Protein 3D3U (pdb70)

Radius of gyration: 22.7 Å; Cα contacts (8 Å, |Δi|>4): 974; chains: 1; bounding box: 38×77×53 Å

Organism: Porphyromonas gingivalis (strain ATCC BAA-308 / W83) (NCBI:txid242619)

Nearest PDB structures (foldseek):
  3d3u-assembly1_A  TM=1.003E+00  e=1.581E-76  Porphyromonas gingivalis W83
  3eh7-assembly1_A-2  TM=9.135E-01  e=4.953E-48  Porphyromonas gingivalis
  3qdq-assembly1_A  TM=9.433E-01  e=1.625E-41  Clostridium aminobutyricum
  4n8j-assembly4_D  TM=9.491E-01  e=1.264E-38  Yersinia pestis
  4n8k-assembly2_B  TM=9.396E-01  e=3.103E-38  Yersinia pestis

Solvent-accessible surface area: 17238 Å² total; per-residue (Å²): 196,62,103,121,48,22,153,132,70,43,34,46,12,37,91,0,0,52,91,9,4,122,88,39,21,63,0,1,1,3,4,0,3,3,4,0,21,41,0,0,83,0,0,72,116,37,53,133,126,4,97,104,4,26,0,18,32,75,84,128,46,61,4,73,11,13,151,24,104,81,1,178,68,39,2,92,66,59,197,144,62,24,36,78,15,0,71,65,11,104,109,38,140,25,71,11,55,2,0,0,4,5,0,1,49,26,51,164,105,0,95,0,0,4,0,0,1,0,0,0,2,26,0,1,10,104,47,11,111,40,7,0,0,0,0,0,124,68,7,2,44,2,23,31,93,0,62,20,33,1,45,139,0,48,34,0,5,46,41,86,87,96,11,40,96,48,146,93,51,46,106,63,39,76,132,0,0,113,36,0,12,89,36,9,143,65,1,5,1,0,6,6,29,67,27,24,19,14,30,1,0,4,107,21,0,66,66,26,113,41,1,0,0,0,0,17,41,5,10,26,8,4,14,48,1,32,131,100,44,16,7,45,2,133,102,8,77,32,41,78,94,52,5,0,1,0,1,0,12,0,19,122,93,0,10,82,39,0,60,107,27,115,48,2,32,0,21,6,0,32,58,0,0,42,13,92,19,0,10,131,0,28,108,0,2,0,2,12,33,12,137,38,2,5,18,58,2,33,45,16,84,37,1,1,10,112,0,0,91,129,7,164,66,15,34,0,0,9,0,0,28,0,18,29,163,215,24,69,90,22,45,0,33,40,136,50,219,132,30,82,120,36,8,7,36,0,0,0,14,76,9,54,4,148,0,178,68,21,63,99,129,84,19,9,71,31,0,2,56,5,0,39,60,90,45,76,89,68,8,79,118,53,22,183,158,164,143

Secondary structure (DSSP, 8-state):
--HHHHHHHB--HHHHHHHH--TT-EEEE--BTT--HHHHHHHHHTTTT--SEEEE-S-BSS--TTSSGGGTTTEEEE---GGGHHHHHTTSSS--SEEEEEEE---TTSEEE-TTB-BTHHHHHHH-SEEEEEEESSS---EES-EEEGGG-SEEEEE-----------HHHHHHHHHHHTT--TT-EEEE-SSHHHHHHHHTTTT--SBEEE-S-B-HHHHHHHHHT-B--SS-SSSTTSEEESBB---HHHHHHHTT-TTEEE-BHHHHT-HHHHHHSSSEEEEE--S-EETTS---HHHHHHHHTTSTT-EEEEE--SEETTTTEESEESS----STT-SEEEETTEEEE-TT--HHHHHHHHHHHS-TTHHHHHHHHHHTT-

Foldseek 3Di:
DCVVVVVVFEDALLVVCVVQQPEPAEEEAFADLFGCQSNLVNCVVCQVPAAEYEYEDDHHDPNDRCVPVSNVRRYYYDDPLQLCLLVCLVPVVPQHAEYETEWEDADPQQKIFSAFAAANRVSSLVRYQAYEYEYEPQRFGAADPTIDGNVSHRHYHYDYDHRDADAAADDFLLLLLQQVLVLAAQQAAEEEDTHRNVLSVLVNCLVHAAYEAQYQEDEPSVVVCVVVHRYQQCNWPPLRRAHEHRGYHHDSVVRVVNHPDVRYHYDYSNQSLALVNLQSTANYEYEAEFQAEELFAATVVQSNLSSQVRHHNGFYEHEDEQAPPVRPGGSYYNDDVHGHVGHQWYTYSQHIAGRVPDDSLRSNVSVLSSHDVVCSVVSVVVSVVVD

CATH classification: 3.40.1080.10 (+2 more: 3.30.750.70, 3.40.1080.20)

Structure (mmCIF, N/CA/C/O backbone):
data_3D3U
#
_entry.id   3D3U
#
_cell.length_a   54.684
_cell.length_b   87.279
_cell.length_c   93.504
_cell.angle_alpha   90.00
_cell.angle_beta   90.00
_cell.angle_gamma   90.00
#
_symmetry.space_group_name_H-M   'P 21 21 21'
#
loop_
_entity.id
_entity.type
_entity.pdbx_description
1 polymer '4-hydroxybutyrate CoA-transferase'
2 water water
#
loop_
_atom_site.group_PDB
_atom_site.id
_atom_site.type_symbol
_atom_site.label_atom_id
_atom_site.label_alt_id
_atom_site.label_comp_id
_atom_site.label_asym_id
_atom_site.label_entity_id
_atom_site.label_seq_id
_atom_site.pdbx_PDB_ins_code
_atom_site.Cartn_x
_atom_site.Cartn_y
_atom_site.Cartn_z
_atom_site.occupancy
_atom_site.B_iso_or_equiv
_atom_site.auth_seq_id
_atom_site.auth_comp_id
_atom_site.auth_asym_id
_atom_site.auth_atom_id
_atom_site.pdbx_PDB_model_num
ATOM 1 N N . GLN A 1 2 ? 22.301 40.864 20.451 1.00 45.66 2 GLN A N 1
ATOM 2 C CA . GLN A 1 2 ? 20.920 40.443 20.090 1.00 45.49 2 GLN A CA 1
ATOM 3 C C . GLN A 1 2 ? 21.031 39.501 18.881 1.00 45.02 2 GLN A C 1
ATOM 4 O O . GLN A 1 2 ? 21.727 39.738 17.859 1.00 44.52 2 GLN A O 1
ATOM 10 N N . TRP A 1 3 ? 20.369 38.376 19.023 1.00 44.69 3 TRP A N 1
ATOM 11 C CA . TRP A 1 3 ? 20.378 37.380 17.946 1.00 44.23 3 TRP A CA 1
ATOM 12 C C . TRP A 1 3 ? 19.071 37.457 17.150 1.00 44.35 3 TRP A C 1
ATOM 13 O O . TRP A 1 3 ? 19.030 37.083 15.975 1.00 44.41 3 TRP A O 1
ATOM 24 N N . GLN A 1 4 ? 18.007 37.933 17.818 1.00 43.59 4 GLN A N 1
ATOM 25 C CA . GLN A 1 4 ? 16.729 38.267 17.159 1.00 42.20 4 GLN A CA 1
ATOM 26 C C . GLN A 1 4 ? 16.911 39.288 16.033 1.00 40.57 4 GLN A C 1
ATOM 27 O O . GLN A 1 4 ? 16.105 39.369 15.127 1.00 40.61 4 GLN A O 1
ATOM 33 N N . GLU A 1 5 ? 17.981 40.051 16.056 1.00 39.51 5 GLU A N 1
ATOM 34 C CA . GLU A 1 5 ? 18.176 40.924 14.951 1.00 39.47 5 GLU A CA 1
ATOM 35 C C . GLU A 1 5 ? 18.675 40.092 13.761 1.00 37.95 5 GLU A C 1
ATOM 36 O O . GLU A 1 5 ? 18.368 40.367 12.611 1.00 36.65 5 GLU A O 1
ATOM 42 N N . LEU A 1 6 ? 19.385 39.008 14.055 1.00 37.32 6 LEU A N 1
ATOM 43 C CA . LEU A 1 6 ? 19.644 37.958 13.054 1.00 35.46 6 LEU A CA 1
ATOM 44 C C . LEU A 1 6 ? 18.402 37.140 12.689 1.00 34.95 6 LEU A C 1
ATOM 45 O O . LEU A 1 6 ? 18.210 36.788 11.527 1.00 34.26 6 LEU A O 1
ATOM 50 N N . TYR A 1 7 ? 17.585 36.824 13.686 1.00 34.57 7 TYR A N 1
ATOM 51 C CA . TYR A 1 7 ? 16.383 36.095 13.435 1.00 35.06 7 TYR A CA 1
ATOM 52 C C . TYR A 1 7 ? 15.707 36.885 12.365 1.00 35.55 7 TYR A C 1
ATOM 53 O O . TYR A 1 7 ? 15.350 36.315 11.331 1.00 37.74 7 TYR A O 1
ATOM 62 N N . ARG A 1 8 ? 15.578 38.199 12.570 1.00 34.26 8 ARG A N 1
ATOM 63 C CA . ARG A 1 8 ? 14.849 39.002 11.639 1.00 33.10 8 ARG A CA 1
ATOM 64 C C . ARG A 1 8 ? 15.563 38.954 10.305 1.00 31.22 8 ARG A C 1
ATOM 65 O O . ARG A 1 8 ? 14.916 38.742 9.332 1.00 30.95 8 ARG A O 1
ATOM 73 N N . GLN A 1 9 ? 16.876 39.075 10.243 1.00 29.86 9 GLN A N 1
ATOM 74 C CA . GLN A 1 9 ? 17.528 39.242 8.935 1.00 29.54 9 GLN A CA 1
ATOM 75 C C . GLN A 1 9 ? 17.539 37.961 8.008 1.00 29.51 9 GLN A C 1
ATOM 76 O O . GLN A 1 9 ? 17.934 38.043 6.805 1.00 29.97 9 GLN A O 1
ATOM 82 N N . ARG A 1 10 ? 17.103 36.791 8.536 1.00 27.99 10 ARG A N 1
ATOM 83 C CA . ARG A 1 10 ? 17.257 35.479 7.837 1.00 25.47 10 ARG A CA 1
ATOM 84 C C . ARG A 1 10 ? 15.915 34.801 7.610 1.00 23.91 10 ARG A C 1
ATOM 85 O O . ARG A 1 10 ? 15.835 33.715 7.021 1.00 21.35 10 ARG A O 1
ATOM 93 N N . VAL A 1 11 ? 14.856 35.411 8.147 1.00 23.51 11 VAL A N 1
ATOM 94 C CA . VAL A 1 11 ? 13.468 34.939 7.856 1.00 24.18 11 VAL A CA 1
ATOM 95 C C . VAL A 1 11 ? 12.950 35.245 6.394 1.00 24.54 11 VAL A C 1
ATOM 96 O O . VAL A 1 11 ? 13.170 36.348 5.886 1.00 25.11 11 VAL A O 1
ATOM 100 N N . CYS A 1 12 ? 12.364 34.229 5.725 1.00 23.75 12 CYS A N 1
ATOM 101 C CA . CYS A 1 12 ? 11.746 34.327 4.406 1.00 23.05 12 CYS A CA 1
ATOM 102 C C . CYS A 1 12 ? 10.544 33.390 4.344 1.00 22.52 12 CYS A C 1
ATOM 103 O O . CYS A 1 12 ? 10.106 32.858 5.350 1.00 22.55 12 CYS A O 1
ATOM 106 N N . SER A 1 13 ? 9.984 33.237 3.157 1.00 22.63 13 SER A N 1
ATOM 107 C CA . SER A 1 13 ? 8.885 32.332 2.923 1.00 21.87 13 SER A CA 1
ATOM 108 C C . SER A 1 13 ? 9.543 31.066 2.564 1.00 20.56 13 SER A C 1
ATOM 109 O O . SER A 1 13 ? 10.679 31.034 2.134 1.00 19.95 13 SER A O 1
ATOM 112 N N . ALA A 1 14 ? 8.778 30.012 2.647 1.00 19.68 14 ALA A N 1
ATOM 113 C CA . ALA A 1 14 ? 9.261 28.772 2.182 1.00 18.20 14 ALA A CA 1
ATOM 114 C C . ALA A 1 14 ? 9.767 28.969 0.743 1.00 17.81 14 ALA A C 1
ATOM 115 O O . ALA A 1 14 ? 10.901 28.543 0.407 1.00 17.26 14 ALA A O 1
ATOM 117 N N . ASP A 1 15 ? 8.965 29.650 -0.075 1.00 17.40 15 ASP A N 1
ATOM 118 C CA . ASP A 1 15 ? 9.211 29.686 -1.539 1.00 17.58 15 ASP A CA 1
ATOM 119 C C . ASP A 1 15 ? 10.487 30.433 -1.836 1.00 17.51 15 ASP A C 1
ATOM 120 O O . ASP A 1 15 ? 11.311 30.009 -2.674 1.00 17.85 15 ASP A O 1
ATOM 125 N N . GLU A 1 16 ? 10.707 31.526 -1.100 1.00 17.22 16 GLU A N 1
ATOM 126 C CA . GLU A 1 16 ? 11.910 32.289 -1.307 1.00 15.21 16 GLU A CA 1
ATOM 127 C C . GLU A 1 16 ? 13.102 31.449 -0.897 1.00 13.71 16 GLU A C 1
ATOM 128 O O . GLU A 1 16 ? 14.168 31.458 -1.579 1.00 12.05 16 GLU A O 1
ATOM 134 N N . ALA A 1 17 ? 12.934 30.701 0.189 1.00 12.99 17 ALA A N 1
ATOM 135 C CA . ALA A 1 17 ? 14.004 29.727 0.575 1.00 13.65 17 ALA A CA 1
ATOM 136 C C . ALA A 1 17 ? 14.275 28.533 -0.412 1.00 13.45 17 ALA A C 1
ATOM 137 O O . ALA A 1 17 ? 15.406 28.291 -0.777 1.00 12.07 17 ALA A O 1
ATOM 139 N N . VAL A 1 18 ? 13.248 27.833 -0.865 1.00 14.16 18 VAL A N 1
ATOM 140 C CA . VAL A 1 18 ? 13.421 26.938 -2.017 1.00 16.22 18 VAL A CA 1
ATOM 141 C C . VAL A 1 18 ? 14.161 27.625 -3.160 1.00 16.91 18 VAL A C 1
ATOM 142 O O . VAL A 1 18 ? 15.203 27.158 -3.659 1.00 16.37 18 VAL A O 1
ATOM 146 N N . VAL A 1 19 ? 13.630 28.729 -3.615 1.00 18.11 19 VAL A N 1
ATOM 147 C CA . VAL A 1 19 ? 14.321 29.245 -4.759 1.00 21.42 19 VAL A CA 1
ATOM 148 C C . VAL A 1 19 ? 15.773 29.606 -4.525 1.00 23.57 19 VAL A C 1
ATOM 149 O O . VAL A 1 19 ? 16.554 29.291 -5.385 1.00 24.74 19 VAL A O 1
ATOM 153 N N . ASP A 1 20 ? 16.134 30.245 -3.402 1.00 25.89 20 ASP A N 1
ATOM 154 C CA . ASP A 1 20 ? 17.526 30.727 -3.203 1.00 28.38 20 ASP A CA 1
ATOM 155 C C . ASP A 1 20 ? 18.424 29.612 -2.765 1.00 28.06 20 ASP A C 1
ATOM 156 O O . ASP A 1 20 ? 19.595 29.604 -3.031 1.00 28.27 20 ASP A O 1
ATOM 161 N N . SER A 1 21 ? 17.878 28.628 -2.101 1.00 27.91 21 SER A N 1
ATOM 162 C CA . SER A 1 21 ? 18.755 27.626 -1.596 1.00 26.75 21 SER A CA 1
ATOM 163 C C . SER A 1 21 ? 18.865 26.472 -2.577 1.00 26.31 21 SER A C 1
ATOM 164 O O . SER A 1 21 ? 19.719 25.654 -2.375 1.00 27.08 21 SER A O 1
ATOM 167 N N . LEU A 1 22 ? 18.044 26.376 -3.621 1.00 24.68 22 LEU A N 1
ATOM 168 C CA . LEU A 1 22 ? 18.091 25.146 -4.364 1.00 23.84 22 LEU A CA 1
ATOM 169 C C . LEU A 1 22 ? 18.634 25.283 -5.715 1.00 24.93 22 LEU A C 1
ATOM 170 O O . LEU A 1 22 ? 17.903 25.130 -6.731 1.00 26.26 22 LEU A O 1
ATOM 175 N N . LYS A 1 23 ? 19.929 25.542 -5.766 1.00 25.02 23 LYS A N 1
ATOM 176 C CA . LYS A 1 23 ? 20.602 25.712 -7.053 1.00 24.74 23 LYS A CA 1
ATOM 177 C C . LYS A 1 23 ? 20.478 24.399 -7.888 1.00 24.03 23 LYS A C 1
ATOM 178 O O . LYS A 1 23 ? 20.452 23.302 -7.324 1.00 21.81 23 LYS A O 1
ATOM 184 N N . PRO A 1 24 ? 20.377 24.511 -9.222 1.00 24.19 24 PRO A N 1
ATOM 185 C CA . PRO A 1 24 ? 20.483 23.338 -10.101 1.00 23.91 24 PRO A CA 1
ATOM 186 C C . PRO A 1 24 ? 21.574 22.320 -9.658 1.00 24.25 24 PRO A C 1
ATOM 187 O O . PRO A 1 24 ? 22.636 22.659 -9.149 1.00 22.93 24 PRO A O 1
ATOM 191 N N . GLY A 1 25 ? 21.275 21.047 -9.843 1.00 24.91 25 GLY A N 1
ATOM 192 C CA . GLY A 1 25 ? 22.148 20.025 -9.339 1.00 22.99 25 GLY A CA 1
ATOM 193 C C . GLY A 1 25 ? 22.373 19.939 -7.830 1.00 21.94 25 GLY A C 1
ATOM 194 O O . GLY A 1 25 ? 23.206 19.174 -7.452 1.00 22.50 25 GLY A O 1
ATOM 195 N N . THR A 1 26 ? 21.700 20.674 -6.943 1.00 20.84 26 THR A N 1
ATOM 196 C CA . THR A 1 26 ? 21.987 20.496 -5.476 1.00 20.59 26 THR A CA 1
ATOM 197 C C . THR A 1 26 ? 21.419 19.186 -4.937 1.00 19.89 26 THR A C 1
ATOM 198 O O . THR A 1 26 ? 20.437 18.732 -5.457 1.00 21.69 26 THR A O 1
ATOM 202 N N . LYS A 1 27 ? 22.040 18.572 -3.930 1.00 18.30 27 LYS A N 1
ATOM 203 C CA . LYS A 1 27 ? 21.432 17.516 -3.152 1.00 16.74 27 LYS A CA 1
ATOM 204 C C . LYS A 1 27 ? 20.976 17.989 -1.786 1.00 16.46 27 LYS A C 1
ATOM 205 O O . LYS A 1 27 ? 21.687 18.729 -1.131 1.00 16.95 27 LYS A O 1
ATOM 211 N N . VAL A 1 28 ? 19.841 17.508 -1.290 1.00 15.30 28 VAL A N 1
ATOM 212 C CA . VAL A 1 28 ? 19.279 18.066 -0.095 1.00 13.17 28 VAL A CA 1
ATOM 213 C C . VAL A 1 28 ? 18.931 16.923 0.743 1.00 13.67 28 VAL A C 1
ATOM 214 O O . VAL A 1 28 ? 18.713 15.848 0.183 1.00 14.25 28 VAL A O 1
ATOM 218 N N . VAL A 1 29 ? 18.846 17.111 2.062 1.00 13.68 29 VAL A N 1
ATOM 219 C CA . VAL A 1 29 ? 18.433 16.035 2.988 1.00 13.42 29 VAL A CA 1
ATOM 220 C C . VAL A 1 29 ? 17.292 16.589 3.831 1.00 14.82 29 VAL A C 1
ATOM 221 O O . VAL A 1 29 ? 17.375 17.720 4.317 1.00 14.92 29 VAL A O 1
ATOM 225 N N . PHE A 1 30 ? 16.211 15.841 4.048 1.00 16.24 30 PHE A N 1
ATOM 226 C CA . PHE A 1 30 ? 15.112 16.383 4.929 1.00 15.93 30 PHE A CA 1
ATOM 227 C C . PHE A 1 30 ? 15.142 15.725 6.246 1.00 17.61 30 PHE A C 1
ATOM 228 O O . PHE A 1 30 ? 15.413 14.539 6.318 1.00 18.72 30 PHE A O 1
ATOM 236 N N . GLY A 1 31 ? 14.862 16.447 7.324 1.00 20.63 31 GLY A N 1
ATOM 237 C CA . GLY A 1 31 ? 14.907 15.849 8.729 1.00 23.62 31 GLY A CA 1
ATOM 238 C C . GLY A 1 31 ? 13.764 14.870 8.742 1.00 25.45 31 GLY A C 1
ATOM 239 O O . GLY A 1 31 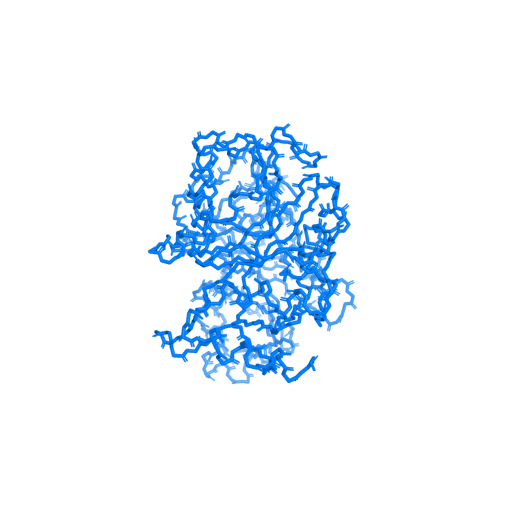? 12.886 14.924 7.814 1.00 25.70 31 GLY A O 1
ATOM 240 N N . HIS A 1 32 ? 13.717 13.921 9.681 1.00 27.22 32 HIS A N 1
ATOM 241 C CA . HIS A 1 32 ? 12.664 12.907 9.339 1.00 27.58 32 HIS A CA 1
ATOM 242 C C . HIS A 1 32 ? 11.594 12.665 10.317 1.00 24.69 32 HIS A C 1
ATOM 243 O O . HIS A 1 32 ? 11.641 13.260 11.315 1.00 23.64 32 HIS A O 1
ATOM 250 N N . ALA A 1 33 ? 10.600 11.851 9.922 1.00 23.60 33 ALA A N 1
ATOM 251 C CA . ALA A 1 33 ? 9.577 11.246 10.798 1.00 22.77 33 ALA A CA 1
ATOM 252 C C . ALA A 1 33 ? 8.559 12.357 10.980 1.00 22.68 33 ALA A C 1
ATOM 253 O O . ALA A 1 33 ? 7.988 12.811 9.974 1.00 24.97 33 ALA A O 1
ATOM 255 N N . ALA A 1 34 ? 8.327 12.826 12.213 1.00 21.17 34 ALA A N 1
ATOM 256 C CA . ALA A 1 34 ? 7.248 13.789 12.461 1.00 18.34 34 ALA A CA 1
ATOM 257 C C . ALA A 1 34 ? 7.829 15.166 12.415 1.00 17.88 34 ALA A C 1
ATOM 258 O O . ALA A 1 34 ? 7.059 16.105 12.626 1.00 19.36 34 ALA A O 1
ATOM 260 N N . ALA A 1 35 ? 9.123 15.287 12.054 1.00 15.79 35 ALA A N 1
ATOM 261 C CA . ALA A 1 35 ? 9.798 16.548 11.976 1.00 15.94 35 ALA A CA 1
ATOM 262 C C . ALA A 1 35 ? 10.119 16.850 10.567 1.00 17.19 35 ALA A C 1
ATOM 263 O O . ALA A 1 35 ? 10.953 17.725 10.322 1.00 18.60 35 ALA A O 1
ATOM 265 N N . ALA A 1 36 ? 9.494 16.108 9.656 1.00 18.19 36 ALA A N 1
ATOM 266 C CA . ALA A 1 36 ? 9.643 16.199 8.200 1.00 18.59 36 ALA A CA 1
ATOM 267 C C . ALA A 1 36 ? 9.093 17.570 7.723 1.00 19.68 36 ALA A C 1
ATOM 268 O O . ALA A 1 36 ? 8.035 17.993 8.199 1.00 20.43 36 ALA A O 1
ATOM 270 N N . PRO A 1 37 ? 9.807 18.291 6.856 1.00 19.40 37 PRO A N 1
ATOM 271 C CA . PRO A 1 37 ? 9.494 19.653 6.592 1.00 19.11 37 PRO A CA 1
ATOM 272 C C . PRO A 1 37 ? 8.652 19.746 5.328 1.00 19.82 37 PRO A C 1
ATOM 273 O O . PRO A 1 37 ? 9.069 20.090 4.211 1.00 19.21 37 PRO A O 1
ATOM 277 N N . VAL A 1 38 ? 7.402 19.462 5.573 1.00 21.02 38 VAL A N 1
ATOM 278 C CA . VAL A 1 38 ? 6.420 19.357 4.562 1.00 21.32 38 VAL A CA 1
ATOM 279 C C . VAL A 1 38 ? 6.151 20.724 3.945 1.00 21.37 38 VAL A C 1
ATOM 280 O O . VAL A 1 38 ? 5.880 20.781 2.742 1.00 22.79 38 VAL A O 1
ATOM 284 N N . ARG A 1 39 ? 6.251 21.828 4.695 1.00 21.58 39 ARG A N 1
ATOM 285 C CA . ARG A 1 39 ? 6.057 23.200 4.058 1.00 21.31 39 ARG A CA 1
ATOM 286 C C . ARG A 1 39 ? 6.993 23.492 2.937 1.00 20.54 39 ARG A C 1
ATOM 287 O O . ARG A 1 39 ? 6.626 24.009 1.881 1.00 20.63 39 ARG A O 1
ATOM 295 N N . PHE A 1 40 ? 8.233 23.154 3.218 1.00 20.34 40 PHE A N 1
ATOM 296 C CA . PHE A 1 40 ? 9.247 23.150 2.258 1.00 19.91 40 PHE A CA 1
ATOM 297 C C . PHE A 1 40 ? 8.970 22.162 1.149 1.00 21.28 40 PHE A C 1
ATOM 298 O O . PHE A 1 40 ? 9.204 22.510 -0.020 1.00 24.41 40 PHE A O 1
ATOM 306 N N . SER A 1 41 ? 8.474 20.950 1.419 1.00 21.03 41 SER A N 1
ATOM 307 C CA . SER A 1 41 ? 8.101 20.048 0.285 1.00 20.01 41 SER A CA 1
ATOM 308 C C . SER A 1 41 ? 7.008 20.685 -0.618 1.00 20.61 41 SER A C 1
ATOM 309 O O . SER A 1 41 ? 7.081 20.734 -1.879 1.00 18.08 41 SER A O 1
ATOM 312 N N . GLN A 1 42 ? 6.026 21.262 0.089 1.00 23.29 42 GLN A N 1
ATOM 313 C CA . GLN A 1 42 ? 4.854 22.015 -0.501 1.00 23.53 42 GLN A CA 1
ATOM 314 C C . GLN A 1 42 ? 5.526 23.094 -1.367 1.00 21.04 42 GLN A C 1
ATOM 315 O O . GLN A 1 42 ? 5.265 23.134 -2.564 1.00 21.64 42 GLN A O 1
ATOM 321 N N . ALA A 1 43 ? 6.451 23.901 -0.817 1.00 18.30 43 ALA A N 1
ATOM 322 C CA . ALA A 1 43 ? 7.058 24.957 -1.689 1.00 17.00 43 ALA A CA 1
ATOM 323 C C . ALA A 1 43 ? 7.867 24.463 -2.881 1.00 15.00 43 ALA A C 1
ATOM 324 O O . ALA A 1 43 ? 7.953 25.133 -3.863 1.00 11.84 43 ALA A O 1
ATOM 326 N N . MET A 1 44 ? 8.465 23.290 -2.765 1.00 14.50 44 MET A N 1
ATOM 327 C CA . MET A 1 44 ? 9.171 22.718 -3.905 1.00 15.39 44 MET A CA 1
ATOM 328 C C . MET A 1 44 ? 8.180 22.315 -4.982 1.00 12.22 44 MET A C 1
ATOM 329 O O . MET A 1 44 ? 8.453 22.459 -6.155 1.00 10.78 44 MET A O 1
ATOM 334 N N . TYR A 1 45 ? 7.032 21.785 -4.580 1.00 10.67 45 TYR A N 1
ATOM 335 C CA . TYR A 1 45 ? 5.946 21.600 -5.542 1.00 10.06 45 TYR A CA 1
ATOM 336 C C . TYR A 1 45 ? 5.572 22.889 -6.326 1.00 9.87 45 TYR A C 1
ATOM 337 O O . TYR A 1 45 ? 5.709 22.956 -7.562 1.00 8.45 45 TYR A O 1
ATOM 346 N N . ARG A 1 46 ? 5.079 23.900 -5.622 1.00 9.05 46 ARG A N 1
ATOM 347 C CA . ARG A 1 46 ? 4.776 25.139 -6.317 1.00 9.66 46 ARG A CA 1
ATOM 348 C C . ARG A 1 46 ? 5.910 25.661 -7.187 1.00 10.23 46 ARG A C 1
ATOM 349 O O . ARG A 1 46 ? 5.632 26.166 -8.245 1.00 12.26 46 ARG A O 1
ATOM 357 N N . GLN A 1 47 ? 7.170 25.585 -6.745 1.00 10.28 47 GLN A N 1
ATOM 358 C CA . GLN A 1 47 ? 8.277 26.169 -7.466 1.00 10.77 47 GLN A CA 1
ATOM 359 C C . GLN A 1 47 ? 8.893 25.199 -8.428 1.00 12.81 47 GLN A C 1
ATOM 360 O O . GLN A 1 47 ? 9.983 25.484 -8.888 1.00 13.62 47 GLN A O 1
ATOM 366 N N . ARG A 1 48 ? 8.234 24.070 -8.757 1.00 14.75 48 ARG A N 1
ATOM 367 C CA . ARG A 1 48 ? 8.882 23.003 -9.600 1.00 16.22 48 ARG A CA 1
ATOM 368 C C . ARG A 1 48 ? 9.508 23.394 -10.941 1.00 18.74 48 ARG A C 1
ATOM 369 O O . ARG A 1 48 ? 10.503 22.813 -11.415 1.00 19.44 48 ARG A O 1
ATOM 377 N N . GLU A 1 49 ? 8.945 24.443 -11.513 1.00 22.00 49 GLU A N 1
ATOM 378 C CA . GLU A 1 49 ? 9.142 24.778 -12.905 1.00 23.10 49 GLU A CA 1
ATOM 379 C C . GLU A 1 49 ? 10.486 25.462 -12.887 1.00 21.97 49 GLU A C 1
ATOM 380 O O . GLU A 1 49 ? 11.117 25.564 -13.918 1.00 21.76 49 GLU A O 1
ATOM 386 N N . LYS A 1 50 ? 10.952 25.876 -11.706 1.00 20.75 50 LYS A N 1
ATOM 387 C CA . LYS A 1 50 ? 12.289 26.415 -11.602 1.00 21.27 50 LYS A CA 1
ATOM 388 C C . LYS A 1 50 ? 13.357 25.454 -11.107 1.00 22.29 50 LYS A C 1
ATOM 389 O O . LYS A 1 50 ? 14.536 25.730 -11.349 1.00 22.17 50 LYS A O 1
ATOM 395 N N . LEU A 1 51 ? 13.021 24.400 -10.357 1.00 22.84 51 LEU A N 1
ATOM 396 C CA . LEU A 1 51 ? 14.108 23.538 -9.925 1.00 24.35 51 LEU A CA 1
ATOM 397 C C . LEU A 1 51 ? 14.666 22.590 -11.051 1.00 25.58 51 LEU A C 1
ATOM 398 O O . LEU A 1 51 ? 13.897 22.020 -11.885 1.00 24.86 51 LEU A O 1
ATOM 403 N N . GLU A 1 52 ? 15.991 22.427 -11.048 1.00 26.21 52 GLU A N 1
ATOM 404 C CA . GLU A 1 52 ? 16.666 21.582 -12.020 1.00 28.11 52 GLU A CA 1
ATOM 405 C C . GLU A 1 52 ? 17.112 20.258 -11.418 1.00 27.85 52 GLU A C 1
ATOM 406 O O . GLU A 1 52 ? 16.266 19.421 -11.280 1.00 29.19 52 GLU A O 1
ATOM 412 N N . ASN A 1 53 ? 18.362 19.994 -11.063 1.00 26.32 53 ASN A N 1
ATOM 413 C CA . ASN A 1 53 ? 18.627 18.552 -10.795 1.00 26.13 53 ASN A CA 1
ATOM 414 C C . ASN A 1 53 ? 18.692 18.238 -9.325 1.00 24.38 53 ASN A C 1
ATOM 415 O O . ASN A 1 53 ? 19.769 17.937 -8.795 1.00 24.90 53 ASN A O 1
ATOM 420 N N . ILE A 1 54 ? 17.566 18.308 -8.645 1.00 20.73 54 ILE A N 1
ATOM 421 C CA . ILE A 1 54 ? 17.685 18.294 -7.249 1.00 18.62 54 ILE A CA 1
ATOM 422 C C . ILE A 1 54 ? 17.515 16.861 -6.767 1.00 18.10 54 ILE A C 1
ATOM 423 O O . ILE A 1 54 ? 16.558 16.202 -7.136 1.00 18.14 54 ILE A O 1
ATOM 428 N N . THR A 1 55 ? 18.431 16.379 -5.946 1.00 16.66 55 THR A N 1
ATOM 429 C CA . THR A 1 55 ? 18.296 15.069 -5.355 1.00 17.48 55 THR A CA 1
ATOM 430 C C . THR A 1 55 ? 17.849 15.226 -3.939 1.00 17.26 55 THR A C 1
ATOM 431 O O . THR A 1 55 ? 18.475 15.999 -3.210 1.00 17.34 55 THR A O 1
ATOM 435 N N . VAL A 1 56 ? 16.828 14.485 -3.492 1.00 16.58 56 VAL A N 1
ATOM 436 C CA . VAL A 1 56 ? 16.601 14.516 -2.035 1.00 17.07 56 VAL A CA 1
ATOM 437 C C . VAL A 1 56 ? 16.821 13.213 -1.320 1.00 16.61 56 VAL A C 1
ATOM 438 O O . VAL A 1 56 ? 16.496 12.147 -1.837 1.00 14.95 56 VAL A O 1
ATOM 442 N N . PHE A 1 57 ? 17.468 13.294 -0.166 1.00 17.83 57 PHE A N 1
ATOM 443 C CA . PHE A 1 57 ? 17.566 12.104 0.653 1.00 20.29 57 PHE A CA 1
ATOM 444 C C . PHE A 1 57 ? 16.736 12.226 1.919 1.00 20.07 57 PHE A C 1
ATOM 445 O O . PHE A 1 57 ? 16.657 13.302 2.565 1.00 21.59 57 PHE A O 1
ATOM 453 N N . HIS A 1 58 ? 16.086 11.132 2.231 1.00 20.79 58 HIS A N 1
ATOM 454 C CA . HIS A 1 58 ? 15.356 10.977 3.520 1.00 23.07 58 HIS A CA 1
ATOM 455 C C . HIS A 1 58 ? 14.856 9.522 3.756 1.00 23.95 58 HIS A C 1
ATOM 456 O O . HIS A 1 58 ? 15.233 8.589 3.005 1.00 24.70 58 HIS A O 1
ATOM 463 N N . MET A 1 59 ? 14.047 9.349 4.804 1.00 24.79 59 MET A N 1
ATOM 464 C CA . MET A 1 59 ? 13.649 8.032 5.330 1.00 25.10 59 MET A CA 1
ATOM 465 C C . MET A 1 59 ? 12.198 8.141 5.652 1.00 25.33 59 MET A C 1
ATOM 466 O O . MET A 1 59 ? 11.461 8.248 4.747 1.00 27.43 59 MET A O 1
ATOM 471 N N . LEU A 1 60 ? 11.756 8.168 6.909 1.00 26.46 60 LEU A N 1
ATOM 472 C CA . LEU A 1 60 ? 10.329 8.393 7.228 1.00 26.02 60 LEU A CA 1
ATOM 473 C C . LEU A 1 60 ? 9.941 9.783 6.977 1.00 26.45 60 LEU A C 1
ATOM 474 O O . LEU A 1 60 ? 10.475 10.677 7.572 1.00 26.47 60 LEU A O 1
ATOM 479 N N . TYR A 1 61 ? 8.926 9.965 6.177 1.00 28.90 61 TYR A N 1
ATOM 480 C CA . TYR A 1 61 ? 8.262 11.269 6.102 1.00 30.96 61 TYR A CA 1
ATOM 481 C C . TYR A 1 61 ? 6.851 11.029 6.539 1.00 30.13 61 TYR A C 1
ATOM 482 O O . TYR A 1 61 ? 6.155 10.179 5.967 1.00 28.73 61 TYR A O 1
ATOM 491 N N . PHE A 1 62 ? 6.378 11.814 7.486 1.00 30.46 62 PHE A N 1
ATOM 492 C CA . PHE A 1 62 ? 4.942 11.940 7.685 1.00 30.51 62 PHE A CA 1
ATOM 493 C C . PHE A 1 62 ? 4.272 13.216 7.040 1.00 30.96 62 PHE A C 1
ATOM 494 O O . PHE A 1 62 ? 4.502 14.243 7.611 1.00 30.96 62 PHE A O 1
ATOM 502 N N . GLY A 1 63 ? 3.548 13.163 5.852 1.00 32.78 63 GLY A N 1
ATOM 503 C CA . GLY A 1 63 ? 2.657 14.280 5.178 1.00 32.09 63 GLY A CA 1
ATOM 504 C C . GLY A 1 63 ? 3.081 14.990 3.844 1.00 34.69 63 GLY A C 1
ATOM 505 O O . GLY A 1 63 ? 2.308 15.607 2.985 1.00 34.41 63 GLY A O 1
ATOM 506 N N . ASP A 1 64 ? 4.410 15.044 3.799 1.00 36.39 64 ASP A N 1
ATOM 507 C CA . ASP A 1 64 ? 5.309 15.294 2.680 1.00 35.00 64 ASP A CA 1
ATOM 508 C C . ASP A 1 64 ? 4.753 14.780 1.366 1.00 34.29 64 ASP A C 1
ATOM 509 O O . ASP A 1 64 ? 5.276 13.798 0.809 1.00 33.58 64 ASP A O 1
ATOM 514 N N . ALA A 1 65 ? 3.708 15.324 0.838 1.00 33.07 65 ALA A N 1
ATOM 515 C CA . ALA A 1 65 ? 3.454 14.680 -0.458 1.00 33.64 65 ALA A CA 1
ATOM 516 C C . ALA A 1 65 ? 4.514 15.087 -1.506 1.00 31.92 65 ALA A C 1
ATOM 517 O O . ALA A 1 65 ? 5.497 14.427 -1.735 1.00 29.97 65 ALA A O 1
ATOM 519 N N . PRO A 1 66 ? 4.329 16.237 -2.074 1.00 32.05 66 PRO A N 1
ATOM 520 C CA . PRO A 1 66 ? 5.006 16.623 -3.330 1.00 33.03 66 PRO A CA 1
ATOM 521 C C . PRO A 1 66 ? 6.521 16.253 -3.524 1.00 34.34 66 PRO A C 1
ATOM 522 O O . PRO A 1 66 ? 7.373 17.077 -3.280 1.00 33.74 66 PRO A O 1
ATOM 5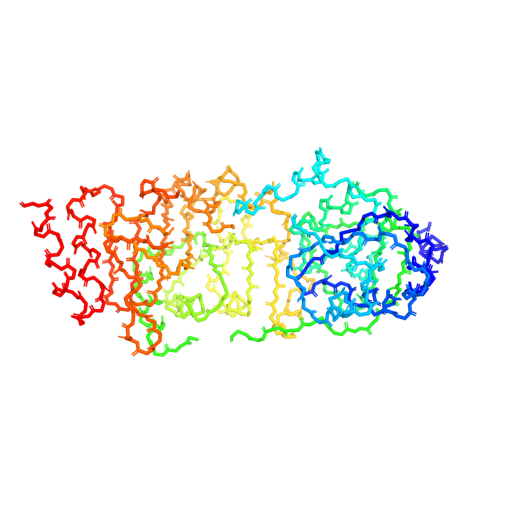26 N N . HIS A 1 67 ? 6.913 15.040 -3.887 1.00 36.42 67 HIS A N 1
ATOM 527 C CA . HIS A 1 67 ? 8.299 14.912 -4.441 1.00 37.64 67 HIS A CA 1
ATOM 528 C C . HIS A 1 67 ? 8.279 13.755 -5.342 1.00 38.84 67 HIS A C 1
ATOM 529 O O . HIS A 1 67 ? 9.163 13.665 -6.315 1.00 39.60 67 HIS A O 1
ATOM 536 N N . LEU A 1 68 ? 7.440 12.772 -4.891 1.00 37.72 68 LEU A N 1
ATOM 537 C CA . LEU A 1 68 ? 7.176 11.562 -5.710 1.00 36.10 68 LEU A CA 1
ATOM 538 C C . LEU A 1 68 ? 5.935 11.880 -6.488 1.00 33.90 68 LEU A C 1
ATOM 539 O O . LEU A 1 68 ? 5.398 10.980 -7.148 1.00 35.37 68 LEU A O 1
ATOM 544 N N . ALA A 1 69 ? 5.502 13.148 -6.458 1.00 29.05 69 ALA A N 1
ATOM 545 C CA . ALA A 1 69 ? 4.440 13.513 -7.345 1.00 25.67 69 ALA A CA 1
ATOM 546 C C . ALA A 1 69 ? 5.172 13.310 -8.628 1.00 22.99 69 ALA A C 1
ATOM 547 O O . ALA A 1 69 ? 6.304 13.731 -8.726 1.00 22.81 69 ALA A O 1
ATOM 549 N N . PRO A 1 70 ? 4.599 12.552 -9.552 1.00 20.49 70 PRO A N 1
ATOM 550 C CA . PRO A 1 70 ? 5.181 12.342 -10.869 1.00 18.83 70 PRO A CA 1
ATOM 551 C C . PRO A 1 70 ? 5.671 13.601 -11.568 1.00 17.75 70 PRO A C 1
ATOM 552 O O . PRO A 1 70 ? 6.665 13.526 -12.299 1.00 18.08 70 PRO A O 1
ATOM 556 N N . GLU A 1 71 ? 5.012 14.750 -11.363 1.00 16.84 71 GLU A N 1
ATOM 557 C CA . GLU A 1 71 ? 5.385 16.022 -12.066 1.00 14.77 71 GLU A CA 1
ATOM 558 C C . GLU A 1 71 ? 6.697 16.599 -11.560 1.00 15.46 71 GLU A C 1
ATOM 559 O O . GLU A 1 71 ? 7.327 17.440 -12.197 1.00 16.72 71 GLU A O 1
ATOM 565 N N . MET A 1 72 ? 7.163 16.102 -10.418 1.00 15.91 72 MET A N 1
ATOM 566 C CA . MET A 1 72 ? 8.532 16.369 -9.972 1.00 16.11 72 MET A CA 1
ATOM 567 C C . MET A 1 72 ? 9.590 15.773 -10.867 1.00 16.82 72 MET A C 1
ATOM 568 O O . MET A 1 72 ? 10.752 16.175 -10.777 1.00 16.32 72 MET A O 1
ATOM 573 N N . ARG A 1 73 ? 9.191 14.814 -11.710 1.00 17.47 73 ARG A N 1
ATOM 574 C CA . ARG A 1 73 ? 10.127 14.188 -12.649 1.00 18.49 73 ARG A CA 1
ATOM 575 C C . ARG A 1 73 ? 10.949 15.230 -13.405 1.00 18.37 73 ARG A C 1
ATOM 576 O O . ARG A 1 73 ? 10.418 16.093 -14.086 1.00 19.34 73 ARG A O 1
ATOM 584 N N . SER A 1 74 ? 12.260 15.086 -13.270 1.00 17.82 74 SER A N 1
ATOM 585 C CA . SER A 1 74 ? 13.283 15.968 -13.810 1.00 16.37 74 SER A CA 1
ATOM 586 C C . SER A 1 74 ? 13.431 17.168 -12.940 1.00 18.12 74 SER A C 1
ATOM 587 O O . SER A 1 74 ? 14.343 17.950 -13.187 1.00 20.81 74 SER A O 1
ATOM 590 N N . HIS A 1 75 ? 12.584 17.360 -11.923 1.00 17.54 75 HIS A N 1
ATOM 591 C CA . HIS A 1 75 ? 12.885 18.456 -10.991 1.00 16.10 75 HIS A CA 1
ATOM 592 C C . HIS A 1 75 ? 13.540 18.025 -9.744 1.00 15.04 75 HIS A C 1
ATOM 593 O O . HIS A 1 75 ? 14.547 18.556 -9.389 1.00 14.88 75 HIS A O 1
ATOM 600 N N . VAL A 1 76 ? 12.961 17.056 -9.063 1.00 15.89 76 VAL A N 1
ATOM 601 C CA . VAL A 1 76 ? 13.644 16.465 -7.915 1.00 16.03 76 VAL A CA 1
ATOM 602 C C . VAL A 1 76 ? 13.323 15.022 -7.738 1.00 17.34 76 VAL A C 1
ATOM 603 O O . VAL A 1 76 ? 12.152 14.646 -7.685 1.00 18.48 76 VAL A O 1
ATOM 607 N N . HIS A 1 77 ? 14.385 14.233 -7.630 1.00 18.66 77 HIS A N 1
ATOM 608 C CA . HIS A 1 77 ? 14.274 12.805 -7.416 1.00 20.88 77 HIS A CA 1
ATOM 609 C C . HIS A 1 77 ? 14.731 12.416 -6.057 1.00 22.14 77 HIS A C 1
ATOM 610 O O . HIS A 1 77 ? 15.667 13.046 -5.558 1.00 23.59 77 HIS A O 1
ATOM 617 N N . PRO A 1 78 ? 14.124 11.376 -5.456 1.00 23.06 78 PRO A N 1
ATOM 618 C CA . PRO A 1 78 ? 14.643 10.810 -4.176 1.00 23.97 78 PRO A CA 1
ATOM 619 C C . PRO A 1 78 ? 15.836 9.841 -4.370 1.00 24.35 78 PRO A C 1
ATOM 620 O O . PRO A 1 78 ? 15.902 9.146 -5.395 1.00 23.72 78 PRO A O 1
ATOM 624 N N . THR A 1 79 ? 16.758 9.811 -3.411 1.00 25.96 79 THR A N 1
ATOM 625 C CA . THR A 1 79 ? 17.809 8.792 -3.430 1.00 28.67 79 THR A CA 1
ATOM 626 C C . THR A 1 79 ? 17.750 8.104 -2.128 1.00 30.83 79 THR A C 1
ATOM 627 O O . THR A 1 79 ? 17.203 8.640 -1.108 1.00 31.90 79 THR A O 1
ATOM 631 N N . LEU A 1 80 ? 18.303 6.888 -2.203 1.00 32.55 80 LEU A N 1
ATOM 632 C CA . LEU A 1 80 ? 18.741 6.101 -1.031 1.00 33.52 80 LEU A CA 1
ATOM 633 C C . LEU A 1 80 ? 20.077 5.382 -1.384 1.00 33.06 80 LEU A C 1
ATOM 634 O O . LEU A 1 80 ? 20.637 5.591 -2.481 1.00 31.87 80 LEU A O 1
ATOM 639 N N . CYS A 1 101 ? 21.530 -0.841 6.743 1.00 45.50 101 CYS A N 1
ATOM 640 C CA . CYS A 1 101 ? 20.526 -1.334 7.693 1.00 45.54 101 CYS A CA 1
ATOM 641 C C . CYS A 1 101 ? 20.963 -1.287 9.222 1.00 45.98 101 CYS A C 1
ATOM 642 O O . CYS A 1 101 ? 20.126 -1.461 10.192 1.00 47.36 101 CYS A O 1
ATOM 645 N N . HIS A 1 102 ? 22.265 -1.101 9.476 1.00 45.20 102 HIS A N 1
ATOM 646 C CA . HIS A 1 102 ? 22.644 -0.627 10.825 1.00 43.68 102 HIS A CA 1
ATOM 647 C C . HIS A 1 102 ? 22.277 0.859 10.841 1.00 42.64 102 HIS A C 1
ATOM 648 O O . HIS A 1 102 ? 23.146 1.706 10.540 1.00 44.05 102 HIS A O 1
ATOM 655 N N . PHE A 1 103 ? 21.022 1.195 11.177 1.00 39.64 103 PHE A N 1
ATOM 656 C CA . PHE A 1 103 ? 20.691 2.585 11.422 1.00 36.08 103 PHE A CA 1
ATOM 657 C C . PHE A 1 103 ? 21.808 3.521 11.969 1.00 34.98 103 PHE A C 1
ATOM 658 O O . PHE A 1 103 ? 21.927 4.629 11.453 1.00 34.66 103 PHE A O 1
ATOM 666 N N . HIS A 1 104 ? 22.598 3.136 12.980 1.00 33.95 104 HIS A N 1
ATOM 667 C CA . HIS A 1 104 ? 23.627 4.090 13.515 1.00 34.71 104 HIS A CA 1
ATOM 668 C C . HIS A 1 104 ? 24.690 4.666 12.501 1.00 34.55 104 HIS A C 1
ATOM 669 O O . HIS A 1 104 ? 25.382 5.694 12.833 1.00 35.19 104 HIS A O 1
ATOM 676 N N . GLU A 1 105 ? 24.778 4.073 11.288 1.00 32.40 105 GLU A N 1
ATOM 677 C CA . GLU A 1 105 ? 25.748 4.484 10.276 1.00 30.25 105 GLU A CA 1
ATOM 678 C C . GLU A 1 105 ? 25.276 5.484 9.245 1.00 27.86 105 GLU A C 1
ATOM 679 O O . GLU A 1 105 ? 26.103 5.998 8.467 1.00 27.71 105 GLU A O 1
ATOM 685 N N . VAL A 1 106 ? 23.987 5.781 9.245 1.00 24.63 106 VAL A N 1
ATOM 686 C CA . VAL A 1 106 ? 23.439 6.831 8.393 1.00 24.31 106 VAL A CA 1
ATOM 687 C C . VAL A 1 106 ? 24.181 8.165 8.602 1.00 23.93 106 VAL A C 1
ATOM 688 O O . VAL A 1 106 ? 24.841 8.717 7.690 1.00 26.52 106 VAL A O 1
ATOM 692 N N . PRO A 1 107 ? 24.187 8.669 9.797 1.00 21.38 107 PRO A N 1
ATOM 693 C CA . PRO A 1 107 ? 24.981 9.825 10.038 1.00 19.87 107 PRO A CA 1
ATOM 694 C C . PRO A 1 107 ? 26.338 9.827 9.351 1.00 18.46 107 PRO A C 1
ATOM 695 O O . PRO A 1 107 ? 26.623 10.763 8.703 1.00 16.39 107 PRO A O 1
ATOM 699 N N . GLU A 1 108 ? 27.140 8.782 9.447 1.00 18.93 108 GLU A N 1
ATOM 700 C CA . GLU A 1 108 ? 28.395 8.687 8.631 1.00 20.48 108 GLU A CA 1
ATOM 701 C C . GLU A 1 108 ? 28.280 8.933 7.080 1.00 20.01 108 GLU A C 1
ATOM 702 O O . GLU A 1 108 ? 29.235 9.273 6.408 1.00 19.49 108 GLU A O 1
ATOM 708 N N . LEU A 1 109 ? 27.114 8.743 6.495 1.00 19.15 109 LEU A N 1
ATOM 709 C CA . LEU A 1 109 ? 27.001 9.063 5.095 1.00 18.15 109 LEU A CA 1
ATOM 710 C C . LEU A 1 109 ? 27.305 10.541 4.832 1.00 18.39 109 LEU A C 1
ATOM 711 O O . LEU A 1 109 ? 27.993 10.910 3.869 1.00 19.79 109 LEU A O 1
ATOM 716 N N . PHE A 1 110 ? 26.784 11.400 5.687 1.00 17.00 110 PHE A N 1
ATOM 717 C CA . PHE A 1 110 ? 27.187 12.800 5.691 1.00 15.01 110 PHE A CA 1
ATOM 718 C C . PHE A 1 110 ? 28.634 13.069 6.220 1.00 15.12 110 PHE A C 1
ATOM 719 O O . PHE A 1 110 ? 29.400 13.758 5.587 1.00 15.21 110 PHE A O 1
ATOM 727 N N . ARG A 1 111 ? 29.003 12.505 7.358 1.00 15.13 111 ARG A N 1
ATOM 728 C CA . ARG A 1 111 ? 30.144 12.914 8.062 1.00 15.28 111 ARG A CA 1
ATOM 729 C C . ARG A 1 111 ? 31.270 12.319 7.334 1.00 16.62 111 ARG A C 1
ATOM 730 O O . ARG A 1 111 ? 32.272 12.077 7.904 1.00 19.94 111 ARG A O 1
ATOM 738 N N . GLN A 1 112 ? 31.130 11.989 6.076 1.00 17.88 112 GLN A N 1
ATOM 739 C CA . GLN A 1 112 ? 32.186 11.184 5.373 1.00 17.82 112 GLN A CA 1
ATOM 740 C C . GLN A 1 112 ? 31.983 11.420 3.856 1.00 17.31 112 GLN A C 1
ATOM 741 O O . GLN A 1 112 ? 32.747 10.991 3.023 1.00 15.36 112 GLN A O 1
ATOM 747 N N . GLY A 1 113 ? 30.903 12.130 3.528 1.00 16.69 113 GLY A N 1
ATOM 748 C CA . GLY A 1 113 ? 30.715 12.469 2.210 1.00 18.47 113 GLY A CA 1
ATOM 749 C C . GLY A 1 113 ? 30.203 11.358 1.289 1.00 19.78 113 GLY A C 1
ATOM 750 O O . GLY A 1 113 ? 30.034 11.600 0.090 1.00 18.83 113 GLY A O 1
ATOM 751 N N . PHE A 1 114 ? 29.914 10.156 1.789 1.00 20.80 114 PHE A N 1
ATOM 752 C CA . PHE A 1 114 ? 29.070 9.234 0.972 1.00 21.04 114 PHE A CA 1
ATOM 753 C C . PHE A 1 114 ? 27.861 9.905 0.309 1.00 20.89 114 PHE A C 1
ATOM 754 O O . PHE A 1 114 ? 27.619 9.654 -0.876 1.00 21.49 114 PHE A O 1
ATOM 762 N N . PHE A 1 115 ? 27.146 10.786 1.030 1.00 20.88 115 PHE A N 1
ATOM 763 C CA . PHE A 1 115 ? 26.104 11.678 0.402 1.00 20.11 115 PHE A CA 1
ATOM 764 C C . PHE A 1 115 ? 26.458 13.165 0.639 1.00 19.79 115 PHE A C 1
ATOM 765 O O . PHE A 1 115 ? 26.158 13.701 1.704 1.00 18.54 115 PHE A O 1
ATOM 773 N N . PRO A 1 116 ? 27.156 13.783 -0.344 1.00 20.18 116 PRO A N 1
ATOM 774 C CA . PRO A 1 116 ? 27.699 15.137 -0.181 1.00 20.41 116 PRO A CA 1
ATOM 775 C C . PRO A 1 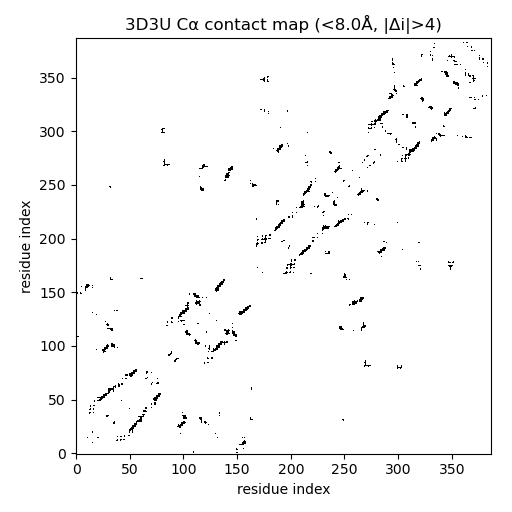116 ? 26.586 16.146 -0.091 1.00 21.00 116 PRO A C 1
ATOM 776 O O . PRO A 1 116 ? 26.413 16.892 -1.001 1.00 22.72 116 PRO A O 1
ATOM 780 N N . LEU A 1 117 ? 25.833 16.143 0.993 1.00 21.68 117 LEU A N 1
ATOM 781 C CA . LEU A 1 117 ? 24.728 17.062 1.226 1.00 21.87 117 LEU A CA 1
ATOM 782 C C . LEU A 1 117 ? 25.171 18.521 1.129 1.00 22.02 117 LEU A C 1
ATOM 783 O O . LEU A 1 117 ? 26.191 18.949 1.700 1.00 23.52 117 LEU A O 1
ATOM 788 N N . ASP A 1 118 ? 24.397 19.278 0.394 1.00 21.56 118 ASP A N 1
ATOM 789 C CA . ASP A 1 118 ? 24.654 20.659 0.241 1.00 22.59 118 ASP A CA 1
ATOM 790 C C . ASP A 1 118 ? 23.768 21.520 1.197 1.00 21.72 118 ASP A C 1
ATOM 791 O O . ASP A 1 118 ? 24.257 22.550 1.778 1.00 22.08 118 ASP A O 1
ATOM 796 N N . VAL A 1 119 ? 22.470 21.152 1.275 1.00 19.14 119 VAL A N 1
ATOM 797 C CA . VAL A 1 119 ? 21.493 21.824 2.128 1.00 17.20 119 VAL A CA 1
ATOM 798 C C . VAL A 1 119 ? 20.771 20.805 3.006 1.00 15.41 119 VAL A C 1
ATOM 799 O O . VAL A 1 119 ? 20.330 19.796 2.516 1.00 16.54 119 VAL A O 1
ATOM 803 N N . ALA A 1 120 ? 20.630 21.096 4.281 1.00 12.24 120 ALA A N 1
ATOM 804 C CA . ALA A 1 120 ? 19.855 20.289 5.176 1.00 10.62 120 ALA A CA 1
ATOM 805 C C . ALA A 1 120 ? 18.527 21.002 5.483 1.00 9.86 120 ALA A C 1
ATOM 806 O O . ALA A 1 120 ? 18.526 22.100 5.999 1.00 8.76 120 ALA A O 1
ATOM 808 N N . VAL A 1 121 ? 17.391 20.406 5.169 1.00 10.09 121 VAL A N 1
ATOM 809 C CA . VAL A 1 121 ? 16.119 21.058 5.473 1.00 11.02 121 VAL A CA 1
ATOM 810 C C . VAL A 1 121 ? 15.448 20.408 6.667 1.00 12.46 121 VAL A C 1
ATOM 811 O O . VAL A 1 121 ? 15.012 19.311 6.521 1.00 14.42 121 VAL A O 1
ATOM 815 N N . VAL A 1 122 ? 15.356 21.080 7.820 1.00 12.59 122 VAL A N 1
ATOM 816 C CA . VAL A 1 122 ? 14.867 20.526 9.051 1.00 12.88 122 VAL A CA 1
ATOM 817 C C . VAL A 1 122 ? 13.730 21.322 9.628 1.00 14.40 122 VAL A C 1
ATOM 818 O O . VAL A 1 122 ? 13.502 22.504 9.312 1.00 14.88 122 VAL A O 1
ATOM 822 N N . GLN A 1 123 ? 13.030 20.701 10.568 1.00 15.62 123 GLN A N 1
ATOM 823 C CA . GLN A 1 123 ? 11.940 21.434 11.196 1.00 15.39 123 GLN A CA 1
ATOM 824 C C . GLN A 1 123 ? 12.242 21.681 12.667 1.00 15.45 123 GLN A C 1
ATOM 825 O O . GLN A 1 123 ? 11.961 20.837 13.393 1.00 18.31 123 GLN A O 1
ATOM 831 N N . VAL A 1 124 ? 12.771 22.783 13.145 1.00 15.40 124 VAL A N 1
ATOM 832 C CA . VAL A 1 124 ? 12.923 22.898 14.619 1.00 15.56 124 VAL A CA 1
ATOM 833 C C . VAL A 1 124 ? 11.836 23.644 15.304 1.00 16.06 124 VAL A C 1
ATOM 834 O O . VAL A 1 124 ? 10.858 24.071 14.659 1.00 16.47 124 VAL A O 1
ATOM 838 N N . SER A 1 125 ? 12.075 23.893 16.594 1.00 16.31 125 SER A N 1
ATOM 839 C CA . SER A 1 125 ? 11.141 24.591 17.487 1.00 16.64 125 SER A CA 1
ATOM 840 C C . SER A 1 125 ? 11.526 26.068 17.720 1.00 18.84 125 SER A C 1
ATOM 841 O O . SER A 1 125 ? 12.624 26.536 17.326 1.00 17.98 125 SER A O 1
ATOM 844 N N . THR A 1 126 ? 10.657 26.814 18.426 1.00 20.67 126 THR A N 1
ATOM 845 C CA . THR A 1 126 ? 11.023 28.199 18.726 1.00 21.55 126 THR A CA 1
ATOM 846 C C . THR A 1 126 ? 12.234 28.251 19.672 1.00 23.18 126 THR A C 1
ATOM 847 O O . THR A 1 126 ? 12.262 27.529 20.676 1.00 23.07 126 THR A O 1
ATOM 851 N N . PRO A 1 127 ? 13.209 29.117 19.354 1.00 24.24 127 PRO A N 1
ATOM 852 C CA . PRO A 1 127 ? 14.437 29.287 20.151 1.00 24.55 127 PRO A CA 1
ATOM 853 C C . PRO A 1 127 ? 14.124 29.909 21.448 1.00 25.49 127 PRO A C 1
ATOM 854 O O . PRO A 1 127 ? 13.047 30.447 21.648 1.00 24.73 127 PRO A O 1
ATOM 858 N N . ASN A 1 128 ? 15.091 29.820 22.337 1.00 27.55 128 ASN A N 1
ATOM 859 C CA . ASN A 1 128 ? 14.846 30.026 23.750 1.00 28.19 128 ASN A CA 1
ATOM 860 C C . ASN A 1 128 ? 15.588 31.326 24.003 1.00 28.67 128 ASN A C 1
ATOM 861 O O . ASN A 1 128 ? 16.014 31.973 23.060 1.00 27.46 128 ASN A O 1
ATOM 866 N N . GLU A 1 129 ? 15.779 31.677 25.273 1.00 30.18 129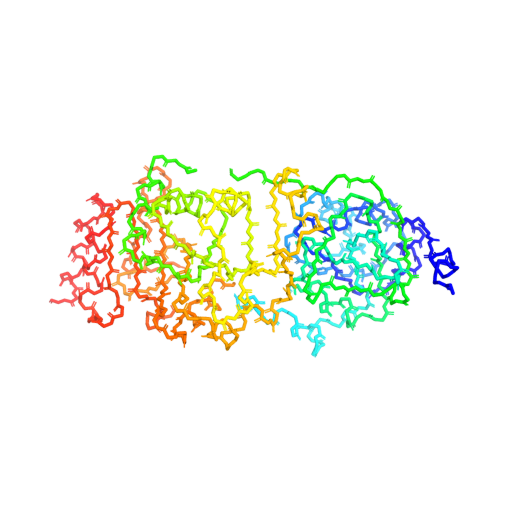 GLU A N 1
ATOM 867 C CA . GLU A 1 129 ? 16.221 33.036 25.626 1.00 30.26 129 GLU A CA 1
ATOM 868 C C . GLU A 1 129 ? 17.646 33.356 25.096 1.00 30.65 129 GLU A C 1
ATOM 869 O O . GLU A 1 129 ? 18.036 34.542 24.994 1.00 30.34 129 GLU A O 1
ATOM 875 N N . GLU A 1 130 ? 18.414 32.290 24.782 1.00 30.58 130 GLU A N 1
ATOM 876 C CA . GLU A 1 130 ? 19.783 32.393 24.235 1.00 29.90 130 GLU A CA 1
ATOM 877 C C . GLU A 1 130 ? 19.867 32.157 22.734 1.00 28.66 130 GLU A C 1
ATOM 878 O O . GLU A 1 130 ? 20.944 31.956 22.226 1.00 29.16 130 GLU A O 1
ATOM 884 N N . GLY A 1 131 ? 18.746 32.131 22.028 1.00 26.74 131 GLY A N 1
ATOM 885 C CA . GLY A 1 131 ? 18.798 31.931 20.627 1.00 25.05 131 GLY A CA 1
ATOM 886 C C . GLY A 1 131 ? 19.022 30.504 20.208 1.00 24.50 131 GLY A C 1
ATOM 887 O O . GLY A 1 131 ? 19.489 30.225 19.092 1.00 25.31 131 GLY A O 1
ATOM 888 N N . TYR A 1 132 ? 18.675 29.575 21.073 1.00 24.19 132 TYR A N 1
ATOM 889 C CA . TYR A 1 132 ? 18.951 28.162 20.788 1.00 23.06 132 TYR A CA 1
ATOM 890 C C . TYR A 1 132 ? 17.619 27.506 20.439 1.00 21.93 132 TYR A C 1
ATOM 891 O O . TYR A 1 132 ? 16.687 27.574 21.196 1.00 21.69 132 TYR A O 1
ATOM 900 N N . CYS A 1 133 ? 17.525 26.921 19.272 1.00 21.73 133 CYS A N 1
ATOM 901 C CA . CYS A 1 133 ? 16.395 26.048 18.987 1.00 22.78 133 CYS A CA 1
ATOM 902 C C . CYS A 1 133 ? 16.719 24.568 19.154 1.00 23.84 133 CYS A C 1
ATOM 903 O O . CYS A 1 133 ? 17.919 24.131 19.162 1.00 23.34 133 CYS A O 1
ATOM 906 N N . SER A 1 134 ? 15.633 23.799 19.168 1.00 23.44 134 SER A N 1
ATOM 907 C CA . SER A 1 134 ? 15.692 22.363 19.467 1.00 24.05 134 SER A CA 1
ATOM 908 C C . SER A 1 134 ? 15.224 21.636 18.303 1.00 22.22 134 SER A C 1
ATOM 909 O O . SER A 1 134 ? 14.246 22.082 17.669 1.00 22.62 134 SER A O 1
ATOM 912 N N . PHE A 1 135 ? 15.813 20.461 18.099 1.00 20.16 135 PHE A N 1
ATOM 913 C CA . PHE A 1 135 ? 15.357 19.609 17.036 1.00 18.92 135 PHE A CA 1
ATOM 914 C C . PHE A 1 135 ? 14.006 19.013 17.358 1.00 19.00 135 PHE A C 1
ATOM 915 O O . PHE A 1 135 ? 13.405 18.409 16.488 1.00 19.70 135 PHE A O 1
ATOM 923 N N . GLY A 1 136 ? 13.531 19.183 18.592 1.00 18.14 136 GLY A N 1
ATOM 924 C CA . GLY A 1 136 ? 12.240 18.625 19.026 1.00 18.20 136 GLY A CA 1
ATOM 925 C C . GLY A 1 136 ? 12.198 17.108 19.020 1.00 18.91 136 GLY A C 1
ATOM 926 O O . GLY A 1 136 ? 13.002 16.412 19.708 1.00 19.82 136 GLY A O 1
ATOM 927 N N . VAL A 1 137 ? 11.278 16.588 18.211 1.00 18.95 137 VAL A N 1
ATOM 928 C CA . VAL A 1 137 ? 10.967 15.128 18.133 1.00 18.28 137 VAL A CA 1
ATOM 929 C C . VAL A 1 137 ? 11.880 14.255 17.194 1.00 18.95 137 VAL A C 1
ATOM 930 O O . VAL A 1 137 ? 11.637 13.068 16.950 1.00 18.11 137 VAL A O 1
ATOM 934 N N . SER A 1 138 ? 12.956 14.861 16.707 1.00 20.84 138 SER A N 1
ATOM 935 C CA . SER A 1 138 ? 13.888 14.173 15.766 1.00 22.85 138 SER A CA 1
ATOM 936 C C . SER A 1 138 ? 15.374 14.575 15.896 1.00 23.16 138 SER A C 1
ATOM 937 O O . SER A 1 138 ? 15.773 15.680 15.516 1.00 23.06 138 SER A O 1
ATOM 940 N N . CYS A 1 139 ? 16.188 13.727 16.481 1.00 23.29 139 CYS A N 1
ATOM 941 C CA . CYS A 1 139 ? 17.574 14.098 16.526 1.00 24.70 139 CYS A CA 1
ATOM 942 C C . CYS A 1 139 ? 18.236 13.271 15.411 1.00 26.43 139 CYS A C 1
ATOM 943 O O . CYS A 1 139 ? 18.812 13.816 14.441 1.00 26.23 139 CYS A O 1
ATOM 946 N N . ASP A 1 140 ? 18.026 11.941 15.555 1.00 26.42 140 ASP A N 1
ATOM 947 C CA . ASP A 1 140 ? 18.506 10.870 14.707 1.00 26.20 140 ASP A CA 1
ATOM 948 C C . ASP A 1 140 ? 19.564 11.222 13.710 1.00 23.76 140 ASP A C 1
ATOM 949 O O . ASP A 1 140 ? 20.729 11.330 14.113 1.00 24.78 140 ASP A O 1
ATOM 954 N N . TYR A 1 141 ? 19.211 11.388 12.436 1.00 21.00 141 TYR A N 1
ATOM 955 C CA . TYR A 1 141 ? 20.283 11.667 11.411 1.00 19.84 141 TYR A CA 1
ATOM 956 C C . TYR A 1 141 ? 20.189 13.104 11.015 1.00 19.27 141 TYR A C 1
ATOM 957 O O . TYR A 1 141 ? 21.051 13.644 10.273 1.00 18.41 141 TYR A O 1
ATOM 966 N N . THR A 1 142 ? 19.080 13.668 11.475 1.00 17.87 142 THR A N 1
ATOM 967 C CA . THR A 1 142 ? 18.778 14.980 11.145 1.00 17.85 142 THR A CA 1
ATOM 968 C C . THR A 1 142 ? 19.725 15.996 11.819 1.00 18.00 142 THR A C 1
ATOM 969 O O . THR A 1 142 ? 19.997 17.028 11.253 1.00 19.61 142 THR A O 1
ATOM 973 N N . LYS A 1 143 ? 20.283 15.767 12.978 1.00 17.42 143 LYS A N 1
ATOM 974 C CA . LYS A 1 143 ? 21.132 16.809 13.465 1.00 17.24 143 LYS A CA 1
ATOM 975 C C . LYS A 1 143 ? 22.517 16.705 12.840 1.00 19.48 143 LYS A C 1
ATOM 976 O O . LYS A 1 143 ? 23.206 17.758 12.593 1.00 20.96 143 LYS A O 1
ATOM 982 N N . ALA A 1 144 ? 22.971 15.471 12.592 1.00 19.01 144 ALA A N 1
ATOM 983 C CA . ALA A 1 144 ? 24.229 15.316 11.921 1.00 18.19 144 ALA A CA 1
ATOM 984 C C . ALA A 1 144 ? 24.198 15.976 10.551 1.00 18.75 144 ALA A C 1
ATOM 985 O O . ALA A 1 144 ? 25.170 16.556 10.065 1.00 20.71 144 ALA A O 1
ATOM 987 N N . ALA A 1 145 ? 23.092 15.850 9.871 1.00 19.25 145 ALA A N 1
ATOM 988 C CA . ALA A 1 145 ? 22.936 16.461 8.549 1.00 18.85 145 ALA A CA 1
ATOM 989 C C . ALA A 1 145 ? 23.077 17.966 8.699 1.00 18.61 145 ALA A C 1
ATOM 990 O O . ALA A 1 145 ? 23.931 18.553 7.996 1.00 17.90 145 ALA A O 1
ATOM 992 N N . ALA A 1 146 ? 22.277 18.571 9.619 1.00 17.80 146 ALA A N 1
ATOM 993 C CA . ALA A 1 146 ? 22.363 20.043 9.869 1.00 18.04 146 ALA A CA 1
ATOM 994 C C . ALA A 1 146 ? 23.815 20.449 10.094 1.00 18.51 146 ALA A C 1
ATOM 995 O O . ALA A 1 146 ? 24.307 21.417 9.470 1.00 19.27 146 ALA A O 1
ATOM 997 N N . GLU A 1 147 ? 24.533 19.661 10.874 1.00 19.41 147 GLU A N 1
ATOM 998 C CA . GLU A 1 147 ? 25.971 19.938 11.053 1.00 21.68 147 GLU A CA 1
ATOM 999 C C . GLU A 1 147 ? 26.876 19.824 9.829 1.00 20.89 147 GLU A C 1
ATOM 1000 O O . GLU A 1 147 ? 27.945 20.313 9.888 1.00 19.85 147 GLU A O 1
ATOM 1006 N N . CYS A 1 148 ? 26.483 19.123 8.785 1.00 22.37 148 CYS A N 1
ATOM 1007 C CA . CYS A 1 148 ? 27.398 18.832 7.656 1.00 24.38 148 CYS A CA 1
ATOM 1008 C C . CYS A 1 148 ? 27.021 19.582 6.350 1.00 24.22 148 CYS A C 1
ATOM 1009 O O . CYS A 1 148 ? 27.660 19.406 5.319 1.00 25.63 148 CYS A O 1
ATOM 1012 N N . ALA A 1 149 ? 25.935 20.351 6.404 1.00 23.94 149 ALA A N 1
ATOM 1013 C CA . ALA A 1 149 ? 25.414 21.093 5.314 1.00 23.23 149 ALA A CA 1
ATOM 1014 C C . ALA A 1 149 ? 25.914 22.531 5.509 1.00 24.24 149 ALA A C 1
ATOM 1015 O O . ALA A 1 149 ? 25.696 23.099 6.579 1.00 24.08 149 ALA A O 1
ATOM 1017 N N . PRO A 1 150 ? 26.578 23.128 4.483 1.00 25.66 150 PRO A N 1
ATOM 1018 C CA . PRO A 1 150 ? 26.808 24.603 4.437 1.00 24.43 150 PRO A CA 1
ATOM 1019 C C . PRO A 1 150 ? 25.561 25.480 4.339 1.00 23.53 150 PRO A C 1
ATOM 1020 O O . PRO A 1 150 ? 25.708 26.683 4.463 1.00 25.61 150 PRO A O 1
ATOM 1024 N N . VAL A 1 151 ? 24.372 24.946 4.071 1.00 21.29 151 VAL A N 1
ATOM 1025 C CA . VAL A 1 151 ? 23.180 25.795 4.031 1.00 17.99 151 VAL A CA 1
ATOM 1026 C C . VAL A 1 151 ? 22.162 24.971 4.742 1.00 18.46 151 VAL A C 1
ATOM 1027 O O . VAL A 1 151 ? 21.912 23.781 4.361 1.00 19.48 151 VAL A O 1
ATOM 1031 N N . VAL A 1 152 ? 21.534 25.569 5.736 1.00 16.17 152 VAL A N 1
ATOM 1032 C CA . VAL A 1 152 ? 20.536 24.866 6.539 1.00 13.98 152 VAL A CA 1
ATOM 1033 C C . VAL A 1 152 ? 19.181 25.606 6.532 1.00 14.89 152 VAL A C 1
ATOM 1034 O O . VAL A 1 152 ? 19.049 26.764 6.996 1.00 14.57 152 VAL A O 1
ATOM 1038 N N . VAL A 1 153 ? 18.147 24.953 6.041 1.00 15.48 153 VAL A N 1
ATOM 1039 C CA . VAL A 1 153 ? 16.867 25.635 5.989 1.00 17.02 153 VAL A CA 1
ATOM 1040 C C . VAL A 1 153 ? 15.963 25.140 7.136 1.00 18.29 153 VAL A C 1
ATOM 1041 O O . VAL A 1 153 ? 15.552 24.005 7.120 1.00 19.12 153 VAL A O 1
ATOM 1045 N N . ALA A 1 154 ? 15.638 25.950 8.129 1.00 18.91 154 ALA A N 1
ATOM 1046 C CA . ALA A 1 154 ? 14.904 25.394 9.234 1.00 19.52 154 ALA A CA 1
ATOM 1047 C C . ALA A 1 154 ? 13.489 25.974 9.257 1.00 20.86 154 ALA A C 1
ATOM 1048 O O . ALA A 1 154 ? 13.367 27.202 9.222 1.00 22.16 154 ALA A O 1
ATOM 1050 N N . GLU A 1 155 ? 12.440 25.149 9.350 1.00 19.73 155 GLU A N 1
ATOM 1051 C CA . GLU A 1 155 ? 11.142 25.696 9.470 1.00 21.58 155 GLU A CA 1
ATOM 1052 C C . GLU A 1 155 ? 11.021 25.869 10.919 1.00 19.47 155 GLU A C 1
ATOM 1053 O O . GLU A 1 155 ? 11.120 24.947 11.678 1.00 19.01 155 GLU A O 1
ATOM 1059 N N . VAL A 1 156 ? 10.796 27.078 11.352 1.00 21.02 156 VAL A N 1
ATOM 1060 C CA . VAL A 1 156 ? 10.622 27.332 12.800 1.00 21.50 156 VAL A CA 1
ATOM 1061 C C . VAL A 1 156 ? 9.167 27.129 13.312 1.00 21.92 156 VAL A C 1
ATOM 1062 O O . VAL A 1 156 ? 8.252 27.892 13.008 1.00 21.03 156 VAL A O 1
ATOM 1066 N N . ASN A 1 157 ? 8.958 26.063 14.060 1.00 22.59 157 ASN A N 1
ATOM 1067 C CA . ASN A 1 157 ? 7.625 25.741 14.313 1.00 24.43 157 ASN A CA 1
ATOM 1068 C C . ASN A 1 157 ? 7.226 26.050 15.753 1.00 26.39 157 ASN A C 1
ATOM 1069 O O . ASN A 1 157 ? 7.828 25.550 16.764 1.00 27.35 157 ASN A O 1
ATOM 1074 N N . LYS A 1 158 ? 6.239 26.960 15.825 1.00 27.58 158 LYS A N 1
ATOM 1075 C CA . LYS A 1 158 ? 5.632 27.380 17.105 1.00 28.93 158 LYS A CA 1
ATOM 1076 C C . LYS A 1 158 ? 4.977 26.190 17.819 1.00 28.37 158 LYS A C 1
ATOM 1077 O O . LYS A 1 158 ? 4.887 26.195 19.027 1.00 27.48 158 LYS A O 1
ATOM 1083 N N . GLN A 1 159 ? 4.606 25.151 17.055 1.00 28.17 159 GLN A N 1
ATOM 1084 C CA . GLN A 1 159 ? 4.067 23.923 17.606 1.00 27.02 159 GLN A CA 1
ATOM 1085 C C . GLN A 1 159 ? 5.144 22.846 17.949 1.00 27.08 159 GLN A C 1
ATOM 1086 O O . GLN A 1 159 ? 4.848 21.918 18.739 1.00 27.82 159 GLN A O 1
ATOM 1092 N N . MET A 1 160 ? 6.347 22.903 17.353 1.00 25.88 160 MET A N 1
ATOM 1093 C CA . MET A 1 160 ? 7.386 21.845 17.611 1.00 25.34 160 MET A CA 1
ATOM 1094 C C . MET A 1 160 ? 7.778 21.930 19.071 1.00 24.46 160 MET A C 1
ATOM 1095 O O . MET A 1 160 ? 8.170 23.003 19.496 1.00 26.22 160 MET A O 1
ATOM 1100 N N . PRO A 1 161 ? 7.662 20.855 19.841 1.00 23.35 161 PRO A N 1
ATOM 1101 C CA . PRO A 1 161 ? 8.119 20.823 21.233 1.00 22.79 161 PRO A CA 1
ATOM 1102 C C . PRO A 1 161 ? 9.625 21.005 21.437 1.00 22.30 161 PRO A C 1
ATOM 1103 O O . PRO A 1 161 ? 10.420 20.714 20.561 1.00 23.57 161 PRO A O 1
ATOM 1107 N N . PHE A 1 162 ? 9.990 21.426 22.622 1.00 21.22 162 PHE A N 1
ATOM 1108 C CA . PHE A 1 162 ? 11.339 21.685 22.930 1.00 21.01 162 PHE A CA 1
ATOM 1109 C C . PHE A 1 162 ? 11.746 20.594 23.835 1.00 20.93 162 PHE A C 1
ATOM 1110 O O . PHE A 1 162 ? 11.219 20.503 24.944 1.00 21.80 162 PHE A O 1
ATOM 1118 N N . ILE A 1 163 ? 12.751 19.848 23.393 1.00 20.22 163 ILE A N 1
ATOM 1119 C CA . ILE A 1 163 ? 13.323 18.717 24.091 1.00 19.54 163 ILE A CA 1
ATOM 1120 C C . ILE A 1 163 ? 14.853 18.812 24.048 1.00 19.75 163 ILE A C 1
ATOM 1121 O O . ILE A 1 163 ? 15.481 19.251 23.033 1.00 21.15 163 ILE A O 1
ATOM 1126 N N . GLY A 1 164 ? 15.469 18.326 25.113 1.00 18.95 164 GLY A N 1
ATOM 1127 C CA . GLY A 1 164 ? 16.845 18.694 25.433 1.00 18.83 164 GLY A CA 1
ATOM 1128 C C . GLY A 1 164 ? 17.693 17.518 25.152 1.00 19.30 164 GLY A C 1
ATOM 1129 O O . GLY A 1 164 ? 17.318 16.726 24.310 1.00 20.68 164 GLY A O 1
ATOM 1130 N N . GLY A 1 165 ? 18.788 17.359 25.885 1.00 19.83 165 GLY A N 1
ATOM 1131 C CA . GLY A 1 165 ? 19.840 16.463 25.462 1.00 21.72 165 GLY A CA 1
ATOM 1132 C C . GLY A 1 165 ? 20.661 17.128 24.369 1.00 23.35 165 GLY A C 1
ATOM 1133 O O . GLY A 1 165 ? 20.704 18.358 24.256 1.00 24.93 165 GLY A O 1
ATOM 1134 N N . GLU A 1 166 ? 21.337 16.363 23.538 1.00 24.18 166 GLU A N 1
ATOM 1135 C CA . GLU A 1 166 ? 22.208 16.992 22.527 1.00 24.79 166 GLU A CA 1
ATOM 1136 C C . GLU A 1 166 ? 21.375 17.280 21.318 1.00 24.31 166 GLU A C 1
ATOM 1137 O O . GLU A 1 166 ? 21.695 16.791 20.227 1.00 24.49 166 GLU A O 1
ATOM 1143 N N . ASN A 1 167 ? 20.326 18.080 21.509 1.00 23.27 167 ASN A N 1
ATOM 1144 C CA . ASN A 1 167 ? 19.279 18.257 20.542 1.00 21.97 167 ASN A CA 1
ATOM 1145 C C . ASN A 1 167 ? 19.091 19.713 20.174 1.00 22.25 167 ASN A C 1
ATOM 1146 O O . ASN A 1 167 ? 17.977 20.139 19.849 1.00 25.00 167 ASN A O 1
ATOM 1151 N N . LEU A 1 168 ? 20.129 20.527 20.241 1.00 21.23 168 LEU A N 1
ATOM 1152 C CA . LEU A 1 168 ? 19.919 21.962 20.025 1.00 20.24 168 LEU A CA 1
ATOM 1153 C C . LEU A 1 168 ? 20.632 22.419 18.782 1.00 19.92 168 LEU A C 1
ATOM 1154 O O . LEU A 1 168 ? 21.598 21.779 18.361 1.00 17.81 168 LEU A O 1
ATOM 1159 N N . ILE A 1 169 ? 20.183 23.553 18.242 1.00 20.20 169 ILE A N 1
ATOM 1160 C CA . ILE A 1 169 ? 20.900 24.196 17.166 1.00 21.27 169 ILE A CA 1
ATOM 1161 C C . ILE A 1 169 ? 20.722 25.707 17.250 1.00 22.49 169 ILE A C 1
ATOM 1162 O O . ILE A 1 169 ? 19.613 26.255 17.411 1.00 23.19 169 ILE A O 1
ATOM 1167 N N . HIS A 1 170 ? 21.819 26.411 17.198 1.00 24.09 170 HIS A N 1
ATOM 1168 C CA . HIS A 1 170 ? 21.703 27.841 17.402 1.00 25.34 170 HIS A CA 1
ATOM 1169 C C . HIS A 1 170 ? 21.152 28.538 16.170 1.00 25.98 170 HIS A C 1
ATOM 1170 O O . HIS A 1 170 ? 21.343 28.069 15.017 1.00 25.67 170 HIS A O 1
ATOM 1177 N N . ILE A 1 171 ? 20.485 29.674 16.440 1.00 25.94 171 ILE A N 1
ATOM 1178 C CA . ILE A 1 171 ? 19.861 30.502 15.397 1.00 25.57 171 ILE A CA 1
ATOM 1179 C C . ILE A 1 171 ? 20.873 30.953 14.363 1.00 24.91 171 ILE A C 1
ATOM 1180 O O . ILE A 1 171 ? 20.562 31.022 13.200 1.00 24.88 171 ILE A O 1
ATOM 1185 N N . SER A 1 172 ? 22.105 31.202 14.791 1.00 24.61 172 SER A N 1
ATOM 1186 C CA . SER A 1 172 ? 23.091 31.642 13.864 1.00 25.07 172 SER A CA 1
ATOM 1187 C C . SER A 1 172 ? 23.529 30.580 12.843 1.00 24.49 172 SER A C 1
ATOM 1188 O O . SER A 1 172 ? 24.073 30.947 11.846 1.00 25.60 172 SER A O 1
ATOM 1191 N N . LYS A 1 173 ? 23.195 29.297 13.012 1.00 23.99 173 LYS A N 1
ATOM 1192 C CA . LYS A 1 173 ? 23.615 28.229 12.029 1.00 23.35 173 LYS A CA 1
ATOM 1193 C C . LYS A 1 173 ? 22.552 27.988 10.940 1.00 22.52 173 LYS A C 1
ATOM 1194 O O . LYS A 1 173 ? 22.690 27.140 10.007 1.00 23.10 173 LYS A O 1
ATOM 1200 N N . LEU A 1 174 ? 21.485 28.752 11.073 1.00 21.22 174 LEU A N 1
ATOM 1201 C CA . LEU A 1 174 ? 20.372 28.700 10.153 1.00 20.49 174 LEU A CA 1
ATOM 1202 C C . LEU A 1 174 ? 20.497 29.769 9.082 1.00 21.14 174 LEU A C 1
ATOM 1203 O O . LEU A 1 174 ? 20.691 30.910 9.380 1.00 21.36 174 LEU A O 1
ATOM 1208 N N . THR A 1 175 ? 20.439 29.370 7.828 1.00 22.22 175 THR A N 1
ATOM 1209 C CA . THR A 1 175 ? 20.588 30.291 6.696 1.00 23.00 175 THR A CA 1
ATOM 1210 C C . THR A 1 175 ? 19.296 30.977 6.334 1.00 23.14 175 THR A C 1
ATOM 1211 O O . THR A 1 175 ? 19.315 32.146 6.000 1.00 23.72 175 THR A O 1
ATOM 1215 N N . HIS A 1 176 ? 18.207 30.206 6.277 1.00 23.01 176 HIS A N 1
ATOM 1216 C CA . HIS A 1 176 ? 16.901 30.717 5.951 1.00 23.07 176 HIS A CA 1
ATOM 1217 C C . HIS A 1 176 ? 15.949 30.152 7.005 1.00 22.90 176 HIS A C 1
ATOM 1218 O O . HIS A 1 176 ? 16.045 28.948 7.373 1.00 24.29 176 HIS A O 1
ATOM 1225 N N . ILE A 1 177 ? 15.072 31.011 7.539 1.00 20.90 177 ILE A N 1
ATOM 1226 C CA . ILE A 1 177 ? 14.152 30.558 8.564 1.00 18.66 177 ILE A CA 1
ATOM 1227 C C . ILE A 1 177 ? 12.799 30.796 8.018 1.00 18.39 177 ILE A C 1
ATOM 1228 O O . ILE A 1 177 ? 12.513 31.881 7.551 1.00 18.22 177 ILE A O 1
ATOM 1233 N N . ILE A 1 178 ? 11.955 29.802 8.127 1.00 17.81 178 ILE A N 1
ATOM 1234 C CA . ILE A 1 178 ? 10.629 29.888 7.596 1.00 18.74 178 ILE A CA 1
ATOM 1235 C C . ILE A 1 178 ? 9.738 29.767 8.810 1.00 21.69 178 ILE A C 1
ATOM 1236 O O . ILE A 1 178 ? 9.369 28.658 9.196 1.00 22.13 178 ILE A O 1
ATOM 1241 N N . GLU A 1 179 ? 9.410 30.894 9.457 1.00 24.72 179 GLU A N 1
ATOM 1242 C CA . GLU A 1 179 ? 8.565 30.779 10.664 1.00 26.88 179 GLU A CA 1
ATOM 1243 C C . GLU A 1 179 ? 7.234 30.195 10.334 1.00 27.60 179 GLU A C 1
ATOM 1244 O O . GLU A 1 179 ? 6.545 30.728 9.514 1.00 29.85 179 GLU A O 1
ATOM 1250 N N . VAL A 1 180 ? 6.877 29.088 10.968 1.00 27.94 180 VAL A N 1
ATOM 1251 C CA . VAL A 1 180 ? 5.534 28.673 10.877 1.00 27.56 180 VAL A CA 1
ATOM 1252 C C . VAL A 1 180 ? 4.913 28.191 12.117 1.00 27.81 180 VAL A C 1
ATOM 1253 O O . VAL A 1 180 ? 5.498 28.167 13.195 1.00 28.02 180 VAL A O 1
ATOM 1257 N N . ASP A 1 181 ? 3.656 27.896 11.911 1.00 28.30 181 ASP A N 1
ATOM 1258 C CA . ASP A 1 181 ? 2.774 27.396 12.894 1.00 29.52 181 ASP A CA 1
ATOM 1259 C C . ASP A 1 181 ? 1.719 26.369 12.341 1.00 29.88 181 ASP A C 1
ATOM 1260 O O . ASP A 1 181 ? 0.933 26.655 11.380 1.00 31.11 181 ASP A O 1
ATOM 1265 N N . GLU A 1 182 ? 1.789 25.156 12.892 1.00 28.51 182 GLU A N 1
ATOM 1266 C CA . GLU A 1 182 ? 1.183 23.977 12.278 1.00 29.19 182 GLU A CA 1
ATOM 1267 C C . GLU A 1 182 ? 1.492 22.736 13.147 1.00 27.43 182 GLU A C 1
ATOM 1268 O O . GLU A 1 182 ? 2.642 22.505 13.516 1.00 27.31 182 GLU A O 1
ATOM 1274 N N . PRO A 1 183 ? 0.451 21.953 13.468 1.00 26.93 183 PRO A N 1
ATOM 1275 C CA . PRO A 1 183 ? 0.538 20.853 14.453 1.00 26.06 183 PRO A CA 1
ATOM 1276 C C . PRO A 1 183 ? 1.398 19.678 13.954 1.00 26.46 183 PRO A C 1
ATOM 1277 O O . PRO A 1 183 ? 1.364 19.291 12.785 1.00 27.59 183 PRO A O 1
ATOM 1281 N N . ILE A 1 184 ? 2.185 19.095 14.837 1.00 25.25 184 ILE A N 1
ATOM 1282 C CA . ILE A 1 184 ? 3.166 18.158 14.439 1.00 21.69 184 ILE A CA 1
ATOM 1283 C C . ILE A 1 184 ? 2.447 16.897 14.044 1.00 21.73 184 ILE A C 1
ATOM 1284 O O . ILE A 1 184 ? 1.793 16.339 14.840 1.00 21.82 184 ILE A O 1
ATOM 1289 N N . ALA A 1 185 ? 2.534 16.464 12.797 1.00 22.39 185 ALA A N 1
ATOM 1290 C CA . ALA A 1 185 ? 1.879 15.219 12.385 1.00 23.14 185 ALA A CA 1
ATOM 1291 C C . ALA A 1 185 ? 1.835 14.233 13.486 1.00 23.75 185 ALA A C 1
ATOM 1292 O O . ALA A 1 185 ? 2.816 14.061 14.220 1.00 21.62 185 ALA A O 1
ATOM 1294 N N . GLU A 1 186 ? 0.713 13.544 13.570 1.00 25.90 186 GLU A N 1
ATOM 1295 C CA . GLU A 1 186 ? 0.520 12.574 14.673 1.00 29.21 186 GLU A CA 1
ATOM 1296 C C . GLU A 1 186 ? 0.348 11.172 14.153 1.00 28.23 186 GLU A C 1
ATOM 1297 O O . GLU A 1 186 ? -0.203 11.027 13.115 1.00 28.76 186 GLU A O 1
ATOM 1303 N N . VAL A 1 187 ? 0.820 10.141 14.824 1.00 28.84 187 VAL A N 1
ATOM 1304 C CA . VAL A 1 187 ? 0.445 8.797 14.378 1.00 30.72 187 VAL A CA 1
ATOM 1305 C C . VAL A 1 187 ? -0.093 8.019 15.544 1.00 33.62 187 VAL A C 1
ATOM 1306 O O . VAL A 1 187 ? 0.620 7.790 16.523 1.00 35.03 187 VAL A O 1
ATOM 1310 N N . LEU A 1 188 ? -1.365 7.685 15.552 1.00 36.33 188 LEU A N 1
ATOM 1311 C CA . LEU A 1 188 ? -1.766 7.116 16.820 1.00 39.60 188 LEU A CA 1
ATOM 1312 C C . LEU A 1 188 ? -1.463 5.658 16.688 1.00 40.63 188 LEU A C 1
ATOM 1313 O O . LEU A 1 188 ? -1.711 5.121 15.604 1.00 41.97 188 LEU A O 1
ATOM 1318 N N . PRO A 1 189 ? -0.900 5.047 17.753 1.00 41.64 189 PRO A N 1
ATOM 1319 C CA . PRO A 1 189 ? -0.405 3.557 17.778 1.00 41.00 189 PRO A CA 1
ATOM 1320 C C . PRO A 1 189 ? -1.463 2.511 18.026 1.00 40.32 189 PRO A C 1
ATOM 1321 O O . PRO A 1 189 ? -2.331 2.784 18.846 1.00 38.36 189 PRO A O 1
ATOM 1325 N N . GLY A 1 192 ? -2.556 -2.871 21.661 1.00 37.19 192 GLY A N 1
ATOM 1326 C CA . GLY A 1 192 ? -2.307 -4.286 21.880 1.00 37.47 192 GLY A CA 1
ATOM 1327 C C . GLY A 1 192 ? -3.180 -4.962 20.856 1.00 38.32 192 GLY A C 1
ATOM 1328 O O . GLY A 1 192 ? -3.225 -4.505 19.724 1.00 40.65 192 GLY A O 1
ATOM 1329 N N . SER A 1 193 ? -3.925 -5.989 21.284 1.00 37.83 193 SER A N 1
ATOM 1330 C CA . SER A 1 193 ? -4.758 -6.938 20.509 1.00 36.10 193 SER A CA 1
ATOM 1331 C C . SER A 1 193 ? -4.707 -8.293 21.254 1.00 36.38 193 SER A C 1
ATOM 1332 O O . SER A 1 193 ? -3.810 -8.546 22.080 1.00 36.55 193 SER A O 1
ATOM 1335 N N . ASP A 1 194 ? -5.660 -9.174 20.962 1.00 36.31 194 ASP A N 1
ATOM 1336 C CA . ASP A 1 194 ? -5.613 -10.584 21.386 1.00 35.24 194 ASP A CA 1
ATOM 1337 C C . ASP A 1 194 ? -4.148 -11.214 21.381 1.00 34.24 194 ASP A C 1
ATOM 1338 O O . ASP A 1 194 ? -3.422 -11.101 22.379 1.00 33.49 194 ASP A O 1
ATOM 1343 N N . LEU A 1 195 ? -3.732 -11.835 20.252 1.00 32.62 195 LEU A N 1
ATOM 1344 C CA . LEU A 1 195 ? -2.440 -12.531 20.091 1.00 31.45 195 LEU A CA 1
ATOM 1345 C C . LEU A 1 195 ? -1.416 -11.687 20.712 1.00 29.72 195 LEU A C 1
ATOM 1346 O O . LEU A 1 195 ? -0.706 -12.112 21.617 1.00 28.28 195 LEU A O 1
ATOM 1351 N N . GLU A 1 196 ? -1.375 -10.452 20.235 1.00 28.49 196 GLU A N 1
ATOM 1352 C CA . GLU A 1 196 ? -0.268 -9.584 20.563 1.00 28.51 196 GLU A CA 1
ATOM 1353 C C . GLU A 1 196 ? 0.041 -9.456 22.058 1.00 28.27 196 GLU A C 1
ATOM 1354 O O . GLU A 1 196 ? 1.186 -9.509 22.490 1.00 27.24 196 GLU A O 1
ATOM 1360 N N . LEU A 1 197 ? -1.033 -9.312 22.819 1.00 28.06 197 LEU A N 1
ATOM 1361 C CA . LEU A 1 197 ? -1.005 -9.258 24.244 1.00 26.40 197 LEU A CA 1
ATOM 1362 C C . LEU A 1 197 ? -0.346 -10.470 24.846 1.00 24.61 197 LEU A C 1
ATOM 1363 O O . LEU A 1 197 ? 0.492 -10.313 25.705 1.00 23.87 197 LEU A O 1
ATOM 1368 N N . ARG A 1 198 ? -0.717 -11.680 24.434 1.00 23.41 198 ARG A N 1
ATOM 1369 C CA . ARG A 1 198 ? -0.027 -12.851 24.996 1.00 22.68 198 ARG A CA 1
ATOM 1370 C C . ARG A 1 198 ? 1.454 -12.712 24.688 1.00 21.12 198 ARG A C 1
ATOM 1371 O O . ARG A 1 198 ? 2.273 -13.040 25.549 1.00 21.74 198 ARG A O 1
ATOM 1379 N N . ILE A 1 199 ? 1.816 -12.176 23.504 1.00 18.49 199 ILE A N 1
ATOM 1380 C CA . ILE A 1 199 ? 3.242 -12.015 23.184 1.00 16.93 199 ILE A CA 1
ATOM 1381 C C . ILE A 1 199 ? 3.857 -11.166 24.286 1.00 17.14 199 ILE A C 1
ATOM 1382 O O . ILE A 1 199 ? 4.748 -11.623 25.008 1.00 16.56 199 ILE A O 1
ATOM 1387 N N . GLY A 1 200 ? 3.328 -9.953 24.432 1.00 17.68 200 GLY A N 1
ATOM 1388 C CA . GLY A 1 200 ? 3.628 -9.063 25.538 1.00 18.66 200 GLY A CA 1
ATOM 1389 C C . GLY A 1 200 ? 3.802 -9.801 26.833 1.00 20.01 200 GLY A C 1
ATOM 1390 O O . GLY A 1 200 ? 4.769 -9.608 27.518 1.00 20.50 200 GLY A O 1
ATOM 1391 N N . GLN A 1 201 ? 2.893 -10.689 27.166 1.00 21.65 201 GLN A N 1
ATOM 1392 C CA . GLN A 1 201 ? 2.998 -11.336 28.446 1.00 23.80 201 GLN A CA 1
ATOM 1393 C C . GLN A 1 201 ? 4.179 -12.238 28.567 1.00 23.77 201 GLN A C 1
ATOM 1394 O O . GLN A 1 201 ? 4.855 -12.264 29.597 1.00 24.90 201 GLN A O 1
ATOM 1400 N N . ASN A 1 202 ? 4.426 -13.025 27.550 1.00 23.36 202 ASN A N 1
ATOM 1401 C CA . ASN A 1 202 ? 5.631 -13.851 27.620 1.00 23.41 202 ASN A CA 1
ATOM 1402 C C . ASN A 1 202 ? 6.954 -13.072 27.734 1.00 23.35 202 ASN A C 1
ATOM 1403 O O . ASN A 1 202 ? 7.910 -13.617 28.267 1.00 23.05 202 ASN A O 1
ATOM 1408 N N . CYS A 1 203 ? 7.035 -11.851 27.186 1.00 23.39 203 CYS A N 1
ATOM 1409 C CA . CYS A 1 203 ? 8.322 -11.111 27.221 1.00 23.87 203 CYS A CA 1
ATOM 1410 C C . CYS A 1 203 ? 8.657 -10.698 28.639 1.00 24.29 203 CYS A C 1
ATOM 1411 O O . CYS A 1 203 ? 9.835 -10.799 29.070 1.00 24.09 203 CYS A O 1
ATOM 1414 N N . ALA A 1 204 ? 7.587 -10.268 29.331 1.00 22.34 204 ALA A N 1
ATOM 1415 C CA . ALA A 1 204 ? 7.658 -9.799 30.651 1.00 20.74 204 ALA A CA 1
ATOM 1416 C C . ALA A 1 204 ? 8.275 -10.787 31.630 1.00 20.51 204 ALA A C 1
ATOM 1417 O O . ALA A 1 204 ? 8.866 -10.356 32.676 1.00 20.26 204 ALA A O 1
ATOM 1419 N N . SER A 1 205 ? 8.210 -12.091 31.314 1.00 19.37 205 SER A N 1
ATOM 1420 C CA . SER A 1 205 ? 8.977 -13.063 32.147 1.00 19.80 205 SER A CA 1
ATOM 1421 C C . SER A 1 205 ? 10.480 -13.054 31.981 1.00 18.45 205 SER A C 1
ATOM 1422 O O . SER A 1 205 ? 11.148 -13.905 32.569 1.00 18.93 205 SER A O 1
ATOM 1425 N N . LEU A 1 206 ? 10.982 -12.204 31.096 1.00 16.97 206 LEU A N 1
ATOM 1426 C CA . LEU A 1 206 ? 12.403 -12.062 30.812 1.00 15.70 206 LEU A CA 1
ATOM 1427 C C . LEU A 1 206 ? 12.881 -10.751 31.366 1.00 15.61 206 LEU A C 1
ATOM 1428 O O . LEU A 1 206 ? 14.060 -10.475 31.476 1.00 16.34 206 LEU A O 1
ATOM 1433 N N . ILE A 1 207 ? 11.938 -9.923 31.715 1.00 15.91 207 ILE A N 1
ATOM 1434 C CA . ILE A 1 207 ? 12.265 -8.572 32.049 1.00 16.57 207 ILE A CA 1
ATOM 1435 C C . ILE A 1 207 ? 12.173 -8.461 33.559 1.00 17.83 207 ILE A C 1
ATOM 1436 O O . ILE A 1 207 ? 11.211 -9.013 34.178 1.00 17.84 207 ILE A O 1
ATOM 1441 N N . LYS A 1 208 ? 13.187 -7.800 34.134 1.00 17.57 208 LYS A N 1
ATOM 1442 C CA . LYS A 1 208 ? 13.381 -7.701 35.563 1.00 17.56 208 LYS A CA 1
ATOM 1443 C C . LYS A 1 208 ? 13.011 -6.268 36.073 1.00 19.46 208 LYS A C 1
ATOM 1444 O O . LYS A 1 208 ? 13.293 -5.274 35.393 1.00 19.85 208 LYS A O 1
ATOM 1450 N N . ASP A 1 209 ? 12.458 -6.104 37.272 1.00 20.51 209 ASP A N 1
ATOM 1451 C CA . ASP A 1 209 ? 12.470 -4.736 37.817 1.00 22.31 209 ASP A CA 1
ATOM 1452 C C . ASP A 1 209 ? 13.884 -4.192 37.626 1.00 22.50 209 ASP A C 1
ATOM 1453 O O . ASP A 1 209 ? 14.836 -4.889 37.936 1.00 24.58 209 ASP A O 1
ATOM 1458 N N . GLY A 1 210 ? 14.028 -2.989 37.104 1.00 22.30 210 GLY A N 1
ATOM 1459 C CA . GLY A 1 210 ? 15.317 -2.309 37.032 1.00 22.45 210 GLY A CA 1
ATOM 1460 C C . GLY A 1 210 ? 16.030 -2.257 35.695 1.00 23.56 210 GLY A C 1
ATOM 1461 O O . GLY A 1 210 ? 17.188 -1.809 35.648 1.00 25.26 210 GLY A O 1
ATOM 1462 N N . ASP A 1 211 ? 15.360 -2.691 34.625 1.00 23.68 211 ASP A N 1
ATOM 1463 C CA . ASP A 1 211 ? 16.011 -3.011 33.353 1.00 24.75 211 ASP A CA 1
ATOM 1464 C C . ASP A 1 211 ? 15.878 -1.864 32.392 1.00 24.32 211 ASP A C 1
ATOM 1465 O O . ASP A 1 211 ? 14.784 -1.321 32.298 1.00 28.00 211 ASP A O 1
ATOM 1470 N N . THR A 1 212 ? 16.875 -1.481 31.625 1.00 21.94 212 THR A N 1
ATOM 1471 C CA . THR A 1 212 ? 16.608 -0.283 30.924 1.00 20.93 212 THR A CA 1
ATOM 1472 C C . THR A 1 212 ? 16.240 -0.778 29.528 1.00 21.46 212 THR A C 1
ATOM 1473 O O . THR A 1 212 ? 17.065 -1.300 28.795 1.00 23.37 212 THR A O 1
ATOM 1477 N N . LEU A 1 213 ? 14.974 -0.703 29.169 1.00 20.58 213 LEU A N 1
ATOM 1478 C CA . LEU A 1 213 ? 14.515 -1.275 27.882 1.00 20.49 213 LEU A CA 1
ATOM 1479 C C . LEU A 1 213 ? 14.739 -0.574 26.618 1.00 19.69 213 LEU A C 1
ATOM 1480 O O . LEU A 1 213 ? 14.684 0.633 26.578 1.00 19.60 213 LEU A O 1
ATOM 1485 N N . GLN A 1 214 ? 14.786 -1.356 25.547 1.00 21.19 214 GLN A N 1
ATOM 1486 C CA . GLN A 1 214 ? 14.546 -0.828 24.185 1.00 22.07 214 GLN A CA 1
ATOM 1487 C C . GLN A 1 214 ? 13.502 -1.535 23.379 1.00 22.04 214 GLN A C 1
ATOM 1488 O O . GLN A 1 214 ? 13.701 -2.684 22.972 1.00 22.52 214 GLN A O 1
ATOM 1494 N N . LEU A 1 215 ? 12.450 -0.828 23.049 1.00 22.69 215 LEU A N 1
ATOM 1495 C CA . LEU A 1 215 ? 11.413 -1.409 22.188 1.00 25.15 215 LEU A CA 1
ATOM 1496 C C . LEU A 1 215 ? 10.978 -0.597 20.967 1.00 25.59 215 LEU A C 1
ATOM 1497 O O . LEU A 1 215 ? 11.200 0.580 20.901 1.00 26.52 215 LEU A O 1
ATOM 1502 N N . GLY A 1 216 ? 10.324 -1.218 19.997 1.00 26.42 216 GLY A N 1
ATOM 1503 C CA . GLY A 1 216 ? 9.684 -0.414 18.961 1.00 25.79 216 GLY A CA 1
ATOM 1504 C C . GLY A 1 216 ? 8.387 0.302 19.331 1.00 26.57 216 GLY A C 1
ATOM 1505 O O . GLY A 1 216 ? 8.164 0.705 20.484 1.00 26.93 216 GLY A O 1
ATOM 1506 N N . ILE A 1 217 ? 7.560 0.482 18.292 1.00 27.62 217 ILE A N 1
ATOM 1507 C CA . ILE A 1 217 ? 6.205 1.087 18.315 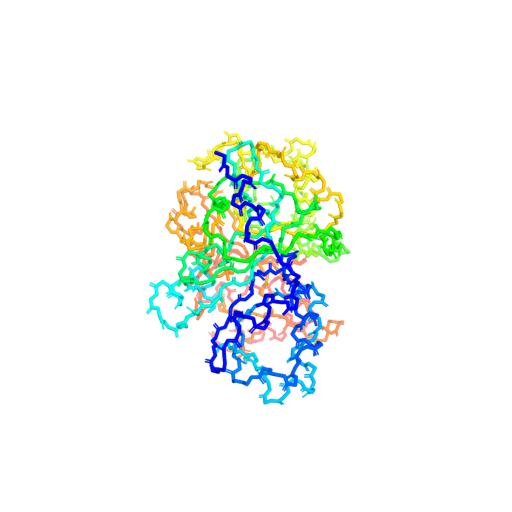1.00 28.03 217 ILE A CA 1
ATOM 1508 C C . ILE A 1 217 ? 5.204 0.168 17.525 1.00 28.39 217 ILE A C 1
ATOM 1509 O O . ILE A 1 217 ? 5.488 -0.246 16.423 1.00 29.49 217 ILE A O 1
ATOM 1514 N N . GLY A 1 218 ? 4.055 -0.156 18.079 1.00 28.19 218 GLY A N 1
ATOM 1515 C CA . GLY A 1 218 ? 3.222 -1.151 17.446 1.00 27.63 218 GLY A CA 1
ATOM 1516 C C . GLY A 1 218 ? 2.568 -2.040 18.468 1.00 27.23 218 GLY A C 1
ATOM 1517 O O . GLY A 1 218 ? 3.004 -2.114 19.601 1.00 26.66 218 GLY A O 1
ATOM 1518 N N . GLY A 1 219 ? 1.514 -2.715 18.066 1.00 26.86 219 GLY A N 1
ATOM 1519 C CA . GLY A 1 219 ? 0.976 -3.779 18.879 1.00 28.57 219 GLY A CA 1
ATOM 1520 C C . GLY A 1 219 ? 1.951 -4.441 19.880 1.00 30.43 219 GLY A C 1
ATOM 1521 O O . GLY A 1 219 ? 1.715 -4.355 21.133 1.00 29.92 219 GLY A O 1
ATOM 1522 N N . ILE A 1 220 ? 3.018 -5.109 19.372 1.00 30.30 220 ILE A N 1
ATOM 1523 C CA . ILE A 1 220 ? 3.917 -5.833 20.270 1.00 30.69 220 ILE A CA 1
ATOM 1524 C C . ILE A 1 220 ? 4.468 -4.924 21.427 1.00 31.42 220 ILE A C 1
ATOM 1525 O O . ILE A 1 220 ? 4.224 -5.228 22.641 1.00 31.44 220 ILE A O 1
ATOM 1530 N N . PRO A 1 221 ? 5.175 -3.825 21.086 1.00 30.88 221 PRO A N 1
ATOM 1531 C CA . PRO A 1 221 ? 5.609 -2.844 22.090 1.00 29.34 221 PRO A CA 1
ATOM 1532 C C . PRO A 1 221 ? 4.562 -2.373 23.097 1.00 28.20 221 PRO A C 1
ATOM 1533 O O . PRO A 1 221 ? 4.829 -2.362 24.329 1.00 30.04 221 PRO A O 1
ATOM 1537 N N . ASP A 1 222 ? 3.389 -2.000 22.615 1.00 24.79 222 ASP A N 1
ATOM 1538 C CA . ASP A 1 222 ? 2.361 -1.552 23.510 1.00 22.23 222 ASP A CA 1
ATOM 1539 C C . ASP A 1 222 ? 1.869 -2.714 24.293 1.00 21.12 222 ASP A C 1
ATOM 1540 O O . ASP A 1 222 ? 1.383 -2.522 25.376 1.00 21.37 222 ASP A O 1
ATOM 1545 N N . ALA A 1 223 ? 1.985 -3.924 23.767 1.00 20.69 223 ALA A N 1
ATOM 1546 C CA . ALA A 1 223 ? 1.583 -5.110 24.534 1.00 20.25 223 ALA A CA 1
ATOM 1547 C C . ALA A 1 223 ? 2.562 -5.275 25.651 1.00 19.97 223 ALA A C 1
ATOM 1548 O O . ALA A 1 223 ? 2.133 -5.568 26.805 1.00 19.58 223 ALA A O 1
ATOM 1550 N N . VAL A 1 224 ? 3.851 -5.050 25.333 1.00 18.88 224 VAL A N 1
ATOM 1551 C CA . VAL A 1 224 ? 4.902 -5.406 26.265 1.00 18.40 224 VAL A CA 1
ATOM 1552 C C . VAL A 1 224 ? 4.758 -4.524 27.439 1.00 19.07 224 VAL A C 1
ATOM 1553 O O . VAL A 1 224 ? 4.867 -4.988 28.567 1.00 20.31 224 VAL A O 1
ATOM 1557 N N . LEU A 1 225 ? 4.570 -3.230 27.183 1.00 18.44 225 LEU A N 1
ATOM 1558 C CA . LEU A 1 225 ? 4.441 -2.275 28.245 1.00 17.66 225 LEU A CA 1
ATOM 1559 C C . LEU A 1 225 ? 3.165 -2.539 29.039 1.00 18.50 225 LEU A C 1
ATOM 1560 O O . LEU A 1 225 ? 3.178 -2.369 30.227 1.00 17.98 225 LEU A O 1
ATOM 1565 N N . ARG A 1 226 ? 2.072 -2.995 28.398 1.00 19.55 226 ARG A N 1
ATOM 1566 C CA . ARG A 1 226 ? 0.893 -3.477 29.149 1.00 20.11 226 ARG A CA 1
ATOM 1567 C C . ARG A 1 226 ? 1.278 -4.580 30.110 1.00 22.20 226 ARG A C 1
ATOM 1568 O O . ARG A 1 226 ? 0.963 -4.486 31.297 1.00 24.87 226 ARG A O 1
ATOM 1576 N N . ALA A 1 227 ? 2.015 -5.605 29.654 1.00 23.51 227 ALA A N 1
ATOM 1577 C CA . ALA A 1 227 ? 2.486 -6.715 30.546 1.00 22.45 227 ALA A CA 1
ATOM 1578 C C . ALA A 1 227 ? 3.381 -6.219 31.699 1.00 22.97 227 ALA A C 1
ATOM 1579 O O . ALA A 1 227 ? 3.684 -6.954 32.627 1.00 23.97 227 ALA A O 1
ATOM 1581 N N . LEU A 1 228 ? 3.868 -4.989 31.665 1.00 22.94 228 LEU A N 1
ATOM 1582 C CA . LEU A 1 228 ? 4.921 -4.636 32.670 1.00 22.77 228 LEU A CA 1
ATOM 1583 C C . LEU A 1 228 ? 4.353 -3.720 33.786 1.00 22.27 228 LEU A C 1
ATOM 1584 O O . LEU A 1 228 ? 5.118 -3.066 34.526 1.00 20.34 228 LEU A O 1
ATOM 1589 N N . GLU A 1 229 ? 3.023 -3.634 33.843 1.00 21.51 229 GLU A N 1
ATOM 1590 C CA . GLU A 1 229 ? 2.408 -2.746 34.794 1.00 23.44 229 GLU A CA 1
ATOM 1591 C C . GLU A 1 229 ? 2.658 -3.173 36.268 1.00 22.58 229 GLU A C 1
ATOM 1592 O O . GLU A 1 229 ? 2.599 -2.326 37.158 1.00 23.33 229 GLU A O 1
ATOM 1598 N N . GLY A 1 230 ? 3.031 -4.440 36.508 1.00 21.83 230 GLY A N 1
ATOM 1599 C CA . GLY A 1 230 ? 3.571 -4.870 37.800 1.00 19.35 230 GLY A CA 1
ATOM 1600 C C . GLY A 1 230 ? 5.081 -4.788 38.017 1.00 19.16 230 GLY A C 1
ATOM 1601 O O . GLY A 1 230 ? 5.629 -5.396 38.969 1.00 19.33 230 GLY A O 1
ATOM 1602 N N . HIS A 1 231 ? 5.776 -4.026 37.180 1.00 18.78 231 HIS A N 1
ATOM 1603 C CA . HIS A 1 231 ? 7.225 -3.836 37.315 1.00 18.20 231 HIS A CA 1
ATOM 1604 C C . HIS A 1 231 ? 7.534 -2.510 37.959 1.00 18.51 231 HIS A C 1
ATOM 1605 O O . HIS A 1 231 ? 6.675 -1.642 38.052 1.00 18.76 231 HIS A O 1
ATOM 1612 N N . LYS A 1 232 ? 8.767 -2.392 38.425 1.00 19.17 232 LYS A N 1
ATOM 1613 C CA . LYS A 1 232 ? 9.283 -1.257 39.160 1.00 19.80 232 LYS A CA 1
ATOM 1614 C C . LYS A 1 232 ? 10.530 -0.792 38.486 1.00 19.40 232 LYS A C 1
ATOM 1615 O O . LYS A 1 232 ? 11.165 -1.574 37.773 1.00 19.57 232 LYS A O 1
ATOM 1621 N N . ASP A 1 233 ? 10.890 0.489 38.698 1.00 19.15 233 ASP A N 1
ATOM 1622 C CA . ASP A 1 233 ? 12.188 1.140 38.224 1.00 16.43 233 ASP A CA 1
ATOM 1623 C C . ASP A 1 233 ? 12.707 0.923 36.810 1.00 14.29 233 ASP A C 1
ATOM 1624 O O . ASP A 1 233 ? 13.884 0.817 36.637 1.00 13.53 233 ASP A O 1
ATOM 1629 N N . LEU A 1 234 ? 11.860 0.885 35.788 1.00 12.58 234 LEU A N 1
ATOM 1630 C CA . LEU A 1 234 ? 12.390 0.530 34.513 1.00 12.65 234 LEU A CA 1
ATOM 1631 C C . LEU A 1 234 ? 13.061 1.770 33.909 1.00 13.60 234 LEU A C 1
ATOM 1632 O O . LEU A 1 234 ? 12.809 2.928 34.348 1.00 15.29 234 LEU A O 1
ATOM 1637 N N . GLY A 1 235 ? 13.894 1.603 32.902 1.00 11.75 235 GLY A N 1
ATOM 1638 C CA . GLY A 1 235 ? 14.590 2.768 32.387 1.00 10.57 235 GLY A CA 1
ATOM 1639 C C . GLY A 1 235 ? 14.341 2.721 30.926 1.00 11.33 235 GLY A C 1
ATOM 1640 O O . GLY A 1 235 ? 13.836 1.751 30.467 1.00 10.45 235 GLY A O 1
ATOM 1641 N N . ILE A 1 236 ? 14.684 3.762 30.158 1.00 12.93 236 ILE A N 1
ATOM 1642 C CA . ILE A 1 236 ? 14.515 3.692 28.684 1.00 12.17 236 ILE A CA 1
ATOM 1643 C C . ILE A 1 236 ? 15.789 4.100 27.954 1.00 11.89 236 ILE A C 1
ATOM 1644 O O . ILE A 1 236 ? 16.436 5.042 28.340 1.00 10.31 236 ILE A O 1
ATOM 1649 N N . HIS A 1 237 ? 16.092 3.381 26.888 1.00 11.86 237 HIS A N 1
ATOM 1650 C CA . HIS A 1 237 ? 17.087 3.820 25.979 1.00 14.23 237 HIS A CA 1
ATOM 1651 C C . HIS A 1 237 ? 16.755 3.223 24.555 1.00 15.14 237 HIS A C 1
ATOM 1652 O O . HIS A 1 237 ? 17.312 2.257 24.173 1.00 14.07 237 HIS A O 1
ATOM 1659 N N . THR A 1 238 ? 15.813 3.822 23.798 1.00 17.07 238 THR A N 1
ATOM 1660 C CA . THR A 1 238 ? 15.373 3.248 22.530 1.00 19.61 238 THR A CA 1
ATOM 1661 C C . THR A 1 238 ? 15.813 4.125 21.393 1.00 21.46 238 THR A C 1
ATOM 1662 O O . THR A 1 238 ? 16.131 5.314 21.587 1.00 20.45 238 THR A O 1
ATOM 1666 N N . GLU A 1 239 ? 15.788 3.545 20.181 1.00 22.70 239 GLU A N 1
ATOM 1667 C CA . GLU A 1 239 ? 15.795 4.449 19.136 1.00 24.55 239 GLU A CA 1
ATOM 1668 C C . GLU A 1 239 ? 14.488 5.180 18.952 1.00 24.89 239 GLU A C 1
ATOM 1669 O O . GLU A 1 239 ? 14.525 6.188 18.343 1.00 27.00 239 GLU A O 1
ATOM 1675 N N . MET A 1 240 ? 13.328 4.725 19.419 1.00 25.49 240 MET A N 1
ATOM 1676 C CA . MET A 1 240 ? 12.113 5.626 19.293 1.00 25.76 240 MET A CA 1
ATOM 1677 C C . MET A 1 240 ? 11.042 5.358 20.275 1.00 23.01 240 MET A C 1
ATOM 1678 O O . MET A 1 240 ? 11.016 4.334 20.833 1.00 23.27 240 MET A O 1
ATOM 1683 N N . PHE A 1 241 ? 10.138 6.252 20.498 1.00 21.37 241 PHE A N 1
ATOM 1684 C CA . PHE A 1 241 ? 9.069 5.788 21.325 1.00 22.17 241 PHE A CA 1
ATOM 1685 C C . PHE A 1 241 ? 7.782 6.518 21.068 1.00 24.09 241 PHE A C 1
ATOM 1686 O O . PHE A 1 241 ? 7.813 7.600 20.401 1.00 24.75 241 PHE A O 1
ATOM 1694 N N . THR A 1 242 ? 6.661 5.934 21.552 1.00 24.87 242 THR A N 1
ATOM 1695 C CA . THR A 1 242 ? 5.298 6.567 21.364 1.00 25.68 242 THR A CA 1
ATOM 1696 C C . THR A 1 242 ? 4.589 6.827 22.695 1.00 25.35 242 THR A C 1
ATOM 1697 O O . THR A 1 242 ? 5.185 6.806 23.798 1.00 26.43 242 THR A O 1
ATOM 1701 N N . ASP A 1 243 ? 3.278 6.977 22.573 1.00 24.59 243 ASP A N 1
ATOM 1702 C CA . ASP A 1 243 ? 2.403 7.180 23.722 1.00 23.22 243 ASP A CA 1
ATOM 1703 C C . ASP A 1 243 ? 2.551 6.156 24.774 1.00 22.51 243 ASP A C 1
ATOM 1704 O O . ASP A 1 243 ? 2.206 6.455 25.857 1.00 22.53 243 ASP A O 1
ATOM 1709 N N . GLY A 1 244 ? 3.064 4.965 24.480 1.00 22.90 244 GLY A N 1
ATOM 1710 C CA . GLY A 1 244 ? 3.095 3.892 25.495 1.00 24.28 244 GLY A CA 1
ATOM 1711 C C . GLY A 1 244 ? 4.013 4.258 26.633 1.00 24.94 244 GLY A C 1
ATOM 1712 O O . GLY A 1 244 ? 3.692 4.135 27.850 1.00 24.13 244 GLY A O 1
ATOM 1713 N N . VAL A 1 245 ? 5.147 4.806 26.214 1.00 25.90 245 VAL A N 1
ATOM 1714 C CA . VAL A 1 245 ? 6.163 5.285 27.153 1.00 26.45 245 VAL A CA 1
ATOM 1715 C C . VAL A 1 245 ? 5.666 6.353 28.117 1.00 25.35 245 VAL A C 1
ATOM 1716 O O . VAL A 1 245 ? 6.105 6.355 29.294 1.00 26.37 245 VAL A O 1
ATOM 1720 N N . MET A 1 246 ? 4.803 7.258 27.611 1.00 21.99 246 MET A N 1
ATOM 1721 C CA . MET A 1 246 ? 4.232 8.360 28.387 1.00 19.63 246 MET A CA 1
ATOM 1722 C C . MET A 1 246 ? 3.428 7.825 29.532 1.00 18.56 246 MET A C 1
ATOM 1723 O O . MET A 1 246 ? 3.531 8.240 30.689 1.00 17.82 246 MET A O 1
ATOM 1728 N N . ARG A 1 247 ? 2.676 6.847 29.139 1.00 18.05 247 ARG A N 1
ATOM 1729 C CA . ARG A 1 247 ? 1.735 6.172 29.938 1.00 19.68 247 ARG A CA 1
ATOM 1730 C C . ARG A 1 247 ? 2.466 5.535 31.179 1.00 19.93 247 ARG A C 1
ATOM 1731 O O . ARG A 1 247 ? 2.005 5.571 32.341 1.00 20.05 247 ARG A O 1
ATOM 1739 N N . MET A 1 248 ? 3.602 4.917 30.926 1.00 18.85 248 MET A N 1
ATOM 1740 C CA . MET A 1 248 ? 4.209 4.239 31.982 1.00 17.96 248 MET A CA 1
ATOM 1741 C C . MET A 1 248 ? 5.036 5.212 32.782 1.00 18.70 248 MET A C 1
ATOM 1742 O O . MET A 1 248 ? 5.252 5.007 33.981 1.00 20.03 248 MET A O 1
ATOM 1747 N N . ILE A 1 249 ? 5.557 6.248 32.133 1.00 18.31 249 ILE A N 1
ATOM 1748 C CA . ILE A 1 249 ? 6.271 7.237 32.879 1.00 17.62 249 ILE A CA 1
ATOM 1749 C C . ILE A 1 249 ? 5.240 7.765 33.818 1.00 16.64 249 ILE A C 1
ATOM 1750 O O . ILE A 1 249 ? 5.458 7.748 35.006 1.00 15.79 249 ILE A O 1
ATOM 1755 N N . ARG A 1 250 ? 4.100 8.135 33.256 1.00 16.55 250 ARG A N 1
ATOM 1756 C CA . ARG A 1 250 ? 2.920 8.538 34.008 1.00 17.53 250 ARG A CA 1
ATOM 1757 C C . ARG A 1 250 ? 2.548 7.629 35.199 1.00 18.21 250 ARG A C 1
ATOM 1758 O O . ARG A 1 250 ? 2.351 8.120 36.280 1.00 18.73 250 ARG A O 1
ATOM 1766 N N . LYS A 1 251 ? 2.469 6.306 35.032 1.00 18.47 251 LYS A N 1
ATOM 1767 C CA . LYS A 1 251 ? 2.044 5.435 36.135 1.00 16.46 251 LYS A CA 1
ATOM 1768 C C . LYS A 1 251 ? 3.147 5.311 37.154 1.00 17.34 251 LYS A C 1
ATOM 1769 O O . LYS A 1 251 ? 2.964 4.690 38.145 1.00 18.42 251 LYS A O 1
ATOM 1775 N N . GLY A 1 252 ? 4.321 5.865 36.932 1.00 18.53 252 GLY A N 1
ATOM 1776 C CA . GLY A 1 252 ? 5.419 5.649 37.925 1.00 19.87 252 GLY A CA 1
ATOM 1777 C C . GLY A 1 252 ? 6.394 4.484 37.631 1.00 20.82 252 GLY A C 1
ATOM 1778 O O . GLY A 1 252 ? 7.458 4.385 38.230 1.00 21.98 252 GLY A O 1
ATOM 1779 N N . ILE A 1 253 ? 6.049 3.613 36.687 1.00 20.63 253 ILE A N 1
ATOM 1780 C CA . ILE A 1 253 ? 6.902 2.512 36.282 1.00 19.90 253 ILE A CA 1
ATOM 1781 C C . ILE A 1 253 ? 8.167 2.891 35.526 1.00 19.08 253 ILE A C 1
ATOM 1782 O O . ILE A 1 253 ? 9.234 2.388 35.867 1.00 19.65 253 ILE A O 1
ATOM 1787 N N . ILE A 1 254 ? 8.117 3.755 34.524 1.00 18.65 254 ILE A N 1
ATOM 1788 C CA . ILE A 1 254 ? 9.426 4.152 33.901 1.00 18.67 254 ILE A CA 1
ATOM 1789 C C . ILE A 1 254 ? 10.048 5.300 34.645 1.00 19.24 254 ILE A C 1
ATOM 1790 O O . ILE A 1 254 ? 9.433 6.351 34.708 1.00 20.05 254 ILE A O 1
ATOM 1795 N N . ASN A 1 255 ? 11.227 5.102 35.236 1.00 19.18 255 ASN A N 1
ATOM 1796 C CA . ASN A 1 255 ? 11.890 6.166 36.023 1.00 19.73 255 ASN A CA 1
ATOM 1797 C C . ASN A 1 255 ? 13.429 6.188 35.921 1.00 20.66 255 ASN A C 1
ATOM 1798 O O . ASN A 1 255 ? 14.113 7.123 36.391 1.00 19.58 255 ASN A O 1
ATOM 1803 N N . GLY A 1 256 ? 13.969 5.151 35.271 1.00 22.20 256 GLY A N 1
ATOM 1804 C CA . GLY A 1 256 ? 15.411 4.967 35.135 1.00 22.81 256 GLY A CA 1
ATOM 1805 C C . GLY A 1 256 ? 16.139 5.368 36.377 1.00 23.58 256 GLY A C 1
ATOM 1806 O O . GLY A 1 256 ? 17.062 6.107 36.275 1.00 24.29 256 GLY A O 1
ATOM 1807 N N . LYS A 1 257 ? 15.724 4.877 37.548 1.00 24.46 257 LYS A N 1
ATOM 1808 C CA . LYS A 1 257 ? 16.408 5.199 38.774 1.00 25.58 257 LYS A CA 1
ATOM 1809 C C . LYS A 1 257 ? 17.650 4.351 38.838 1.00 26.54 257 LYS A C 1
ATOM 1810 O O . LYS A 1 257 ? 18.612 4.736 39.521 1.00 26.98 257 LYS A O 1
ATOM 1816 N N . LYS A 1 258 ? 17.622 3.213 38.107 1.00 27.05 258 LYS A N 1
ATOM 1817 C CA . LYS A 1 258 ? 18.687 2.179 38.040 1.00 25.44 258 LYS A CA 1
ATOM 1818 C C . LYS A 1 258 ? 19.542 2.323 36.819 1.00 24.78 258 LYS A C 1
ATOM 1819 O O . LYS A 1 258 ? 20.668 1.857 36.785 1.00 24.36 258 LYS A O 1
ATOM 1825 N N . LYS A 1 259 ? 19.027 3.006 35.805 1.00 24.34 259 LYS A N 1
ATOM 1826 C CA . LYS A 1 259 ? 19.866 3.396 34.671 1.00 23.82 259 LYS A CA 1
ATOM 1827 C C . LYS A 1 259 ? 21.349 3.612 35.106 1.00 23.44 259 LYS A C 1
ATOM 1828 O O . LYS A 1 259 ? 21.608 4.320 36.060 1.00 24.10 259 LYS A O 1
ATOM 1834 N N . THR A 1 260 ? 22.329 2.986 34.464 1.00 22.57 260 THR A N 1
ATOM 1835 C CA . THR A 1 260 ? 23.683 3.431 34.768 1.00 20.70 260 THR A CA 1
ATOM 1836 C C . THR A 1 260 ? 24.186 4.390 33.723 1.00 21.23 260 THR A C 1
ATOM 1837 O O . THR A 1 260 ? 25.378 4.731 33.764 1.00 20.32 260 THR A O 1
ATOM 1841 N N . LEU A 1 261 ? 23.306 4.814 32.799 1.00 21.34 261 LEU A N 1
ATOM 1842 C CA . LEU A 1 261 ? 23.675 5.793 31.783 1.00 23.14 261 LEU A CA 1
ATOM 1843 C C . LEU A 1 261 ? 22.524 6.723 31.588 1.00 24.81 261 LEU A C 1
ATOM 1844 O O . LEU A 1 261 ? 21.416 6.266 31.289 1.00 26.86 261 LEU A O 1
ATOM 1849 N N . HIS A 1 262 ? 22.769 8.029 31.726 1.00 25.66 262 HIS A N 1
ATOM 1850 C CA . HIS A 1 262 ? 21.694 9.047 31.774 1.00 25.43 262 HIS A CA 1
ATOM 1851 C C . HIS A 1 262 ? 20.606 8.694 32.809 1.00 25.43 262 HIS A C 1
ATOM 1852 O O . HIS A 1 262 ? 19.400 8.507 32.491 1.00 25.49 262 HIS A O 1
ATOM 1859 N N . PRO A 1 263 ? 21.050 8.563 34.063 1.00 25.32 263 PRO A N 1
ATOM 1860 C CA . PRO A 1 263 ? 20.163 8.111 35.142 1.00 24.95 263 PRO A CA 1
ATOM 1861 C C . PRO A 1 263 ? 19.022 9.085 35.301 1.00 25.18 263 PRO A C 1
ATOM 1862 O O . PRO A 1 263 ? 19.204 10.291 35.158 1.00 25.97 263 PRO A O 1
ATOM 1866 N N . GLU A 1 264 ? 17.848 8.547 35.519 1.00 25.21 264 GLU A N 1
ATOM 1867 C CA . GLU A 1 264 ? 16.617 9.312 35.687 1.00 25.71 264 GLU A CA 1
ATOM 1868 C C . GLU A 1 264 ? 16.072 9.975 34.445 1.00 25.87 264 GLU A C 1
ATOM 1869 O O . GLU A 1 264 ? 15.355 10.915 34.551 1.00 27.75 264 GLU A O 1
ATOM 1875 N N . LYS A 1 265 ? 16.397 9.508 33.247 1.00 26.26 265 LYS A N 1
ATOM 1876 C CA . LYS A 1 265 ? 15.773 10.138 32.060 1.00 25.30 265 LYS A CA 1
ATOM 1877 C C . LYS A 1 265 ? 15.588 9.139 30.967 1.00 23.93 265 LYS A C 1
ATOM 1878 O O . LYS A 1 265 ? 16.216 8.082 31.031 1.00 22.95 265 LYS A O 1
ATOM 1884 N N . VAL A 1 266 ? 14.681 9.445 30.034 1.00 21.97 266 VAL A N 1
ATOM 1885 C CA . VAL A 1 266 ? 14.350 8.481 29.009 1.00 22.09 266 VAL A CA 1
ATOM 1886 C C . VAL A 1 266 ? 15.063 9.017 27.839 1.00 20.95 266 VAL A C 1
ATOM 1887 O O . VAL A 1 266 ? 14.786 10.155 27.411 1.00 21.34 266 VAL A O 1
ATOM 1891 N N . VAL A 1 267 ? 15.968 8.216 27.289 1.00 18.90 267 VAL A N 1
ATOM 1892 C CA . VAL A 1 267 ? 16.637 8.674 26.124 1.00 17.83 267 VAL A CA 1
ATOM 1893 C C . VAL A 1 267 ? 16.161 7.980 24.872 1.00 18.03 267 VAL A C 1
ATOM 1894 O O . VAL A 1 267 ? 15.999 6.787 24.904 1.00 18.18 267 VAL A O 1
ATOM 1898 N N . THR A 1 268 ? 15.800 8.747 23.834 1.00 18.69 268 THR A N 1
ATOM 1899 C CA . THR A 1 268 ? 15.867 8.328 22.415 1.00 18.82 268 THR A CA 1
ATOM 1900 C C . THR A 1 268 ? 16.528 9.294 21.340 1.00 19.64 268 THR A C 1
ATOM 1901 O O . THR A 1 268 ? 17.263 10.328 21.569 1.00 19.50 268 THR A O 1
ATOM 1905 N N . SER A 1 269 ? 16.147 8.946 20.118 1.00 20.36 269 SER A N 1
ATOM 1906 C CA . SER A 1 269 ? 16.682 9.470 18.915 1.00 19.34 269 SER A CA 1
ATOM 1907 C C . SER A 1 269 ? 15.478 9.963 18.172 1.00 18.38 269 SER A C 1
ATOM 1908 O O . SER A 1 269 ? 15.615 10.794 17.336 1.00 21.31 269 SER A O 1
ATOM 1911 N N . LEU A 1 270 ? 14.296 9.494 18.466 1.00 17.43 270 LEU A N 1
ATOM 1912 C CA . LEU A 1 270 ? 13.105 10.151 17.949 1.00 17.60 270 LEU A CA 1
ATOM 1913 C C . LEU A 1 270 ? 11.888 9.691 18.661 1.00 17.44 270 LEU A C 1
ATOM 1914 O O . LEU A 1 270 ? 11.913 8.715 19.400 1.00 17.28 270 LEU A O 1
ATOM 1919 N N . ILE A 1 271 ? 10.818 10.425 18.384 1.00 17.56 271 ILE A N 1
ATOM 1920 C CA . ILE A 1 271 ? 9.483 10.300 19.002 1.00 17.43 271 ILE A CA 1
ATOM 1921 C C . ILE A 1 271 ? 8.325 10.663 18.051 1.00 17.75 271 ILE A C 1
ATOM 1922 O O . ILE A 1 271 ? 8.351 11.700 17.419 1.00 20.25 271 ILE A O 1
ATOM 1927 N N . PHE A 1 272 ? 7.264 9.890 17.987 1.00 17.49 272 PHE A N 1
ATOM 1928 C CA . PHE A 1 272 ? 6.062 10.377 17.351 1.00 17.70 272 PHE A CA 1
ATOM 1929 C C . PHE A 1 272 ? 4.843 9.713 17.904 1.00 18.43 272 PHE A C 1
ATOM 1930 O O . PHE A 1 272 ? 4.970 8.675 18.558 1.00 20.49 272 PHE A O 1
ATOM 1938 N N . GLY A 1 273 ? 3.660 10.272 17.697 1.00 17.81 273 GLY A N 1
ATOM 1939 C CA . GLY A 1 273 ? 2.483 9.682 18.309 1.00 17.09 273 GLY A CA 1
ATOM 1940 C C . GLY A 1 273 ? 1.397 10.703 18.315 1.00 17.92 273 GLY A C 1
ATOM 1941 O O . GLY A 1 273 ? 1.216 11.488 17.356 1.00 18.41 273 GLY A O 1
ATOM 1942 N N . SER A 1 274 ? 0.651 10.741 19.392 1.00 17.38 274 SER A N 1
ATOM 1943 C CA . SER A 1 274 ? -0.489 11.631 19.409 1.00 16.95 274 SER A CA 1
ATOM 1944 C C . SER A 1 274 ? -0.069 13.086 19.879 1.00 17.22 274 SER A C 1
ATOM 1945 O O . SER A 1 274 ? 1.056 13.311 20.395 1.00 15.99 274 SER A O 1
ATOM 1948 N N . LYS A 1 275 ? -1.002 14.042 19.746 1.00 16.78 275 LYS A N 1
ATOM 1949 C CA . LYS A 1 275 ? -0.828 15.357 20.234 1.00 16.56 275 LYS A CA 1
ATOM 1950 C C . LYS A 1 275 ? -0.549 15.306 21.714 1.00 17.63 275 LYS A C 1
ATOM 1951 O O . LYS A 1 275 ? 0.252 16.091 22.212 1.00 18.45 275 LYS A O 1
ATOM 1957 N N . GLU A 1 276 ? -1.174 14.383 22.444 1.00 18.94 276 GLU A N 1
ATOM 1958 C CA . GLU A 1 276 ? -0.824 14.213 23.861 1.00 18.88 276 GLU A CA 1
ATOM 1959 C C . GLU A 1 276 ? 0.671 13.944 24.061 1.00 18.44 276 GLU A C 1
ATOM 1960 O O . GLU A 1 276 ? 1.302 14.540 24.922 1.00 17.98 276 GLU A O 1
ATOM 1966 N N . LEU A 1 277 ? 1.248 13.036 23.271 1.00 18.22 277 LEU A N 1
ATOM 1967 C CA . LEU A 1 277 ? 2.684 12.814 23.333 1.00 16.53 277 LEU A CA 1
ATOM 1968 C C . LEU A 1 277 ? 3.341 14.139 23.240 1.00 16.06 277 LEU A C 1
ATOM 1969 O O . LEU A 1 277 ? 4.118 14.513 24.153 1.00 16.46 277 LEU A O 1
ATOM 1974 N N . TYR A 1 278 ? 3.031 14.861 22.156 1.00 15.30 278 TYR A N 1
ATOM 1975 C CA . TYR A 1 278 ? 3.770 16.110 21.856 1.00 15.45 278 TYR A CA 1
ATOM 1976 C C . TYR A 1 278 ? 3.648 17.064 22.979 1.00 15.56 278 TYR A C 1
ATOM 1977 O O . TYR A 1 278 ? 4.695 17.483 23.524 1.00 16.38 278 TYR A O 1
ATOM 1986 N N . ASP A 1 279 ? 2.427 17.351 23.419 1.00 14.29 279 ASP A N 1
ATOM 1987 C CA . ASP A 1 279 ? 2.356 18.173 24.633 1.00 15.43 279 ASP A CA 1
ATOM 1988 C C . ASP A 1 279 ? 3.031 17.676 25.887 1.00 15.57 279 ASP A C 1
ATOM 1989 O O . ASP A 1 279 ? 3.401 18.493 26.686 1.00 15.70 279 ASP A O 1
ATOM 1994 N N . PHE A 1 280 ? 3.139 16.371 26.104 1.00 16.66 280 PHE A N 1
ATOM 1995 C CA . PHE A 1 280 ? 3.854 15.841 27.289 1.00 18.00 280 PHE A CA 1
ATOM 1996 C C . PHE A 1 280 ? 5.374 16.037 27.143 1.00 19.52 280 PHE A C 1
ATOM 1997 O O . PHE A 1 280 ? 6.085 16.457 28.107 1.00 20.25 280 PHE A O 1
ATOM 2005 N N . VAL A 1 281 ? 5.910 15.741 25.964 1.00 20.51 281 VAL A N 1
ATOM 2006 C CA . VAL A 1 281 ? 7.376 15.854 25.865 1.00 21.31 281 VAL A CA 1
ATOM 2007 C C . VAL A 1 281 ? 7.891 17.294 25.772 1.00 21.83 281 VAL A C 1
ATOM 2008 O O . VAL A 1 281 ? 9.094 17.606 26.033 1.00 22.34 281 VAL A O 1
ATOM 2012 N N . ASN A 1 282 ? 6.980 18.199 25.449 1.00 21.58 282 ASN A N 1
ATOM 2013 C CA . ASN A 1 282 ? 7.418 19.544 25.341 1.00 21.12 282 ASN A CA 1
ATOM 2014 C C . ASN A 1 282 ? 7.970 19.994 26.685 1.00 20.32 282 ASN A C 1
ATOM 2015 O O . ASN A 1 282 ? 7.312 19.879 27.699 1.00 18.36 282 ASN A O 1
ATOM 2020 N N . ASN A 1 283 ? 9.231 20.428 26.679 1.00 21.35 283 ASN A N 1
ATOM 2021 C CA . ASN A 1 283 ? 9.826 21.158 27.820 1.00 21.64 283 ASN A CA 1
ATOM 2022 C C . ASN A 1 283 ? 9.761 20.257 28.990 1.00 21.37 283 ASN A C 1
ATOM 2023 O O . ASN A 1 283 ? 9.180 20.618 29.987 1.00 21.24 283 ASN A O 1
ATOM 2028 N N . ASN A 1 284 ? 10.278 19.057 28.865 1.00 20.78 284 ASN A N 1
ATOM 2029 C CA . ASN A 1 284 ? 10.178 18.198 30.001 1.00 20.26 284 ASN A CA 1
ATOM 2030 C C . ASN A 1 284 ? 11.591 17.672 30.314 1.00 19.95 284 ASN A C 1
ATOM 2031 O O . ASN A 1 284 ? 12.222 17.010 29.510 1.00 20.24 284 ASN A O 1
ATOM 2036 N N . PRO A 1 285 ? 12.076 18.033 31.489 1.00 19.63 285 PRO A N 1
ATOM 2037 C CA . PRO A 1 285 ? 13.424 17.724 31.912 1.00 19.08 285 PRO A CA 1
ATOM 2038 C C . PRO A 1 285 ? 13.724 16.255 31.729 1.00 17.46 285 PRO A C 1
ATOM 2039 O O . PRO A 1 285 ? 14.800 15.870 31.470 1.00 15.51 285 PRO A O 1
ATOM 2043 N N . VAL A 1 286 ? 12.771 15.404 31.900 1.00 18.11 286 VAL A N 1
ATOM 2044 C CA . VAL A 1 286 ? 13.191 14.039 32.092 1.00 18.88 286 VAL A CA 1
ATOM 2045 C C . VAL A 1 286 ? 13.317 13.249 30.746 1.00 19.56 286 VAL A C 1
ATOM 2046 O O . VAL A 1 286 ? 13.635 12.005 30.705 1.00 19.16 286 VAL A O 1
ATOM 2050 N N . ILE A 1 287 ? 13.060 13.997 29.668 1.00 19.67 287 ILE A N 1
ATOM 2051 C CA . ILE A 1 287 ? 13.148 13.484 28.324 1.00 19.63 287 ILE A CA 1
ATOM 2052 C C . ILE A 1 287 ? 14.238 14.196 27.593 1.00 20.46 287 ILE A C 1
ATOM 2053 O O . ILE A 1 287 ? 14.352 15.429 27.722 1.00 20.38 287 ILE A O 1
ATOM 2058 N N . GLU A 1 288 ? 15.043 13.402 26.860 1.00 20.61 288 GLU A N 1
ATOM 2059 C CA . GLU A 1 288 ? 16.179 13.907 26.126 1.00 21.85 288 GLU A CA 1
ATOM 2060 C C . GLU A 1 288 ? 16.514 13.226 24.787 1.00 23.03 288 GLU A C 1
ATOM 2061 O O . GLU A 1 288 ? 16.495 11.947 24.679 1.00 24.21 288 GLU A O 1
ATOM 2067 N N . CYS A 1 289 ? 16.866 14.026 23.763 1.00 21.66 289 CYS A N 1
ATOM 2068 C CA . CYS A 1 289 ? 17.186 13.390 22.507 1.00 20.15 289 CYS A CA 1
ATOM 2069 C C . CYS A 1 289 ? 18.626 13.347 22.230 1.00 18.95 289 CYS A C 1
ATOM 2070 O O . CYS A 1 289 ? 19.368 14.183 22.698 1.00 17.72 289 CYS A O 1
ATOM 2073 N N . TYR A 1 290 ? 19.028 12.327 21.509 1.00 18.51 290 TYR A N 1
ATOM 2074 C CA . TYR A 1 290 ? 20.346 12.301 20.953 1.00 18.88 290 TYR A CA 1
ATOM 2075 C C . TYR A 1 290 ? 20.312 11.661 19.599 1.00 19.72 290 TYR A C 1
ATOM 2076 O O . TYR A 1 290 ? 19.429 10.868 19.247 1.00 21.00 290 TYR A O 1
ATOM 2085 N N . PRO A 1 291 ? 21.322 11.944 18.829 1.00 20.01 291 PRO A N 1
ATOM 2086 C CA . PRO A 1 291 ? 21.368 11.411 17.493 1.00 20.30 291 PRO A CA 1
ATOM 2087 C C . PRO A 1 291 ? 21.609 9.902 17.521 1.00 21.41 291 PRO A C 1
ATOM 2088 O O . PRO A 1 291 ? 22.024 9.320 18.550 1.00 20.94 291 PRO A O 1
ATOM 2092 N N . VAL A 1 292 ? 21.401 9.257 16.384 1.00 22.37 292 VAL A N 1
ATOM 2093 C CA . VAL A 1 292 ? 21.606 7.812 16.315 1.00 23.05 292 VAL A CA 1
ATOM 2094 C C . VAL A 1 292 ? 23.052 7.381 16.226 1.00 24.39 292 VAL A C 1
ATOM 2095 O O . VAL A 1 292 ? 23.382 6.210 16.506 1.00 25.16 292 VAL A O 1
ATOM 2099 N N . ASP A 1 293 ? 23.920 8.246 15.714 1.00 24.58 293 ASP A N 1
ATOM 2100 C CA . ASP A 1 293 ? 25.269 7.801 15.570 1.00 26.32 293 ASP A CA 1
ATOM 2101 C C . ASP A 1 293 ? 25.804 7.713 17.019 1.00 26.83 293 ASP A C 1
ATOM 2102 O O . ASP A 1 293 ? 26.988 7.767 17.289 1.00 27.81 293 ASP A O 1
ATOM 2107 N N . TYR A 1 294 ? 24.902 7.603 17.974 1.00 26.54 294 TYR A N 1
ATOM 2108 C CA . TYR A 1 294 ? 25.302 7.577 19.326 1.00 25.55 294 TYR A CA 1
ATOM 2109 C C . TYR A 1 294 ? 24.373 6.597 19.991 1.00 26.93 294 TYR A C 1
ATOM 2110 O O . TYR A 1 294 ? 24.827 5.576 20.540 1.00 27.54 294 TYR A O 1
ATOM 2119 N N . ILE A 1 295 ? 23.077 6.898 19.918 1.00 27.03 295 ILE A N 1
ATOM 2120 C CA . ILE A 1 295 ? 22.081 6.184 20.677 1.00 28.31 295 ILE A CA 1
ATOM 2121 C C . ILE A 1 295 ? 22.131 4.694 20.254 1.00 27.35 295 ILE A C 1
ATOM 2122 O O . ILE A 1 295 ? 22.015 3.777 21.096 1.00 26.57 295 ILE A O 1
ATOM 2127 N N . ASN A 1 296 ? 22.414 4.487 18.965 1.00 26.34 296 ASN A N 1
ATOM 2128 C CA . ASN A 1 296 ? 22.423 3.186 18.354 1.00 26.75 296 ASN A CA 1
ATOM 2129 C C . ASN A 1 296 ? 23.773 2.563 18.289 1.00 26.69 296 ASN A C 1
ATOM 2130 O O . ASN A 1 296 ? 23.955 1.465 17.713 1.00 27.64 296 ASN A O 1
ATOM 2135 N N . ASN A 1 297 ? 24.743 3.245 18.864 1.00 25.95 297 ASN A N 1
ATOM 2136 C CA . ASN A 1 297 ? 26.067 2.724 18.885 1.00 24.84 297 ASN A CA 1
ATOM 2137 C C . ASN A 1 297 ? 26.169 1.607 19.953 1.00 25.05 297 ASN A C 1
ATOM 2138 O O . ASN A 1 297 ? 25.951 1.872 21.132 1.00 25.37 297 ASN A O 1
ATOM 2143 N N . PRO A 1 298 ? 26.464 0.360 19.556 1.00 24.74 298 PRO A N 1
ATOM 2144 C CA . PRO A 1 298 ? 26.457 -0.772 20.484 1.00 23.87 298 PRO A CA 1
ATOM 2145 C C . PRO A 1 298 ? 27.305 -0.529 21.726 1.00 24.48 298 PRO A C 1
ATOM 2146 O O . PRO A 1 298 ? 27.032 -1.043 22.851 1.00 23.96 298 PRO A O 1
ATOM 2150 N N . ASP A 1 299 ? 28.346 0.265 21.505 1.00 25.24 299 ASP A N 1
ATOM 2151 C CA . ASP A 1 299 ? 29.219 0.735 22.561 1.00 25.23 299 ASP A CA 1
ATOM 2152 C C . ASP A 1 299 ? 28.496 1.604 23.558 1.00 24.93 299 ASP A C 1
ATOM 2153 O O . ASP A 1 299 ? 28.661 1.420 24.744 1.00 26.24 299 ASP A O 1
ATOM 2158 N N . VAL A 1 300 ? 27.719 2.579 23.093 1.00 22.97 300 VAL A N 1
ATOM 2159 C CA . VAL A 1 300 ? 26.934 3.345 24.044 1.00 21.95 300 VAL A CA 1
ATOM 2160 C C . VAL A 1 300 ? 25.827 2.560 24.629 1.00 20.54 300 VAL A C 1
ATOM 2161 O O . VAL A 1 300 ? 25.675 2.576 25.844 1.00 21.44 300 VAL A O 1
ATOM 2165 N N . ILE A 1 301 ? 25.030 1.908 23.786 1.00 18.77 301 ILE A N 1
ATOM 2166 C CA . ILE A 1 301 ? 24.043 0.946 24.264 1.00 17.11 301 ILE A CA 1
ATOM 2167 C C . ILE A 1 301 ? 24.605 0.080 25.383 1.00 17.65 301 ILE A C 1
ATOM 2168 O O . ILE A 1 301 ? 24.012 -0.107 26.483 1.00 15.35 301 ILE A O 1
ATOM 2173 N N . GLY A 1 302 ? 25.793 -0.427 25.104 1.00 18.32 302 GLY A N 1
ATOM 2174 C CA . GLY A 1 302 ? 26.397 -1.308 26.044 1.00 20.16 302 GLY A CA 1
ATOM 2175 C C . GLY A 1 302 ? 26.543 -0.752 27.463 1.00 20.77 302 GLY A C 1
ATOM 2176 O O . GLY A 1 302 ? 26.436 -1.567 28.405 1.00 21.18 302 GLY A O 1
ATOM 2177 N N . LYS A 1 303 ? 26.864 0.561 27.614 1.00 20.15 303 LYS A N 1
ATOM 2178 C CA . LYS A 1 303 ? 27.117 1.157 28.911 1.00 20.16 303 LYS A CA 1
ATOM 2179 C C . LYS A 1 303 ? 25.841 1.050 29.821 1.00 20.78 303 LYS A C 1
ATOM 2180 O O . LYS A 1 303 ? 25.895 1.168 31.043 1.00 20.99 303 LYS A O 1
ATOM 2186 N N . ASN A 1 304 ? 24.675 0.829 29.243 1.00 21.18 304 ASN A N 1
ATOM 2187 C CA . ASN A 1 304 ? 23.476 0.667 30.045 1.00 20.72 304 ASN A CA 1
ATOM 2188 C C . ASN A 1 304 ? 23.253 -0.749 30.605 1.00 20.36 304 ASN A C 1
ATOM 2189 O O . ASN A 1 304 ? 23.015 -1.687 29.846 1.00 18.96 304 ASN A O 1
ATOM 2194 N N . ASP A 1 305 ? 23.276 -0.923 31.920 1.00 20.88 305 ASP A N 1
ATOM 2195 C CA . ASP A 1 305 ? 23.086 -2.298 32.413 1.00 22.32 305 ASP A CA 1
ATOM 2196 C C . ASP A 1 305 ? 21.715 -2.919 32.334 1.00 23.16 305 ASP A C 1
ATOM 2197 O O . ASP A 1 305 ? 20.636 -2.202 32.361 1.00 23.43 305 ASP A O 1
ATOM 2202 N N . ARG A 1 306 ? 21.718 -4.247 32.253 1.00 22.88 306 ARG A N 1
ATOM 2203 C CA . ARG A 1 306 ? 20.417 -4.890 32.195 1.00 24.22 306 ARG A CA 1
ATOM 2204 C C . ARG A 1 306 ? 19.751 -4.292 30.979 1.00 22.63 306 ARG A C 1
ATOM 2205 O O . ARG A 1 306 ? 18.635 -3.823 31.052 1.00 23.71 306 ARG A O 1
ATOM 2213 N N . MET A 1 307 ? 20.445 -4.206 29.870 1.00 21.61 307 MET A N 1
ATOM 2214 C CA . MET A 1 307 ? 19.778 -3.544 28.768 1.00 21.34 307 MET A CA 1
ATOM 2215 C C . MET A 1 307 ? 19.030 -4.620 28.089 1.00 21.68 307 MET A C 1
ATOM 2216 O O . MET A 1 307 ? 19.660 -5.597 27.677 1.00 22.20 307 MET A O 1
ATOM 2221 N N . VAL A 1 308 ? 17.711 -4.464 27.949 1.00 21.78 308 VAL A N 1
ATOM 2222 C CA . VAL A 1 308 ? 16.951 -5.453 27.160 1.00 21.51 308 VAL A CA 1
ATOM 2223 C C . VAL A 1 308 ? 16.189 -4.959 25.901 1.00 21.95 308 VAL A C 1
ATOM 2224 O O . VAL A 1 308 ? 15.159 -4.264 26.037 1.00 22.84 308 VAL A O 1
ATOM 2228 N N . SER A 1 309 ? 16.656 -5.346 24.700 1.00 21.08 309 SER A N 1
ATOM 2229 C CA . SER A 1 309 ? 16.083 -4.766 23.461 1.00 22.17 309 SER A CA 1
ATOM 2230 C C . SER A 1 309 ? 15.041 -5.702 23.002 1.00 22.53 309 SER A C 1
ATOM 2231 O O . SER A 1 309 ? 15.282 -6.921 23.022 1.00 21.95 309 SER A O 1
ATOM 2234 N N . ILE A 1 310 ? 13.880 -5.156 22.606 1.00 23.02 310 ILE A N 1
ATOM 2235 C CA . ILE A 1 310 ? 12.860 -5.998 21.973 1.00 23.27 310 ILE A CA 1
ATOM 2236 C C . ILE A 1 310 ? 12.410 -5.583 20.572 1.00 24.34 310 ILE A C 1
ATOM 2237 O O . ILE A 1 310 ? 11.712 -4.529 20.424 1.00 25.43 310 ILE A O 1
ATOM 2242 N N . ASN A 1 311 ? 12.733 -6.437 19.594 1.00 24.31 311 ASN A N 1
ATOM 2243 C CA . ASN A 1 311 ? 12.514 -6.128 18.187 1.00 25.43 311 ASN A CA 1
ATOM 2244 C C . ASN A 1 311 ? 11.651 -7.170 17.592 1.00 26.20 311 ASN A C 1
ATOM 2245 O O . ASN A 1 311 ? 11.433 -8.233 18.166 1.00 26.50 311 ASN A O 1
ATOM 2250 N N . SER A 1 312 ? 11.152 -6.877 16.411 1.00 26.85 312 SER A N 1
ATOM 2251 C CA . SER A 1 312 ? 10.196 -7.762 15.822 1.00 27.23 312 SER A CA 1
ATOM 2252 C C . SER A 1 312 ? 10.466 -7.830 14.334 1.00 27.76 312 SER A C 1
ATOM 2253 O O . SER A 1 312 ? 10.309 -6.842 13.593 1.00 27.02 312 SER A O 1
ATOM 2256 N N . CYS A 1 313 ? 10.957 -9.026 13.983 1.00 28.57 313 CYS A N 1
ATOM 2257 C CA . CYS A 1 313 ? 11.268 -9.489 12.679 1.00 29.81 313 CYS A CA 1
ATOM 2258 C C . CYS A 1 313 ? 10.100 -10.118 12.039 1.00 29.38 313 CYS A C 1
ATOM 2259 O O . CYS A 1 313 ? 9.085 -10.434 12.671 1.00 29.40 313 CYS A O 1
ATOM 2262 N N . LEU A 1 314 ? 10.285 -10.328 10.741 1.00 29.70 314 LEU A N 1
ATOM 2263 C CA . LEU A 1 314 ? 9.192 -10.677 9.872 1.00 29.39 314 LEU A CA 1
ATOM 2264 C C . LEU A 1 314 ? 9.186 -12.200 9.563 1.00 28.58 314 LEU A C 1
ATOM 2265 O O . LEU A 1 314 ? 8.112 -12.787 9.281 1.00 28.96 314 LEU A O 1
ATOM 2270 N N . GLU A 1 315 ? 10.330 -12.871 9.749 1.00 26.17 315 GLU A N 1
ATOM 2271 C CA . GLU A 1 315 ? 10.351 -14.305 9.544 1.00 24.28 315 GLU A CA 1
ATOM 2272 C C . GLU A 1 315 ? 11.596 -14.809 10.173 1.00 23.08 315 GLU A C 1
ATOM 2273 O O . GLU A 1 315 ? 12.502 -14.040 10.400 1.00 22.95 315 GLU A O 1
ATOM 2279 N N . MET A 1 316 ? 11.621 -16.080 10.518 1.00 22.21 316 MET A N 1
ATOM 2280 C CA . MET A 1 316 ? 12.777 -16.626 11.131 1.00 22.45 316 MET A CA 1
ATOM 2281 C C . MET A 1 316 ? 12.900 -18.046 10.746 1.00 23.98 316 MET A C 1
ATOM 2282 O O . MET A 1 316 ? 11.929 -18.657 10.280 1.00 24.21 316 MET A O 1
ATOM 2287 N N . ASP A 1 317 ? 14.078 -18.619 10.943 1.00 25.20 317 ASP A N 1
ATOM 2288 C CA . ASP A 1 317 ? 14.258 -20.011 10.483 1.00 26.62 317 ASP A CA 1
ATOM 2289 C C . ASP A 1 317 ? 14.571 -21.004 11.592 1.00 26.80 317 ASP A C 1
ATOM 2290 O O . ASP A 1 317 ? 14.804 -20.617 12.723 1.00 26.64 317 ASP A O 1
ATOM 2295 N N . LEU A 1 318 ? 14.576 -22.291 11.259 1.00 28.00 318 LEU A N 1
ATOM 2296 C CA . LEU A 1 318 ? 14.851 -23.334 12.261 1.00 29.18 318 LEU A CA 1
ATOM 2297 C C . LEU A 1 318 ? 16.226 -23.262 12.960 1.00 30.83 318 LEU A C 1
ATOM 2298 O O . LEU A 1 318 ? 16.588 -24.181 13.708 1.00 30.42 318 LEU A O 1
ATOM 2303 N N . MET A 1 319 ? 16.934 -22.145 12.757 1.00 33.21 319 MET A N 1
ATOM 2304 C CA . MET A 1 319 ? 18.344 -21.995 13.064 1.00 35.25 319 MET A CA 1
ATOM 2305 C C . MET A 1 319 ? 18.639 -20.691 13.811 1.00 36.14 319 MET A C 1
ATOM 2306 O O . MET A 1 319 ? 19.666 -20.562 14.472 1.00 37.08 319 MET A O 1
ATOM 2311 N N . GLY A 1 320 ? 17.783 -19.697 13.683 1.00 35.93 320 GLY A N 1
ATOM 2312 C CA . GLY A 1 320 ? 18.005 -18.523 14.491 1.00 37.02 320 GLY A CA 1
ATOM 2313 C C . GLY A 1 320 ? 18.289 -17.300 13.672 1.00 38.08 320 GLY A C 1
ATOM 2314 O O . GLY A 1 320 ? 18.997 -16.383 14.094 1.00 38.43 320 GLY A O 1
ATOM 2315 N N . GLN A 1 321 ? 17.688 -17.281 12.502 1.00 38.22 321 GLN A N 1
ATOM 2316 C CA . GLN A 1 321 ? 18.079 -16.370 11.521 1.00 39.03 321 GLN A CA 1
ATOM 2317 C C . GLN A 1 321 ? 16.869 -15.632 10.922 1.00 39.58 321 GLN A C 1
ATOM 2318 O O . GLN A 1 321 ? 15.916 -16.280 10.433 1.00 40.39 321 GLN A O 1
ATOM 2324 N N . ALA A 1 322 ? 16.918 -14.289 10.972 1.00 39.33 322 ALA A N 1
ATOM 2325 C CA . ALA A 1 322 ? 15.832 -13.396 10.541 1.00 39.17 322 ALA A CA 1
ATOM 2326 C C . ALA A 1 322 ? 15.991 -13.035 9.112 1.00 38.62 322 ALA A C 1
ATOM 2327 O O . ALA A 1 322 ? 16.969 -12.387 8.823 1.00 39.19 322 ALA A O 1
ATOM 2329 N N . GLY A 1 337 ? 18.043 -0.514 12.714 1.00 32.40 337 GLY A N 1
ATOM 2330 C CA . GLY A 1 337 ? 18.308 -0.233 14.136 1.00 33.93 337 GLY A CA 1
ATOM 2331 C C . GLY A 1 337 ? 18.134 -1.497 14.982 1.00 35.28 337 GLY A C 1
ATOM 2332 O O . GLY A 1 337 ? 18.755 -1.762 16.053 1.00 34.21 337 GLY A O 1
ATOM 2333 N N . GLN A 1 338 ? 17.244 -2.296 14.451 1.00 36.23 338 GLN A N 1
ATOM 2334 C CA . GLN A 1 338 ? 17.023 -3.628 14.912 1.00 37.03 338 GLN A CA 1
ATOM 2335 C C . GLN A 1 338 ? 18.291 -4.385 15.237 1.00 35.93 338 GLN A C 1
ATOM 2336 O O . GLN A 1 338 ? 18.304 -5.091 16.188 1.00 37.48 338 GLN A O 1
ATOM 2342 N N . VAL A 1 339 ? 19.351 -4.244 14.476 1.00 34.52 339 VAL A N 1
ATOM 2343 C CA . VAL A 1 339 ? 20.537 -5.072 14.704 1.00 34.39 339 VAL A CA 1
ATOM 2344 C C . VAL A 1 339 ? 21.553 -4.400 15.674 1.00 34.32 339 VAL A C 1
ATOM 2345 O O . VAL A 1 339 ? 22.336 -5.065 16.406 1.00 33.62 339 VAL A O 1
ATOM 2349 N N . ASP A 1 340 ? 21.565 -3.067 15.616 1.00 34.35 340 ASP A N 1
ATOM 2350 C CA . ASP A 1 340 ? 22.394 -2.243 16.463 1.00 34.10 340 ASP A CA 1
ATOM 2351 C C . ASP A 1 340 ? 22.140 -2.644 17.895 1.00 32.62 340 ASP A C 1
ATOM 2352 O O . ASP A 1 340 ? 23.107 -2.936 18.655 1.00 33.50 340 ASP A O 1
ATOM 2357 N N . PHE A 1 341 ? 20.846 -2.688 18.247 1.00 29.11 341 PHE A N 1
ATOM 2358 C CA . PHE A 1 341 ? 20.411 -3.062 19.574 1.00 25.57 341 PHE A CA 1
ATOM 2359 C C . PHE A 1 341 ? 20.613 -4.535 19.947 1.00 25.69 341 PHE A C 1
ATOM 2360 O O . PHE A 1 341 ? 20.893 -4.826 21.082 1.00 24.98 341 PHE A O 1
ATOM 2368 N N . LEU A 1 342 ? 20.518 -5.470 19.002 1.00 26.15 342 LEU A N 1
ATOM 2369 C CA . LEU A 1 342 ? 20.978 -6.852 19.279 1.00 26.79 342 LEU A CA 1
ATOM 2370 C C . LEU A 1 342 ? 22.359 -6.918 19.895 1.00 27.34 342 LEU A C 1
ATOM 2371 O O . LEU A 1 342 ? 22.533 -7.556 20.955 1.00 27.69 342 LEU A O 1
ATOM 2376 N N . ARG A 1 343 ? 23.303 -6.290 19.165 1.00 27.50 343 ARG A N 1
ATOM 2377 C CA . ARG A 1 343 ? 24.744 -6.251 19.396 1.00 28.14 343 ARG A CA 1
ATOM 2378 C C . ARG A 1 343 ? 25.052 -5.537 20.746 1.00 27.63 343 ARG A C 1
ATOM 2379 O O . ARG A 1 343 ? 25.852 -5.988 21.585 1.00 25.82 343 ARG A O 1
ATOM 2387 N N . GLY A 1 344 ? 24.393 -4.388 20.892 1.00 26.62 344 GLY A N 1
ATOM 2388 C CA . GLY A 1 344 ? 24.594 -3.516 21.970 1.00 26.39 344 GLY A CA 1
ATOM 2389 C C . GLY A 1 344 ? 23.943 -4.101 23.164 1.00 27.81 344 GLY A C 1
ATOM 2390 O O . GLY A 1 344 ? 24.498 -3.947 24.264 1.00 29.57 344 GLY A O 1
ATOM 2391 N N . ALA A 1 345 ? 22.798 -4.791 23.019 1.00 28.29 345 ALA A N 1
ATOM 2392 C CA . ALA A 1 345 ? 22.240 -5.564 24.188 1.00 28.86 345 ALA A CA 1
ATOM 2393 C C . ALA A 1 345 ? 23.200 -6.635 24.677 1.00 29.31 345 ALA A C 1
ATOM 2394 O O . ALA A 1 345 ? 23.204 -6.955 25.886 1.00 31.38 345 ALA A O 1
ATOM 2396 N N . LYS A 1 346 ? 24.025 -7.158 23.764 1.00 28.21 346 LYS A N 1
ATOM 2397 C CA . LYS A 1 346 ? 24.878 -8.278 24.091 1.00 27.12 346 LYS A CA 1
ATOM 2398 C C . LYS A 1 346 ? 26.126 -7.839 24.754 1.00 25.66 346 LYS A C 1
ATOM 2399 O O . LYS A 1 346 ? 26.828 -8.689 25.235 1.00 25.19 346 LYS A O 1
ATOM 2405 N N . ARG A 1 347 ? 26.324 -6.519 24.894 1.00 23.77 347 ARG A N 1
ATOM 2406 C CA . ARG A 1 347 ? 27.445 -5.949 25.657 1.00 22.80 347 ARG A CA 1
ATOM 2407 C C . ARG A 1 347 ? 27.105 -5.411 27.061 1.00 22.90 347 ARG A C 1
ATOM 2408 O O . ARG A 1 347 ? 28.044 -5.220 27.848 1.00 21.68 347 ARG A O 1
ATOM 2416 N N . SER A 1 348 ? 25.832 -5.073 27.389 1.00 21.97 348 SER A N 1
ATOM 2417 C CA . SER A 1 348 ? 25.612 -4.533 28.766 1.00 19.83 348 SER A CA 1
ATOM 2418 C C . SER A 1 348 ? 25.601 -5.637 29.710 1.00 18.17 348 SER A C 1
ATOM 2419 O O . SER A 1 348 ? 25.077 -6.671 29.421 1.00 16.32 348 SER A O 1
ATOM 2422 N N . LYS A 1 349 ? 26.148 -5.408 30.875 1.00 19.17 349 LYS A N 1
ATOM 2423 C CA . LYS A 1 349 ? 26.104 -6.460 31.881 1.00 21.21 349 LYS A CA 1
ATOM 2424 C C . LYS A 1 349 ? 24.685 -6.872 32.410 1.00 20.84 349 LYS A C 1
ATOM 2425 O O . LYS A 1 349 ? 23.919 -6.068 32.959 1.00 21.39 349 LYS A O 1
ATOM 2431 N N . GLY A 1 350 ? 24.332 -8.133 32.166 1.00 20.13 350 GLY A N 1
ATOM 2432 C CA . GLY A 1 350 ? 22.950 -8.579 32.360 1.00 19.36 350 GLY A CA 1
ATOM 2433 C C . GLY A 1 350 ? 21.913 -8.181 31.293 1.00 18.81 350 GLY A C 1
ATOM 2434 O O . GLY A 1 350 ? 20.732 -7.999 31.620 1.00 18.81 350 GLY A O 1
ATOM 2435 N N . GLY A 1 351 ? 22.317 -8.063 30.023 1.00 17.72 351 GLY A N 1
ATOM 2436 C CA . GLY A 1 351 ? 21.416 -7.638 28.960 1.00 16.66 351 GLY A CA 1
ATOM 2437 C C . GLY A 1 351 ? 20.990 -8.846 28.213 1.00 16.32 351 GLY A C 1
ATOM 2438 O O . GLY A 1 351 ? 21.598 -9.841 28.313 1.00 17.20 351 GLY A O 1
ATOM 2439 N N . ILE A 1 352 ? 19.925 -8.773 27.470 1.00 16.62 352 ILE A N 1
ATOM 2440 C CA . ILE A 1 352 ? 19.542 -9.849 26.631 1.00 17.56 352 ILE A CA 1
ATOM 2441 C C . ILE A 1 352 ? 18.877 -9.237 25.421 1.00 18.21 352 ILE A C 1
ATOM 2442 O O . ILE A 1 352 ? 18.710 -8.049 25.361 1.00 19.44 352 ILE A O 1
ATOM 2447 N N . SER A 1 353 ? 18.496 -10.019 24.431 1.00 18.09 353 SER A N 1
ATOM 2448 C CA . SER A 1 353 ? 17.781 -9.424 23.356 1.00 18.33 353 SER A CA 1
ATOM 2449 C C . SER A 1 353 ? 16.710 -10.417 23.000 1.00 19.11 353 SER A C 1
ATOM 2450 O O . SER A 1 353 ? 16.976 -11.616 22.912 1.00 19.87 353 SER A O 1
ATOM 2453 N N . ILE A 1 354 ? 15.493 -9.912 22.863 1.00 20.30 354 ILE A N 1
ATOM 2454 C CA . ILE A 1 354 ? 14.317 -10.702 22.470 1.00 21.76 354 ILE A CA 1
ATOM 2455 C C . ILE A 1 354 ? 13.772 -10.323 21.066 1.00 23.04 354 ILE A C 1
ATOM 2456 O O . ILE A 1 354 ? 13.642 -9.115 20.790 1.00 24.24 354 ILE A O 1
ATOM 2461 N N . MET A 1 355 ? 13.478 -11.314 20.200 1.00 23.37 355 MET A N 1
ATOM 2462 C CA . MET A 1 355 ? 12.768 -11.102 18.955 1.00 26.21 355 MET A CA 1
ATOM 2463 C C . MET A 1 355 ? 11.362 -11.611 19.261 1.00 24.38 355 MET A C 1
ATOM 2464 O O . MET A 1 355 ? 11.165 -12.759 19.530 1.00 25.25 355 MET A O 1
ATOM 2469 N N . ALA A 1 356 ? 10.372 -10.748 19.295 1.00 23.77 356 ALA A N 1
ATOM 2470 C CA . ALA A 1 356 ? 9.027 -11.220 19.544 1.00 23.95 356 ALA A CA 1
ATOM 2471 C C . ALA A 1 356 ? 8.231 -10.996 18.261 1.00 24.10 356 ALA A C 1
ATOM 2472 O O . ALA A 1 356 ? 8.356 -9.898 17.669 1.00 25.45 356 ALA A O 1
ATOM 2474 N N . PHE A 1 357 ? 7.418 -11.974 17.823 1.00 22.67 357 PHE A N 1
ATOM 2475 C CA . PHE A 1 357 ? 6.491 -11.775 16.658 1.00 21.17 357 PHE A CA 1
ATOM 2476 C C . PHE A 1 357 ? 5.428 -12.837 16.670 1.00 21.32 357 PHE A C 1
ATOM 2477 O O . PHE A 1 357 ? 5.556 -13.903 17.336 1.00 21.51 357 PHE A O 1
ATOM 2485 N N . PRO A 1 358 ? 4.384 -12.606 15.885 1.00 20.50 358 PRO A N 1
ATOM 2486 C CA . PRO A 1 358 ? 3.243 -13.540 15.866 1.00 19.64 358 PRO A CA 1
ATOM 2487 C C . PRO A 1 358 ? 3.582 -14.809 15.073 1.00 18.80 358 PRO A C 1
ATOM 2488 O O . PRO A 1 358 ? 4.200 -14.702 14.035 1.00 19.52 358 PRO A O 1
ATOM 2492 N N . SER A 1 359 ? 3.211 -15.986 15.545 1.00 17.60 359 SER A N 1
ATOM 2493 C CA . SER A 1 359 ? 3.647 -17.183 14.896 1.00 17.37 359 SER A CA 1
ATOM 2494 C C . SER A 1 359 ? 3.120 -17.363 13.457 1.00 18.02 359 SER A C 1
ATOM 2495 O O . SER A 1 359 ? 3.599 -18.252 12.728 1.00 18.12 359 SER A O 1
ATOM 2498 N N . THR A 1 360 ? 2.158 -16.544 13.007 1.00 18.74 360 THR A N 1
ATOM 2499 C CA . THR A 1 360 ? 1.719 -16.605 11.557 1.00 19.28 360 THR A CA 1
ATOM 2500 C C . THR A 1 360 ? 1.474 -15.320 10.780 1.00 20.33 360 THR A C 1
ATOM 2501 O O . THR A 1 360 ? 1.661 -14.252 11.292 1.00 18.64 360 THR A O 1
ATOM 2505 N N . ALA A 1 361 ? 1.058 -15.463 9.525 1.00 23.30 361 ALA A N 1
ATOM 2506 C CA . ALA A 1 361 ? 0.687 -14.321 8.682 1.00 26.55 361 ALA A CA 1
ATOM 2507 C C . ALA A 1 361 ? -0.461 -14.685 7.736 1.00 28.31 361 ALA A C 1
ATOM 2508 O O . ALA A 1 361 ? -0.758 -15.862 7.553 1.00 28.43 361 ALA A O 1
ATOM 2510 N N . LYS A 1 362 ? -1.106 -13.666 7.148 1.00 31.05 362 LYS A N 1
ATOM 2511 C CA . LYS A 1 362 ? -2.247 -13.860 6.230 1.00 31.69 362 LYS A CA 1
ATOM 2512 C C . LYS A 1 362 ? -3.324 -14.748 6.894 1.00 31.73 362 LYS A C 1
ATOM 2513 O O . LYS A 1 362 ? -3.684 -15.771 6.330 1.00 31.22 362 LYS A O 1
ATOM 2519 N N . LYS A 1 363 ? -3.812 -14.370 8.089 1.00 32.14 363 LYS A N 1
ATOM 2520 C CA . LYS A 1 363 ? -4.719 -15.251 8.900 1.00 32.38 363 LYS A CA 1
ATOM 2521 C C . LYS A 1 363 ? -4.278 -16.742 9.130 1.00 31.83 363 LYS A C 1
ATOM 2522 O O . LYS A 1 363 ? -5.114 -17.677 9.067 1.00 31.88 363 LYS A O 1
ATOM 2528 N N . GLY A 1 364 ? -2.996 -16.963 9.439 1.00 30.74 364 GLY A N 1
ATOM 2529 C CA . GLY A 1 364 ? -2.555 -18.287 9.877 1.00 28.40 364 GLY A CA 1
ATOM 2530 C C . GLY A 1 364 ? -2.285 -19.176 8.694 1.00 27.66 364 GLY A C 1
ATOM 2531 O O . GLY A 1 364 ? -2.134 -20.382 8.855 1.00 27.80 364 GLY A O 1
ATOM 2532 N N . THR A 1 365 ? -2.234 -18.604 7.489 1.00 26.68 365 THR A N 1
ATOM 2533 C CA . THR A 1 365 ? -1.891 -19.412 6.326 1.00 25.47 365 THR A CA 1
ATOM 2534 C C . THR A 1 365 ? -0.387 -19.618 6.324 1.00 25.02 365 THR A C 1
ATOM 2535 O O . THR A 1 365 ? 0.122 -20.616 5.821 1.00 24.58 365 THR A O 1
ATOM 2539 N N . GLU A 1 366 ? 0.326 -18.653 6.871 1.00 24.12 366 GLU A N 1
ATOM 2540 C CA . GLU A 1 366 ? 1.768 -18.644 6.740 1.00 24.63 366 GLU A CA 1
ATOM 2541 C C . GLU A 1 366 ? 2.510 -18.541 8.060 1.00 22.94 366 GLU A C 1
ATOM 2542 O O . GLU A 1 366 ? 2.266 -17.601 8.845 1.00 21.69 366 GLU A O 1
ATOM 2548 N N . SER A 1 367 ? 3.405 -19.524 8.253 1.00 21.52 367 SER A N 1
ATOM 2549 C CA . SER A 1 367 ? 4.366 -19.635 9.368 1.00 20.76 367 SER A CA 1
ATOM 2550 C C . SER A 1 367 ? 5.509 -18.624 9.280 1.00 20.74 367 SER A C 1
ATOM 2551 O O . SER A 1 367 ? 6.273 -18.670 8.320 1.00 21.55 367 SER A O 1
ATOM 2554 N N . ARG A 1 368 ? 5.642 -17.752 10.275 1.00 19.74 368 ARG A N 1
ATOM 2555 C CA . ARG A 1 368 ? 6.821 -16.882 10.401 1.00 20.25 368 ARG A CA 1
ATOM 2556 C C . ARG A 1 368 ? 8.073 -17.602 10.877 1.00 19.43 368 ARG A C 1
ATOM 2557 O O . ARG A 1 368 ? 9.117 -16.960 11.052 1.00 18.64 368 ARG A O 1
ATOM 2565 N N . ILE A 1 369 ? 7.927 -18.898 11.140 1.00 19.51 369 ILE A N 1
ATOM 2566 C CA . ILE A 1 369 ? 9.032 -19.809 11.393 1.00 21.00 369 ILE A CA 1
ATOM 2567 C C . ILE A 1 369 ? 9.246 -20.859 10.271 1.00 22.96 369 ILE A C 1
ATOM 2568 O O . ILE A 1 369 ? 8.450 -21.792 10.117 1.00 22.80 369 ILE A O 1
ATOM 2573 N N . VAL A 1 370 ? 10.326 -20.717 9.509 1.00 24.95 370 VAL A N 1
ATOM 2574 C CA . VAL A 1 370 ? 10.597 -21.686 8.452 1.00 27.99 370 VAL A CA 1
ATOM 2575 C C . VAL A 1 370 ? 11.962 -22.449 8.496 1.00 29.38 370 VAL A C 1
ATOM 2576 O O . VAL A 1 370 ? 12.949 -21.948 9.057 1.00 30.48 370 VAL A O 1
ATOM 2580 N N . PRO A 1 371 ? 12.045 -23.632 7.877 1.00 30.26 371 PRO A N 1
ATOM 2581 C CA . PRO A 1 371 ? 13.363 -24.319 7.762 1.00 31.14 371 PRO A CA 1
ATOM 2582 C C . PRO A 1 371 ? 14.440 -23.414 7.071 1.00 31.94 371 PRO A C 1
ATOM 2583 O O . PRO A 1 371 ? 15.621 -23.268 7.518 1.00 31.07 371 PRO A O 1
ATOM 2587 N N . ILE A 1 372 ? 13.924 -22.770 6.028 1.00 32.55 372 ILE A N 1
ATOM 2588 C CA . ILE A 1 372 ? 14.645 -22.214 4.954 1.00 33.72 372 ILE A CA 1
ATOM 2589 C C . ILE A 1 372 ? 13.900 -20.910 4.778 1.00 33.85 372 ILE A C 1
ATOM 2590 O O . ILE A 1 372 ? 12.693 -20.960 4.574 1.00 34.45 372 ILE A O 1
ATOM 2595 N N . LEU A 1 373 ? 14.624 -19.783 4.961 1.00 33.96 373 LEU A N 1
ATOM 2596 C CA . LEU A 1 373 ? 14.185 -18.381 4.777 1.00 33.84 373 LEU A CA 1
ATOM 2597 C C . LEU A 1 373 ? 14.279 -17.970 3.328 1.00 35.47 373 LEU A C 1
ATOM 2598 O O . LEU A 1 373 ? 15.222 -18.387 2.604 1.00 35.88 373 LEU A O 1
ATOM 2603 N N . LYS A 1 374 ? 13.308 -17.140 2.920 1.00 36.74 374 LYS A N 1
ATOM 2604 C CA . LYS A 1 374 ? 13.351 -16.385 1.668 1.00 37.52 374 LYS A CA 1
ATOM 2605 C C . LYS A 1 374 ? 14.086 -15.095 2.041 1.00 38.26 374 LYS A C 1
ATOM 2606 O O . LYS A 1 374 ? 14.463 -14.298 1.190 1.00 39.31 374 LYS A O 1
ATOM 2612 N N . THR A 1 381 ? 23.178 -12.057 8.569 1.00 46.83 381 THR A N 1
ATOM 2613 C CA . THR A 1 381 ? 22.367 -12.014 9.804 1.00 46.71 381 THR A CA 1
ATOM 2614 C C . THR A 1 381 ? 22.180 -13.343 10.590 1.00 46.22 381 THR A C 1
ATOM 2615 O O . THR A 1 381 ? 21.185 -13.510 11.298 1.00 44.64 381 THR A O 1
ATOM 2619 N N . GLY A 1 382 ? 23.186 -14.231 10.447 1.00 46.69 382 GLY A N 1
ATOM 2620 C CA . GLY A 1 382 ? 23.346 -15.535 11.119 1.00 47.23 382 GLY A CA 1
ATOM 2621 C C . GLY A 1 382 ? 23.201 -15.549 12.638 1.00 48.13 382 GLY A C 1
ATOM 2622 O O . GLY A 1 382 ? 23.565 -14.564 13.301 1.00 47.92 382 GLY A O 1
ATOM 2623 N N . ARG A 1 383 ? 22.669 -16.698 13.149 1.00 49.11 383 ARG A N 1
ATOM 2624 C CA . ARG A 1 383 ? 22.193 -17.103 14.587 1.00 48.00 383 ARG A CA 1
ATOM 2625 C C . ARG A 1 383 ? 22.791 -16.603 15.934 1.00 48.29 383 ARG A C 1
ATOM 2626 O O . ARG A 1 383 ? 21.975 -16.223 16.786 1.00 48.79 383 ARG A O 1
ATOM 2634 N N . ASN A 1 384 ? 24.135 -16.728 16.144 1.00 47.30 384 ASN A N 1
ATOM 2635 C CA . ASN A 1 384 ? 25.002 -16.017 17.164 1.00 45.86 384 ASN A CA 1
ATOM 2636 C C . ASN A 1 384 ? 24.717 -14.511 17.308 1.00 44.88 384 ASN A C 1
ATOM 2637 O O . ASN A 1 384 ? 25.647 -13.664 17.369 1.00 44.32 384 ASN A O 1
ATOM 2642 N N . GLU A 1 385 ? 23.403 -14.231 17.298 1.00 43.19 385 GLU A N 1
ATOM 2643 C CA . GLU A 1 385 ? 22.722 -12.934 17.317 1.00 39.67 385 GLU A CA 1
ATOM 2644 C C . GLU A 1 385 ? 21.753 -12.876 18.594 1.00 39.79 385 GLU A C 1
ATOM 2645 O O . GLU A 1 385 ? 22.101 -12.208 19.594 1.00 41.38 385 GLU A O 1
ATOM 2651 N N . VAL A 1 386 ? 20.640 -13.632 18.618 1.00 36.93 386 VAL A N 1
ATOM 2652 C CA . VAL A 1 386 ? 19.509 -13.397 19.542 1.00 34.84 386 VAL A CA 1
ATOM 2653 C C . VAL A 1 386 ? 19.457 -14.381 20.715 1.00 32.14 386 VAL A C 1
ATOM 2654 O O . VAL A 1 386 ? 19.873 -15.531 20.558 1.00 32.06 386 VAL A O 1
ATOM 2658 N N . ASP A 1 387 ? 18.959 -13.972 21.889 1.00 29.19 387 ASP A N 1
ATOM 2659 C CA . ASP A 1 387 ? 19.008 -14.893 23.065 1.00 26.13 387 ASP A CA 1
ATOM 2660 C C . ASP A 1 387 ? 17.700 -15.518 23.340 1.00 23.66 387 ASP A C 1
ATOM 2661 O O . ASP A 1 387 ? 17.645 -16.629 23.785 1.00 22.09 387 ASP A O 1
ATOM 2666 N N . TYR A 1 388 ? 16.649 -14.762 23.114 1.00 22.00 388 TYR A N 1
ATOM 2667 C CA . TYR A 1 388 ? 15.290 -15.284 23.188 1.00 21.60 388 TYR A CA 1
ATOM 2668 C C . TYR A 1 388 ? 14.389 -14.964 21.989 1.00 20.52 388 TYR A C 1
ATOM 2669 O O . TYR A 1 388 ? 1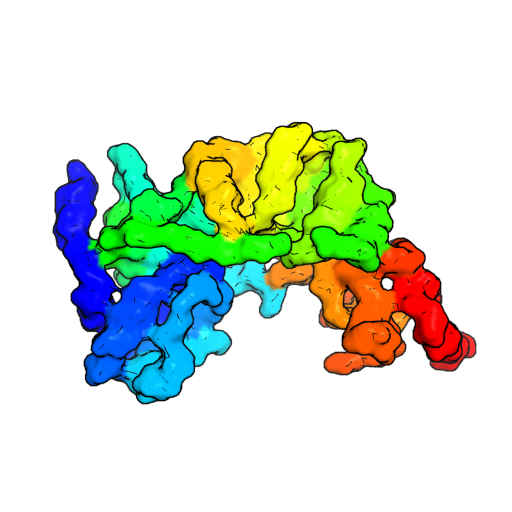4.617 -14.005 21.269 1.00 19.71 388 TYR A O 1
ATOM 2678 N N . VAL A 1 389 ? 13.346 -15.784 21.823 1.00 18.68 389 VAL A N 1
ATOM 2679 C CA . VAL A 1 389 ? 12.349 -15.619 20.786 1.00 17.23 389 VAL A CA 1
ATOM 2680 C C . VAL A 1 389 ? 11.023 -15.950 21.421 1.00 17.57 389 VAL A C 1
ATOM 2681 O O . VAL A 1 389 ? 10.895 -16.990 22.104 1.00 18.46 389 VAL A O 1
ATOM 2685 N N . VAL A 1 390 ? 10.022 -15.103 21.170 1.00 16.61 390 VAL A N 1
ATOM 2686 C CA . VAL A 1 390 ? 8.751 -15.172 21.878 1.00 14.29 390 VAL A CA 1
ATOM 2687 C C . VAL A 1 390 ? 7.649 -15.106 20.871 1.00 14.73 390 VAL A C 1
ATOM 2688 O O . VAL A 1 390 ? 7.691 -14.248 20.002 1.00 15.83 390 VAL A O 1
ATOM 2692 N N . THR A 1 391 ? 6.640 -15.942 21.026 1.00 14.88 391 THR A N 1
ATOM 2693 C CA . THR A 1 391 ? 5.433 -15.910 20.191 1.00 15.77 391 THR A CA 1
ATOM 2694 C C . THR A 1 391 ? 4.252 -16.026 21.107 1.00 15.97 391 THR A C 1
ATOM 2695 O O . THR A 1 391 ? 4.381 -16.451 22.275 1.00 17.22 391 THR A O 1
ATOM 2699 N N . GLU A 1 392 ? 3.069 -15.716 20.628 1.00 15.71 392 GLU A N 1
ATOM 2700 C CA . GLU A 1 392 ? 1.932 -16.098 21.462 1.00 16.38 392 GLU A CA 1
ATOM 2701 C C . GLU A 1 392 ? 2.050 -17.499 22.079 1.00 17.10 392 GLU A C 1
ATOM 2702 O O . GLU A 1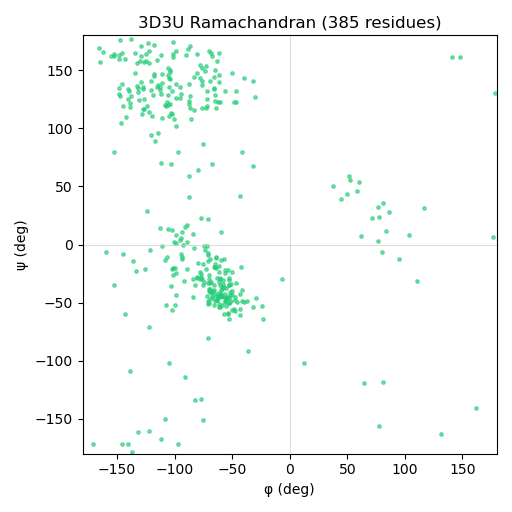 392 ? 1.394 -17.765 23.038 1.00 17.85 392 GLU A O 1
ATOM 2708 N N . TYR A 1 393 ? 2.876 -18.408 21.575 1.00 18.12 393 TYR A N 1
ATOM 2709 C CA . TYR A 1 393 ? 2.834 -19.740 22.166 1.00 18.30 393 TYR A CA 1
ATOM 2710 C C . TYR A 1 393 ? 3.958 -19.910 23.106 1.00 18.51 393 TYR A C 1
ATOM 2711 O O . TYR A 1 393 ? 4.100 -21.014 23.662 1.00 19.33 393 TYR A O 1
ATOM 2720 N N . GLY A 1 394 ? 4.772 -18.885 23.304 1.00 17.86 394 GLY A N 1
ATOM 2721 C CA . GLY A 1 394 ? 5.720 -19.026 24.416 1.00 18.21 394 GLY A CA 1
ATOM 2722 C C . GLY A 1 394 ? 7.110 -18.688 24.043 1.00 18.62 394 GLY A C 1
ATOM 2723 O O . GLY A 1 394 ? 7.315 -18.043 22.995 1.00 18.68 394 GLY A O 1
ATOM 2724 N N . VAL A 1 395 ? 8.051 -19.133 24.886 1.00 18.99 395 VAL A N 1
ATOM 2725 C CA . VAL A 1 395 ? 9.440 -18.643 24.873 1.00 18.99 395 VAL A CA 1
ATOM 2726 C C . VAL A 1 395 ? 10.385 -19.660 24.285 1.00 19.60 395 VAL A C 1
ATOM 2727 O O . VAL A 1 395 ? 10.077 -20.794 24.302 1.00 19.24 395 VAL A O 1
ATOM 2731 N N . ALA A 1 396 ? 11.504 -19.245 23.680 1.00 22.04 396 ALA A N 1
ATOM 2732 C CA . ALA A 1 396 ? 12.572 -20.164 23.227 1.00 23.54 396 ALA A CA 1
ATOM 2733 C C . ALA A 1 396 ? 13.897 -19.569 23.532 1.00 24.09 396 ALA A C 1
ATOM 2734 O O . ALA A 1 396 ? 14.154 -18.506 23.044 1.00 24.02 396 ALA A O 1
ATOM 2736 N N . ARG A 1 397 ? 14.717 -20.272 24.311 1.00 26.32 397 ARG A N 1
ATOM 2737 C CA . ARG A 1 397 ? 16.065 -19.847 24.618 1.00 28.32 397 ARG A CA 1
ATOM 2738 C C . ARG A 1 397 ? 16.999 -20.314 23.556 1.00 29.36 397 ARG A C 1
ATOM 2739 O O . ARG A 1 397 ? 17.053 -21.514 23.234 1.00 29.03 397 ARG A O 1
ATOM 2747 N N . LEU A 1 398 ? 17.757 -19.322 23.057 1.00 31.26 398 LEU A N 1
ATOM 2748 C CA . LEU A 1 398 ? 18.820 -19.501 22.062 1.00 32.69 398 LEU A CA 1
ATOM 2749 C C . LEU A 1 398 ? 20.285 -19.354 22.570 1.00 33.83 398 LEU A C 1
ATOM 2750 O O . LEU A 1 398 ? 21.101 -20.296 22.308 1.00 33.83 398 LEU A O 1
ATOM 2755 N N . ARG A 1 399 ? 20.640 -18.249 23.275 1.00 34.19 399 ARG A N 1
ATOM 2756 C CA . ARG A 1 399 ? 22.011 -18.236 23.822 1.00 34.75 399 ARG A CA 1
ATOM 2757 C C . ARG A 1 399 ? 22.252 -19.618 24.494 1.00 35.07 399 ARG A C 1
ATOM 2758 O O . ARG A 1 399 ? 21.458 -20.055 25.382 1.00 35.16 399 ARG A O 1
ATOM 2766 N N . GLY A 1 400 ? 23.307 -20.297 24.016 1.00 33.86 400 GLY A N 1
ATOM 2767 C CA . GLY A 1 400 ? 23.731 -21.554 24.566 1.00 33.89 400 GLY A CA 1
ATOM 2768 C C . GLY A 1 400 ? 22.940 -22.757 24.069 1.00 33.76 400 GLY A C 1
ATOM 2769 O O . GLY A 1 400 ? 22.710 -23.700 24.829 1.00 33.80 400 GLY A O 1
ATOM 2770 N N . ALA A 1 401 ? 22.512 -22.761 22.808 1.00 33.23 401 ALA A N 1
ATOM 2771 C CA . ALA A 1 401 ? 21.738 -23.916 22.305 1.00 32.16 401 ALA A CA 1
ATOM 2772 C C . ALA A 1 401 ? 22.423 -24.611 21.092 1.00 31.78 401 ALA A C 1
ATOM 2773 O O . ALA A 1 401 ? 22.984 -23.897 20.239 1.00 31.60 401 ALA A O 1
ATOM 2775 N N . THR A 1 402 ? 22.404 -25.959 21.001 1.00 31.13 402 THR A N 1
ATOM 2776 C CA . THR A 1 402 ? 22.868 -26.639 19.743 1.00 31.33 402 THR A CA 1
ATOM 2777 C C . THR A 1 402 ? 22.002 -26.333 18.545 1.00 30.93 402 THR A C 1
ATOM 2778 O O . THR A 1 402 ? 20.816 -26.129 18.668 1.00 31.50 402 THR A O 1
ATOM 2782 N N . LEU A 1 403 ? 22.596 -26.339 17.371 1.00 30.18 403 LEU A N 1
ATOM 2783 C CA . LEU A 1 403 ? 21.815 -26.560 16.190 1.00 29.21 403 LEU A CA 1
ATOM 2784 C C . LEU A 1 403 ? 20.491 -27.325 16.445 1.00 28.84 403 LEU A C 1
ATOM 2785 O O . LEU A 1 403 ? 19.454 -26.798 16.085 1.00 27.90 403 LEU A O 1
ATOM 2790 N N . ARG A 1 404 ? 20.507 -28.499 17.100 1.00 28.59 404 ARG A N 1
ATOM 2791 C CA . ARG A 1 404 ? 19.234 -29.270 17.371 1.00 28.94 404 ARG A CA 1
ATOM 2792 C C . ARG A 1 404 ? 18.230 -28.713 18.399 1.00 28.15 404 ARG A C 1
ATOM 2793 O O . ARG A 1 404 ? 17.034 -28.857 18.207 1.00 28.41 404 ARG A O 1
ATOM 2801 N N . GLN A 1 405 ? 18.692 -28.137 19.500 1.00 27.10 405 GLN A N 1
ATOM 2802 C CA . GLN A 1 405 ? 17.764 -27.504 20.456 1.00 26.33 405 GLN A CA 1
ATOM 2803 C C . GLN A 1 405 ? 17.046 -26.281 19.866 1.00 26.87 405 GLN A C 1
ATOM 2804 O O . GLN A 1 405 ? 15.797 -26.187 19.939 1.00 27.35 405 GLN A O 1
ATOM 2810 N N . ARG A 1 406 ? 17.839 -25.346 19.299 1.00 26.73 406 ARG A N 1
ATOM 2811 C CA . ARG A 1 406 ? 17.358 -24.092 18.710 1.00 26.01 406 ARG A CA 1
ATOM 2812 C C . ARG A 1 406 ? 16.209 -24.441 17.715 1.00 25.91 406 ARG A C 1
ATOM 2813 O O . ARG A 1 406 ? 15.104 -23.873 17.775 1.00 25.19 406 ARG A O 1
ATOM 2821 N N . ALA A 1 407 ? 16.478 -25.433 16.856 1.00 25.62 407 ALA A N 1
ATOM 2822 C CA . ALA A 1 407 ? 15.515 -26.033 15.949 1.00 25.37 407 ALA A CA 1
ATOM 2823 C C . ALA A 1 407 ? 14.140 -26.291 16.613 1.00 25.98 407 ALA A C 1
ATOM 2824 O O . ALA A 1 407 ? 13.050 -25.758 16.178 1.00 25.55 407 ALA A O 1
ATOM 2826 N N . GLU A 1 408 ? 14.189 -27.123 17.661 1.00 25.23 408 GLU A N 1
ATOM 2827 C CA . GLU A 1 408 ? 12.968 -27.629 18.176 1.00 24.35 408 GLU A CA 1
ATOM 2828 C C . GLU A 1 408 ? 12.399 -26.779 19.360 1.00 22.65 408 GLU A C 1
ATOM 2829 O O . GLU A 1 408 ? 11.223 -26.871 19.686 1.00 22.54 408 GLU A O 1
ATOM 2835 N N . ALA A 1 409 ? 13.190 -25.869 19.908 1.00 19.93 409 ALA A N 1
ATOM 2836 C CA . ALA A 1 409 ? 12.721 -25.187 21.048 1.00 19.12 409 ALA A CA 1
ATOM 2837 C C . ALA A 1 409 ? 11.836 -24.144 20.415 1.00 20.33 409 ALA A C 1
ATOM 2838 O O . ALA A 1 409 ? 10.849 -23.629 21.021 1.00 22.08 409 ALA A O 1
ATOM 2840 N N . LEU A 1 410 ? 12.208 -23.788 19.186 1.00 20.24 410 LEU A N 1
ATOM 2841 C CA . LEU A 1 410 ? 11.470 -22.808 18.372 1.00 18.27 410 LEU A CA 1
ATOM 2842 C C . LEU A 1 410 ? 10.167 -23.458 17.942 1.00 17.01 410 LEU A C 1
ATOM 2843 O O . LEU A 1 410 ? 9.084 -22.864 18.097 1.00 16.88 410 LEU A O 1
ATOM 2848 N N . THR A 1 411 ? 10.293 -24.668 17.378 1.00 14.11 411 THR A N 1
ATOM 2849 C CA . THR A 1 411 ? 9.148 -25.379 16.831 1.00 12.87 411 THR A CA 1
ATOM 2850 C C . THR A 1 411 ? 8.032 -25.470 17.877 1.00 12.97 411 THR A C 1
ATOM 2851 O O . THR A 1 411 ? 6.861 -25.454 17.559 1.00 12.63 411 THR A O 1
ATOM 2855 N N . ALA A 1 412 ? 8.451 -25.598 19.132 1.00 12.09 412 ALA A N 1
ATOM 2856 C CA . ALA A 1 412 ? 7.558 -25.624 20.237 1.00 10.14 412 ALA A CA 1
ATOM 2857 C C . ALA A 1 412 ? 6.792 -24.310 20.313 1.00 9.10 412 ALA A C 1
ATOM 2858 O O . ALA A 1 412 ? 5.673 -24.368 20.706 1.00 10.76 412 ALA A O 1
ATOM 2860 N N . ILE A 1 413 ? 7.318 -23.160 19.942 1.00 7.39 413 ILE A N 1
ATOM 2861 C CA . ILE A 1 413 ? 6.461 -21.947 19.983 1.00 6.86 413 ILE A CA 1
ATOM 2862 C C . ILE A 1 413 ? 5.806 -21.450 18.650 1.00 7.02 413 ILE A C 1
ATOM 2863 O O . ILE A 1 413 ? 5.103 -20.386 18.612 1.00 6.92 413 ILE A O 1
ATOM 2868 N N . ALA A 1 414 ? 6.067 -22.208 17.585 1.00 5.48 414 ALA A N 1
ATOM 2869 C CA . ALA A 1 414 ? 5.368 -22.088 16.335 1.00 5.13 414 ALA A CA 1
ATOM 2870 C C . ALA A 1 414 ? 3.869 -22.361 16.446 1.00 4.79 414 ALA A C 1
ATOM 2871 O O . ALA A 1 414 ? 3.373 -23.013 17.380 1.00 3.06 414 ALA A O 1
ATOM 2873 N N . HIS A 1 415 ? 3.150 -21.959 15.403 1.00 5.00 415 HIS A N 1
ATOM 2874 C CA . HIS A 1 415 ? 1.760 -22.258 15.407 1.00 4.24 415 HIS A CA 1
ATOM 2875 C C . HIS A 1 415 ? 1.682 -23.740 15.320 1.00 4.76 415 HIS A C 1
ATOM 2876 O O . HIS A 1 415 ? 2.515 -24.383 14.641 1.00 4.34 415 HIS A O 1
ATOM 2883 N N . PRO A 1 416 ? 0.663 -24.276 16.025 1.00 6.12 416 PRO A N 1
ATOM 2884 C CA . PRO A 1 416 ? 0.342 -25.714 16.024 1.00 5.79 416 PRO A CA 1
ATOM 2885 C C . PRO A 1 416 ? 0.146 -26.377 14.652 1.00 6.29 416 PRO A C 1
ATOM 2886 O O . PRO A 1 416 ? 0.481 -27.581 14.481 1.00 6.02 416 PRO A O 1
ATOM 2890 N N . ASP A 1 417 ? -0.411 -25.667 13.674 1.00 7.64 417 ASP A N 1
ATOM 2891 C CA . ASP A 1 417 ? -0.611 -26.378 12.346 1.00 10.25 417 ASP A CA 1
ATOM 2892 C C . ASP A 1 417 ? 0.727 -26.828 11.785 1.00 9.65 417 ASP A C 1
ATOM 2893 O O . ASP A 1 417 ? 0.927 -27.955 11.339 1.00 8.87 417 ASP A O 1
ATOM 2898 N N . PHE A 1 418 ? 1.643 -25.879 11.903 1.00 9.50 418 PHE A N 1
ATOM 2899 C CA . PHE A 1 418 ? 2.947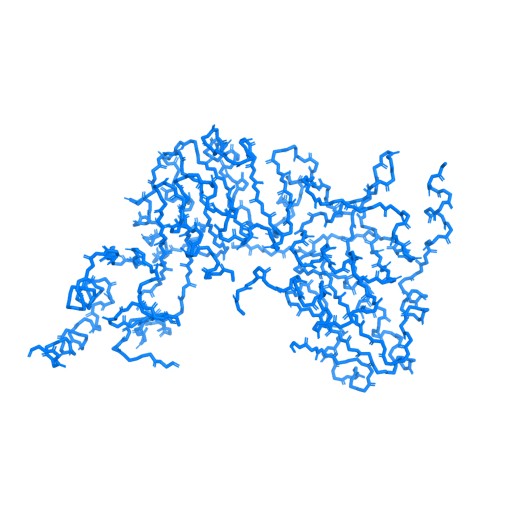 -25.921 11.360 1.00 8.27 418 PHE A CA 1
ATOM 2900 C C . PHE A 1 418 ? 3.970 -26.766 12.078 1.00 8.34 418 PHE A C 1
ATOM 2901 O O . PHE A 1 418 ? 4.886 -27.267 11.418 1.00 7.82 418 PHE A O 1
ATOM 2909 N N . ARG A 1 419 ? 3.799 -26.943 13.398 1.00 8.24 419 ARG A N 1
ATOM 2910 C CA . ARG A 1 419 ? 4.648 -27.853 14.172 1.00 8.51 419 ARG A CA 1
ATOM 2911 C C . ARG A 1 419 ? 4.918 -29.266 13.649 1.00 10.04 419 ARG A C 1
ATOM 2912 O O . ARG A 1 419 ? 6.050 -29.637 13.745 1.00 9.97 419 ARG A O 1
ATOM 2920 N N . PRO A 1 420 ? 3.966 -30.089 13.139 1.00 11.86 420 PRO A N 1
ATOM 2921 C CA . PRO A 1 420 ? 4.409 -31.345 12.506 1.00 12.24 420 PRO A CA 1
ATOM 2922 C C . PRO A 1 420 ? 5.125 -31.125 11.143 1.00 12.90 420 PRO A C 1
ATOM 2923 O O . PRO A 1 420 ? 6.049 -31.921 10.831 1.00 13.50 420 PRO A O 1
ATOM 2927 N N . ALA A 1 421 ? 4.759 -30.114 10.340 1.00 12.15 421 ALA A N 1
ATOM 2928 C CA . ALA A 1 421 ? 5.591 -29.923 9.150 1.00 13.19 421 ALA A CA 1
ATOM 2929 C C . ALA A 1 421 ? 7.033 -29.627 9.708 1.00 14.31 421 ALA A C 1
ATOM 2930 O O . ALA A 1 421 ? 7.988 -30.356 9.419 1.00 14.21 421 ALA A O 1
ATOM 2932 N N . LEU A 1 422 ? 7.160 -28.639 10.591 1.00 14.81 422 LEU A N 1
ATOM 2933 C CA . LEU A 1 422 ? 8.418 -28.333 11.242 1.00 16.45 422 LEU A CA 1
ATOM 2934 C C . LEU A 1 422 ? 9.158 -29.455 11.937 1.00 18.10 422 LEU A C 1
ATOM 2935 O O . LEU A 1 422 ? 10.369 -29.515 11.871 1.00 18.96 422 LEU A O 1
ATOM 2940 N N . GLU A 1 423 ? 8.454 -30.325 12.635 1.00 19.85 423 GLU A N 1
ATOM 2941 C CA . GLU A 1 423 ? 9.090 -31.351 13.399 1.00 22.17 423 GLU A CA 1
ATOM 2942 C C . GLU A 1 423 ? 9.607 -32.415 12.453 1.00 23.91 423 GLU A C 1
ATOM 2943 O O . GLU A 1 423 ? 10.619 -33.107 12.717 1.00 24.75 423 GLU A O 1
ATOM 2949 N N . GLU A 1 424 ? 8.867 -32.576 11.358 1.00 25.01 424 GLU A N 1
ATOM 2950 C CA . GLU A 1 424 ? 9.260 -33.408 10.232 1.00 25.29 424 GLU A CA 1
ATOM 2951 C C . GLU A 1 424 ? 10.652 -32.992 9.706 1.00 25.33 424 GLU A C 1
ATOM 2952 O O . GLU A 1 424 ? 11.510 -33.833 9.512 1.00 25.66 424 GLU A O 1
ATOM 2958 N N . GLU A 1 425 ? 10.882 -31.691 9.534 1.00 25.54 425 GLU A N 1
ATOM 2959 C CA . GLU A 1 425 ? 12.150 -31.175 9.010 1.00 25.77 425 GLU A CA 1
ATOM 2960 C C . GLU A 1 425 ? 13.340 -31.484 9.895 1.00 26.40 425 GLU A C 1
ATOM 2961 O O . GLU A 1 425 ? 14.370 -31.873 9.378 1.00 27.23 425 GLU A O 1
ATOM 2967 N N . ILE A 1 426 ? 13.208 -31.281 11.209 1.00 27.22 426 ILE A N 1
ATOM 2968 C CA . ILE A 1 426 ? 14.265 -31.610 12.185 1.00 28.53 426 ILE A CA 1
ATOM 2969 C C . ILE A 1 426 ? 14.681 -33.052 12.036 1.00 29.15 426 ILE A C 1
ATOM 2970 O O . ILE A 1 426 ? 15.864 -33.334 12.053 1.00 29.54 426 ILE A O 1
ATOM 2975 N N . ARG A 1 427 ? 13.703 -33.951 11.919 1.00 29.72 427 ARG A N 1
ATOM 2976 C CA . ARG A 1 427 ? 13.988 -35.351 11.795 1.00 30.26 427 ARG A CA 1
ATOM 2977 C C . ARG A 1 427 ? 14.930 -35.558 10.603 1.00 30.87 427 ARG A C 1
ATOM 2978 O O . ARG A 1 427 ? 15.960 -36.234 10.766 1.00 30.83 427 ARG A O 1
ATOM 2986 N N . ARG A 1 428 ? 14.640 -34.936 9.448 1.00 31.64 428 ARG A N 1
ATOM 2987 C CA . ARG A 1 428 ? 15.547 -35.006 8.252 1.00 32.57 428 ARG A CA 1
ATOM 2988 C C . ARG A 1 428 ? 16.739 -34.031 8.384 1.00 33.33 428 ARG A C 1
ATOM 2989 O O . ARG A 1 428 ? 16.913 -33.073 7.633 1.00 33.74 428 ARG A O 1
ATOM 2997 N N . ARG A 1 429 ? 17.562 -34.299 9.385 1.00 34.34 429 ARG A N 1
ATOM 2998 C CA . ARG A 1 429 ? 18.595 -33.393 9.800 1.00 35.14 429 ARG A CA 1
ATOM 2999 C C . ARG A 1 429 ? 19.196 -34.065 10.992 1.00 35.71 429 ARG A C 1
ATOM 3000 O O . ARG A 1 429 ? 19.999 -33.430 11.663 1.00 35.65 429 ARG A O 1
ATOM 3008 N N . PHE A 1 430 ? 18.763 -35.312 11.269 1.00 36.25 430 PHE A N 1
ATOM 3009 C CA . PHE A 1 430 ? 19.106 -36.104 12.478 1.00 37.23 430 PHE A CA 1
ATOM 3010 C C . PHE A 1 430 ? 18.578 -37.516 12.314 1.00 37.32 430 PHE A C 1
ATOM 3011 O O . PHE A 1 430 ? 18.991 -38.271 11.390 1.00 37.53 430 PHE A O 1
#

InterPro domains:
  IPR003702 Acetyl-CoA hydrolase/transferase, N-terminal [PF02550] (5-188)
  IPR026888 Acetyl-CoA hydrolase/transferase, C-terminal domain [PF13336] (273-425)
  IPR037171 NagB/RpiA transferase-like [SSF100950] (3-224)
  IPR037171 NagB/RpiA transferase-like [SSF100950] (191-428)
  IPR038460 Acetyl-CoA hydrolase/transferase, C-terminal domain superfamily [G3DSA:3.40.1080.20] (291-431)
  IPR046433 Acetyl-CoA hydrolase/transferase [PTHR21432] (10-429)

Sequence (387 aa):
QWQELYRQRVCSADEAVVDSLKPGTKVVFGHAAAAPVRFSQAMYRQREKLENITVFHMLYFGDAPHLAPEMRSHVHPTLCHFHEVPELFRQGFFPLDVAVVQVSTPNEEGYCSFGVSCDYTKAAAECAPVVVAEVNKQMPFIGGENLIHISKLTHIIEVDEPIAEVLPGSDLELRIGQNCASLIKDGDTLQLGIGGIPDAVLRALEGHKDLGIHTEMFTDGVMRMIRKGIINGKKKTLHPEKVVTSLIFGSKELYDFVNNNPVIECYPVDYINNPDVIGKNDRMVSINSCLEMDLMGQAGQVDFLRGAKRSKGGISIMAFPSTAKKGTESRIVPILKTGRNEVDYVVTEYGVARLRGATLRQRAEALTAIAHPDFRPALEEEIRRRF

B-factor: mean 24.3, std 8.52, range [2.0, 62.56]